Protein AF-0000000066961017 (afdb_homodimer)

InterPro domains:
  IPR000073 Alpha/beta hydrolase fold-1 [PF12697] (11-253)
  IPR029058 Alpha/Beta hydrolase fold [G3DSA:3.40.50.1820] (6-263)
  IPR029058 Alpha/Beta hydrolase fold [SSF53474] (10-258)
  IPR045889 Methylesterase/Alpha-hydroxynitrile lyase [PTHR10992] (8-260)

Organism: Oryza sativa subsp. japonica (NCBI:txid39947)

Solvent-accessible surface area (backbone atoms only — not comparable to full-atom values): 26507 Å² total; per-residue (Å²): 129,79,81,76,74,78,76,64,57,35,38,38,42,34,38,34,70,27,36,24,20,49,58,38,20,53,22,45,42,54,36,40,75,72,58,35,42,67,47,46,55,43,37,47,30,15,44,62,41,43,50,53,56,84,78,34,60,39,60,65,52,26,36,37,50,54,48,52,55,61,70,65,49,59,88,87,48,51,25,37,38,34,6,25,34,60,13,12,49,49,47,45,53,44,26,43,77,39,38,84,39,40,39,28,40,32,29,43,55,29,48,59,56,50,44,85,42,37,54,24,49,55,57,49,52,42,59,74,64,58,61,50,85,61,75,58,43,45,74,42,74,71,44,93,84,59,83,42,48,50,34,33,34,81,24,74,61,35,40,46,69,30,32,37,63,61,39,54,69,44,52,50,41,33,48,69,58,47,58,35,59,31,56,82,33,51,75,55,30,60,73,40,70,46,42,40,53,86,28,33,54,60,41,46,33,33,35,35,44,30,62,52,12,50,53,58,30,42,70,58,50,50,50,39,40,69,75,42,73,58,77,41,79,45,76,43,73,90,15,24,56,47,29,41,67,41,31,23,68,62,48,31,52,52,52,50,51,48,41,66,72,53,93,129,80,80,76,75,78,77,65,56,34,37,38,43,35,38,35,72,28,38,24,17,49,59,36,18,54,22,45,43,52,37,40,74,71,60,34,41,67,46,46,57,42,37,48,28,14,44,63,41,42,50,52,55,83,78,35,57,39,61,63,50,25,36,38,51,56,50,51,53,61,70,65,48,58,88,86,48,51,26,36,38,33,5,26,33,60,13,12,48,49,45,45,53,42,26,43,76,39,36,85,39,41,39,27,40,32,28,41,54,29,50,60,55,52,45,84,41,36,56,24,50,56,56,48,51,42,61,74,63,58,61,50,84,61,74,59,42,46,74,41,73,70,45,94,83,60,82,41,46,49,32,33,35,81,23,74,60,35,42,46,67,29,32,37,63,60,38,53,68,43,54,51,42,33,48,69,58,47,58,34,59,30,55,84,34,51,74,55,31,59,72,41,72,46,43,40,53,87,27,32,55,60,40,46,33,33,37,34,45,29,62,51,12,50,53,58,29,42,70,57,50,51,50,40,40,70,74,42,75,57,78,41,79,47,76,45,74,90,16,23,54,47,30,42,67,41,33,24,67,63,48,33,51,52,51,50,52,49,41,66,73,52,92

Sequence (526 aa):
MADGKVACKHLVLVHGACIGGWTYFKVATRLRSAGYRVTAPDLGASGVDPRPLREVPTFRDYTAPLLGLLGSLPPGEKVVLVGHSLGGINVALAAELFPDKIAAAVFLCAFMPDHTSRPSHVLEKFIEGKWLDWMDTEFKPQDAEGKLPTSMLFGPQIAQERLMQLCSPEDVTLAGSLLRVSSMFVEDLQKQQPFTEGRYGSVRKVYVVVNQDLAIPEGFQRWMIGNSPVDEVKEIDAADHLVMLSRPDELARCLADIAESYAMADGKVACKHLVLVHGACIGGWTYFKVATRLRSAGYRVTAPDLGASGVDPRPLREVPTFRDYTAPLLGLLGSLPPGEKVVLVGHSLGGINVALAAELFPDKIAAAVFLCAFMPDHTSRPSHVLEKFIEGKWLDWMDTEFKPQDAEGKLPTSMLFGPQIAQERLMQLCSPEDVTLAGSLLRVSSMFVEDLQKQQPFTEGRYGSVRKVYVVVNQDLAIPEGFQRWMIGNSPVDEVKEIDAADHLVMLSRPDELARCLADIAESYA

Foldseek 3Di:
DPPPPPDAAEAEAEEAAQAFLCLLVLLCVVLVVVRHHYHTGGFDCHFPRPDHQQVQQAPCSRLVVVLVVLVPDDPPAAHAYEAAALRQLSLLVSQLVCVSRYLEYEYELYQHDDQPDQSLVLVVCCVVVCLADQPPKDWAQPDPVNSGAIKIWRDLVCCCPAAQVQFDPVSSVVRVVRGGIGHSNSVNSNPDHGRHCVTSVVHAYEYEAEDAESGSHNVSSVVSCVVRPHPYYHYDYPAYSSNSRNPVPVVSVVVVVVSVVRD/DPPPPPDAAEAEEEEAAQAFLCLLVLLCVVLVVVRHHYHTGGFDQHFPRPDHQQVQQAPCSRLVVVLVVLVPDDPPAAHAYEAAALRQLSLLVSQLVCVSRYLEYEYELYQHDDQPDQSLVLVVCCVVVCLADQPPKDWAQPDPVNSGAIKIWRDLVCCCPAAQVQFDPVSSVVRVVRGGIGHSNSVNSNPDHGRHCVTSVVHAYEYEAEDAESGSHNVSSVVSCVVRPHPYYHYDYPAYSSNSRNPVPVVSVVVVVVSVVRD

Structure (mmCIF, N/CA/C/O backbone):
data_AF-0000000066961017-model_v1
#
loop_
_entity.id
_entity.type
_entity.pdbx_description
1 polymer 'Os01g0787600 protein'
#
loop_
_atom_site.group_PDB
_atom_site.id
_atom_site.type_symbol
_atom_site.label_atom_id
_atom_site.label_alt_id
_atom_site.label_comp_id
_atom_site.label_asym_id
_atom_site.label_entity_id
_atom_site.label_seq_id
_atom_site.pdbx_PDB_ins_code
_atom_site.Cartn_x
_atom_site.Cartn_y
_atom_site.Cartn_z
_atom_site.occupancy
_atom_site.B_iso_or_equiv
_atom_site.auth_seq_id
_atom_site.auth_comp_id
_atom_site.auth_asym_id
_atom_site.auth_atom_id
_atom_site.pdbx_PDB_model_num
ATOM 1 N N . MET A 1 1 ? -38.062 10.047 25.141 1 20.94 1 MET A N 1
ATOM 2 C CA . MET A 1 1 ? -36.688 10.008 25.562 1 20.94 1 MET A CA 1
ATOM 3 C C . MET A 1 1 ? -35.75 9.742 24.391 1 20.94 1 MET A C 1
ATOM 5 O O . MET A 1 1 ? -35.875 8.727 23.703 1 20.94 1 MET A O 1
ATOM 9 N N . ALA A 1 2 ? -35.438 10.766 23.594 1 35.12 2 ALA A N 1
ATOM 10 C CA . ALA A 1 2 ? -34.594 10.68 22.422 1 35.12 2 ALA A CA 1
ATOM 11 C C . ALA A 1 2 ? -33.344 9.828 22.719 1 35.12 2 ALA A C 1
ATOM 13 O O . ALA A 1 2 ? -32.656 10.039 23.719 1 35.12 2 ALA A O 1
ATOM 14 N N . ASP A 1 3 ? -33.281 8.57 22.562 1 36.69 3 ASP A N 1
ATOM 15 C CA . ASP A 1 3 ? -32.156 7.676 22.75 1 36.69 3 ASP A CA 1
ATOM 16 C C . ASP A 1 3 ? -30.844 8.367 22.391 1 36.69 3 ASP A C 1
ATOM 18 O O . ASP A 1 3 ? -30.641 8.781 21.25 1 36.69 3 ASP A O 1
ATOM 22 N N . GLY A 1 4 ? -30.203 9.375 23.078 1 36.66 4 GLY A N 1
ATOM 23 C CA . GLY A 1 4 ? -29.062 10.25 22.938 1 36.66 4 GLY A CA 1
ATOM 24 C C . GLY A 1 4 ? -27.844 9.555 22.359 1 36.66 4 GLY A C 1
ATOM 25 O O . GLY A 1 4 ? -26.953 9.109 23.094 1 36.66 4 GLY A O 1
ATOM 26 N N . LYS A 1 5 ? -27.844 8.773 21.297 1 45.22 5 LYS A N 1
ATOM 27 C CA . LYS A 1 5 ? -26.734 8.117 20.609 1 45.22 5 LYS A CA 1
ATOM 28 C C . LYS A 1 5 ? -25.5 9.023 20.562 1 45.22 5 LYS A C 1
ATOM 30 O O . LYS A 1 5 ? -25.547 10.109 19.969 1 45.22 5 LYS A O 1
ATOM 35 N N . VAL A 1 6 ? -24.594 9.18 21.641 1 49.66 6 VAL A N 1
ATOM 36 C CA . VAL A 1 6 ? -23.328 9.891 21.688 1 49.66 6 VAL A CA 1
ATOM 37 C C . VAL A 1 6 ? -22.609 9.758 20.359 1 49.66 6 VAL A C 1
ATOM 39 O O . VAL A 1 6 ? -22.375 8.648 19.875 1 49.66 6 VAL A O 1
ATOM 42 N N . ALA A 1 7 ? -22.531 10.773 19.531 1 64.81 7 ALA A N 1
ATOM 43 C CA . ALA A 1 7 ? -22 10.812 18.172 1 64.81 7 ALA A CA 1
ATOM 44 C C . ALA A 1 7 ? -20.531 10.375 18.156 1 64.81 7 ALA A C 1
ATOM 46 O O . ALA A 1 7 ? -19.734 10.82 18.984 1 64.81 7 ALA A O 1
ATOM 47 N N . CYS A 1 8 ? -20.156 9.32 17.547 1 80.69 8 CYS A N 1
ATOM 48 C CA . CYS A 1 8 ? -18.812 8.781 17.359 1 80.69 8 CYS A CA 1
ATOM 49 C C . CYS A 1 8 ? -17.859 9.852 16.828 1 80.69 8 CYS A C 1
ATOM 51 O O . CYS A 1 8 ? -18.125 10.453 15.781 1 80.69 8 CYS A O 1
ATOM 53 N N . LYS A 1 9 ? -16.844 10.297 17.656 1 96.12 9 LYS A N 1
ATOM 54 C CA . LYS A 1 9 ? -15.867 11.297 17.234 1 96.12 9 LYS A CA 1
ATOM 55 C C . LYS A 1 9 ? -15.094 10.812 16.016 1 96.12 9 LYS A C 1
ATOM 57 O O . LYS A 1 9 ? -14.688 9.656 15.945 1 96.12 9 LYS A O 1
ATOM 62 N N . HIS A 1 10 ? -14.977 11.68 15.055 1 98.12 10 HIS A N 1
ATOM 63 C CA . HIS A 1 10 ? -14.414 11.344 13.75 1 98.12 10 HIS A CA 1
ATOM 64 C C . HIS A 1 10 ? -13.031 11.969 13.562 1 98.12 10 HIS A C 1
ATOM 66 O O . HIS A 1 10 ? -12.883 13.188 13.648 1 98.12 10 HIS A O 1
ATOM 72 N N . LEU A 1 11 ? -12.016 11.141 13.422 1 98.88 11 LEU A N 1
ATOM 73 C CA . LEU A 1 11 ? -10.664 11.578 13.094 1 98.88 11 LEU A CA 1
ATOM 74 C C . LEU A 1 11 ? -10.359 11.344 11.617 1 98.88 11 LEU A C 1
ATOM 76 O O . LEU A 1 11 ? -10.625 10.266 11.086 1 98.88 11 LEU A O 1
ATOM 80 N N . VAL A 1 12 ? -9.906 12.359 10.945 1 98.94 12 VAL A N 1
ATOM 81 C CA . VAL A 1 12 ? -9.414 12.273 9.57 1 98.94 12 VAL A CA 1
ATOM 82 C C . VAL A 1 12 ? -7.895 12.422 9.555 1 98.94 12 VAL A C 1
ATOM 84 O O . VAL A 1 12 ? -7.363 13.453 9.984 1 98.94 12 VAL A O 1
ATOM 87 N N . LEU A 1 13 ? -7.199 11.406 9.094 1 98.94 13 LEU A N 1
ATOM 88 C CA . LEU A 1 13 ? -5.746 11.32 9.18 1 98.94 13 LEU A CA 1
ATOM 89 C C . LEU A 1 13 ? -5.109 11.508 7.805 1 98.94 13 LEU A C 1
ATOM 91 O O . LEU A 1 13 ? -5.234 10.641 6.934 1 98.94 13 LEU A O 1
ATOM 95 N N . VAL A 1 14 ? -4.426 12.625 7.641 1 98.94 14 VAL A N 1
ATOM 96 C CA . VAL A 1 14 ? -3.883 13.016 6.344 1 98.94 14 VAL A CA 1
ATOM 97 C C . VAL A 1 14 ? -2.389 12.703 6.297 1 98.94 14 VAL A C 1
ATOM 99 O O . VAL A 1 14 ? -1.633 13.117 7.18 1 98.94 14 VAL A O 1
ATOM 102 N N . HIS A 1 15 ? -1.998 11.977 5.254 1 98.94 15 HIS A N 1
ATOM 103 C CA . HIS A 1 15 ? -0.629 11.492 5.121 1 98.94 15 HIS A CA 1
ATOM 104 C C . HIS A 1 15 ? 0.289 12.578 4.57 1 98.94 15 HIS A C 1
ATOM 106 O O . HIS A 1 15 ? -0.182 13.609 4.094 1 98.94 15 HIS A O 1
ATOM 112 N N . GLY A 1 16 ? 1.615 12.352 4.66 1 98.75 16 GLY A N 1
ATOM 113 C CA . GLY A 1 16 ? 2.641 13.227 4.113 1 98.75 16 GLY A CA 1
ATOM 114 C C . GLY A 1 16 ? 3.051 12.859 2.701 1 98.75 16 GLY A C 1
ATOM 115 O O . GLY A 1 16 ? 2.363 12.086 2.033 1 98.75 16 GLY A O 1
ATOM 116 N N . ALA A 1 17 ? 4.16 13.438 2.266 1 98.5 17 ALA A N 1
ATOM 117 C CA . ALA A 1 17 ? 4.625 13.281 0.891 1 98.5 17 ALA A CA 1
ATOM 118 C C . ALA A 1 17 ? 5.141 11.859 0.646 1 98.5 17 ALA A C 1
ATOM 120 O O . ALA A 1 17 ? 5.73 11.25 1.536 1 98.5 17 ALA A O 1
ATOM 121 N N . CYS A 1 18 ? 4.914 11.297 -0.531 1 98.5 18 CYS A N 1
ATOM 122 C CA . CYS A 1 18 ? 5.465 10.086 -1.125 1 98.5 18 CYS A CA 1
ATOM 123 C C . CYS A 1 18 ? 4.84 8.844 -0.504 1 98.5 18 CYS A C 1
ATOM 125 O O . CYS A 1 18 ? 5.23 7.719 -0.824 1 98.5 18 CYS A O 1
ATOM 127 N N . ILE A 1 19 ? 3.994 8.984 0.448 1 98.44 19 ILE A N 1
ATOM 128 C CA . ILE A 1 19 ? 3.328 7.844 1.07 1 98.44 19 ILE A CA 1
ATOM 129 C C . ILE A 1 19 ? 1.818 7.953 0.862 1 98.44 19 ILE A C 1
ATOM 131 O O . ILE A 1 19 ? 1.361 8.578 -0.097 1 98.44 19 ILE A O 1
ATOM 135 N N . GLY A 1 20 ? 0.944 7.312 1.642 1 98.5 20 GLY A N 1
ATOM 136 C CA . GLY A 1 20 ? -0.506 7.34 1.537 1 98.5 20 GLY A CA 1
ATOM 137 C C . GLY A 1 20 ? -1.204 7.125 2.867 1 98.5 20 GLY A C 1
ATOM 138 O O . GLY A 1 20 ? -0.556 7.078 3.914 1 98.5 20 GLY A O 1
ATOM 139 N N . GLY A 1 21 ? -2.543 7.094 2.75 1 98.81 21 GLY A N 1
ATOM 140 C CA . GLY A 1 21 ? -3.338 6.883 3.949 1 98.81 21 GLY A CA 1
ATOM 141 C C . GLY A 1 21 ? -3.006 5.59 4.668 1 98.81 21 GLY A C 1
ATOM 142 O O . GLY A 1 21 ? -3.18 5.488 5.883 1 98.81 21 GLY A O 1
ATOM 143 N N . TRP A 1 22 ? -2.473 4.602 3.945 1 98.81 22 TRP A N 1
ATOM 144 C CA . TRP A 1 22 ? -2.152 3.285 4.48 1 98.81 22 TRP A CA 1
ATOM 145 C C . TRP A 1 22 ? -1.166 3.393 5.637 1 98.81 22 TRP A C 1
ATOM 147 O O . TRP A 1 22 ? -1.108 2.508 6.496 1 98.81 22 TRP A O 1
ATOM 157 N N . THR A 1 23 ? -0.402 4.453 5.777 1 98.88 23 THR A N 1
ATOM 158 C CA . THR A 1 23 ? 0.625 4.562 6.809 1 98.88 23 THR A CA 1
ATOM 159 C C . THR A 1 23 ? -0.005 4.586 8.195 1 98.88 23 THR A C 1
ATOM 161 O O . THR A 1 23 ? 0.671 4.328 9.195 1 98.88 23 THR A O 1
ATOM 164 N N . TYR A 1 24 ? -1.283 4.895 8.234 1 98.94 24 TYR A N 1
ATOM 165 C CA . TYR A 1 24 ? -1.963 5.031 9.523 1 98.94 24 TYR A CA 1
ATOM 166 C C . TYR A 1 24 ? -2.613 3.719 9.938 1 98.94 24 TYR A C 1
ATOM 168 O O . TYR A 1 24 ? -3.361 3.672 10.914 1 98.94 24 TYR A O 1
ATOM 176 N N . PHE A 1 25 ? -2.34 2.564 9.266 1 98.88 25 PHE A N 1
ATOM 177 C CA . PHE A 1 25 ? -3.125 1.351 9.461 1 98.88 25 PHE A CA 1
ATOM 178 C C . PHE A 1 25 ? -3.043 0.877 10.906 1 98.88 25 PHE A C 1
ATOM 180 O O . PHE A 1 25 ? -4.035 0.413 11.469 1 98.88 25 PHE A O 1
ATOM 187 N N . LYS A 1 26 ? -1.902 1.062 11.57 1 98.88 26 LYS A N 1
ATOM 188 C CA . LYS A 1 26 ? -1.774 0.642 12.969 1 98.88 26 LYS A CA 1
ATOM 189 C C . LYS A 1 26 ? -2.572 1.557 13.891 1 98.88 26 LYS A C 1
ATOM 191 O O . LYS A 1 26 ? -3.314 1.083 14.75 1 98.88 26 LYS A O 1
ATOM 196 N N . VAL A 1 27 ? -2.416 2.842 13.633 1 98.94 27 VAL A N 1
ATOM 197 C CA . VAL A 1 27 ? -3.072 3.85 14.461 1 98.94 27 VAL A CA 1
ATOM 198 C C . VAL A 1 27 ? -4.582 3.787 14.25 1 98.94 27 VAL A C 1
ATOM 200 O O . VAL A 1 27 ? -5.352 3.826 15.211 1 98.94 27 VAL A O 1
ATOM 203 N N . ALA A 1 28 ? -5.012 3.688 13 1 98.94 28 ALA A N 1
ATOM 204 C CA . ALA A 1 28 ? -6.438 3.619 12.68 1 98.94 28 ALA A CA 1
ATOM 205 C C . ALA A 1 28 ? -7.09 2.41 13.352 1 98.94 28 ALA A C 1
ATOM 207 O O . ALA A 1 28 ? -8.211 2.504 13.859 1 98.94 28 ALA A O 1
ATOM 208 N N . THR A 1 29 ? -6.387 1.266 13.312 1 98.81 29 THR A N 1
ATOM 209 C CA . THR A 1 29 ? -6.91 0.052 13.93 1 98.81 29 THR A CA 1
ATOM 210 C C . THR A 1 29 ? -7.16 0.267 15.422 1 98.81 29 THR A C 1
ATOM 212 O O . THR A 1 29 ? -8.219 -0.097 15.93 1 98.81 29 THR A O 1
ATOM 215 N N . ARG A 1 30 ? -6.25 0.888 16.109 1 98.81 30 ARG A N 1
ATOM 216 C CA . ARG A 1 30 ? -6.34 1.137 17.547 1 98.81 30 ARG A CA 1
ATOM 217 C C . ARG A 1 30 ? -7.457 2.125 17.859 1 98.81 30 ARG A C 1
ATOM 219 O O . ARG A 1 30 ? -8.25 1.903 18.781 1 98.81 30 ARG A O 1
ATOM 226 N N . LEU A 1 31 ? -7.496 3.213 17.062 1 98.88 31 LEU A N 1
ATOM 227 C CA . LEU A 1 31 ? -8.516 4.238 17.281 1 98.88 31 LEU A CA 1
ATOM 228 C C . LEU A 1 31 ? -9.906 3.682 17.031 1 98.88 31 LEU A C 1
ATOM 230 O O . LEU A 1 31 ? -10.836 3.938 17.812 1 98.88 31 LEU A O 1
ATOM 234 N N . ARG A 1 32 ? -10.047 2.904 15.969 1 98.38 32 ARG A N 1
ATOM 235 C CA . ARG A 1 32 ? -11.344 2.305 15.672 1 98.38 32 ARG A CA 1
ATOM 236 C C . ARG A 1 32 ? -11.766 1.335 16.781 1 98.38 32 ARG A C 1
ATOM 238 O O . ARG A 1 32 ? -12.93 1.306 17.172 1 98.38 32 ARG A O 1
ATOM 245 N N . SER A 1 33 ? -10.844 0.529 17.25 1 97.88 33 SER A N 1
ATOM 246 C CA . SER A 1 33 ? -11.125 -0.406 18.344 1 97.88 33 SER A CA 1
ATOM 247 C C . SER A 1 33 ? -11.57 0.328 19.609 1 97.88 33 SER A C 1
ATOM 249 O O . SER A 1 33 ? -12.32 -0.218 20.406 1 97.88 33 SER A O 1
ATOM 251 N N . ALA A 1 34 ? -11.117 1.582 19.734 1 97.81 34 ALA A N 1
ATOM 252 C CA . ALA A 1 34 ? -11.453 2.389 20.906 1 97.81 34 ALA A CA 1
ATOM 253 C C . ALA A 1 34 ? -12.773 3.133 20.703 1 97.81 34 ALA A C 1
ATOM 255 O O . ALA A 1 34 ? -13.211 3.891 21.578 1 97.81 34 ALA A O 1
ATOM 256 N N . GLY A 1 35 ? -13.414 3.012 19.547 1 97.38 35 GLY A N 1
ATOM 257 C CA . GLY A 1 35 ? -14.758 3.533 19.359 1 97.38 35 GLY A CA 1
ATOM 258 C C . GLY A 1 35 ? -14.789 4.793 18.516 1 97.38 35 GLY A C 1
ATOM 259 O O . GLY A 1 35 ? -15.836 5.43 18.375 1 97.38 35 GLY A O 1
ATOM 260 N N . TYR A 1 36 ? -13.695 5.164 17.891 1 98.31 36 TYR A N 1
ATOM 261 C CA . TYR A 1 36 ? -13.648 6.359 17.047 1 98.31 36 TYR A CA 1
ATOM 262 C C . TYR A 1 36 ? -13.93 6.012 15.594 1 98.31 36 TYR A C 1
ATOM 264 O O . TYR A 1 36 ? -13.617 4.906 15.141 1 98.31 36 TYR A O 1
ATOM 272 N N . ARG A 1 37 ? -14.586 6.887 14.953 1 97.94 37 ARG A N 1
ATOM 273 C CA . ARG A 1 37 ? -14.586 6.84 13.492 1 97.94 37 ARG A CA 1
ATOM 274 C C . ARG A 1 37 ? -13.281 7.379 12.922 1 97.94 37 ARG A C 1
ATOM 276 O O . ARG A 1 37 ? -12.812 8.445 13.336 1 97.94 37 ARG A O 1
ATOM 283 N N . VAL A 1 38 ? -12.641 6.621 12.055 1 98.69 38 VAL A N 1
ATOM 284 C CA . VAL A 1 38 ? -11.352 7.031 11.516 1 98.69 38 VAL A CA 1
ATOM 285 C C . VAL A 1 38 ? -11.367 6.938 9.992 1 98.69 38 VAL A C 1
ATOM 287 O O . VAL A 1 38 ? -11.758 5.91 9.438 1 98.69 38 VAL A O 1
ATOM 290 N N . THR A 1 39 ? -11.047 7.984 9.32 1 98.62 39 THR A N 1
ATOM 291 C CA . THR A 1 39 ? -10.836 8.016 7.875 1 98.62 39 THR A CA 1
ATOM 292 C C . THR A 1 39 ? -9.414 8.469 7.543 1 98.62 39 THR A C 1
ATOM 294 O O . THR A 1 39 ? -8.945 9.484 8.062 1 98.62 39 THR A O 1
ATOM 297 N N . ALA A 1 40 ? -8.703 7.719 6.773 1 98.81 40 ALA A N 1
ATOM 298 C CA . ALA A 1 40 ? -7.367 8.055 6.293 1 98.81 40 ALA A CA 1
ATOM 299 C C . ALA A 1 40 ? -7.312 8.047 4.77 1 98.81 40 ALA A C 1
ATOM 301 O O . ALA A 1 40 ? -6.832 7.082 4.168 1 98.81 40 ALA A O 1
ATOM 302 N N . PRO A 1 41 ? -7.707 9.133 4.168 1 98.56 41 PRO A N 1
ATOM 303 C CA . PRO A 1 41 ? -7.793 9.141 2.707 1 98.56 41 PRO A CA 1
ATOM 304 C C . PRO A 1 41 ? -6.426 9.234 2.033 1 98.56 41 PRO A C 1
ATOM 306 O O . PRO A 1 41 ? -5.488 9.789 2.613 1 98.56 41 PRO A O 1
ATOM 309 N N . ASP A 1 42 ? -6.34 8.641 0.844 1 98.5 42 ASP A N 1
ATOM 310 C CA . ASP A 1 42 ? -5.242 9.016 -0.048 1 98.5 42 ASP A CA 1
ATOM 311 C C . ASP A 1 42 ? -5.488 10.383 -0.677 1 98.5 42 ASP A C 1
ATOM 313 O O . ASP A 1 42 ? -6.594 10.664 -1.15 1 98.5 42 ASP A O 1
ATOM 317 N N . LEU A 1 43 ? -4.457 11.211 -0.639 1 98.69 43 LEU A N 1
ATOM 318 C CA . LEU A 1 43 ? -4.516 12.422 -1.455 1 98.69 43 LEU A CA 1
ATOM 319 C C . LEU A 1 43 ? -4.289 12.094 -2.928 1 98.69 43 LEU A C 1
ATOM 321 O O . LEU A 1 43 ? -4.113 10.922 -3.289 1 98.69 43 LEU A O 1
ATOM 325 N N . GLY A 1 44 ? -4.465 13.125 -3.766 1 97.69 44 GLY A N 1
ATOM 326 C CA . GLY A 1 44 ? -4.234 12.891 -5.184 1 97.69 44 GLY A CA 1
ATOM 327 C C . GLY A 1 44 ? -2.861 12.312 -5.473 1 97.69 44 GLY A C 1
ATOM 328 O O . GLY A 1 44 ? -1.864 12.734 -4.883 1 97.69 44 GLY A O 1
ATOM 329 N N . ALA A 1 45 ? -2.814 11.305 -6.406 1 96.12 45 ALA A N 1
ATOM 330 C CA . ALA A 1 45 ? -1.582 10.68 -6.883 1 96.12 45 ALA A CA 1
ATOM 331 C C . ALA A 1 45 ? -0.831 10.008 -5.734 1 96.12 45 ALA A C 1
ATOM 333 O O . ALA A 1 45 ? 0.397 9.891 -5.773 1 96.12 45 ALA A O 1
ATOM 334 N N . SER A 1 46 ? -1.526 9.57 -4.68 1 97.5 46 SER A N 1
ATOM 335 C CA . SER A 1 46 ? -0.921 8.953 -3.504 1 97.5 46 SER A CA 1
ATOM 336 C C . SER A 1 46 ? -1.591 7.625 -3.172 1 97.5 46 SER A C 1
ATOM 338 O O . SER A 1 46 ? -2.754 7.406 -3.516 1 97.5 46 SER A O 1
ATOM 340 N N . GLY A 1 47 ? -0.863 6.766 -2.486 1 96.75 47 GLY A N 1
ATOM 341 C CA . GLY A 1 47 ? -1.436 5.477 -2.125 1 96.75 47 GLY A CA 1
ATOM 342 C C . GLY A 1 47 ? -1.946 4.695 -3.318 1 96.75 47 GLY A C 1
ATOM 343 O O . GLY A 1 47 ? -1.213 4.477 -4.285 1 96.75 47 GLY A O 1
ATOM 344 N N . VAL A 1 48 ? -3.215 4.41 -3.338 1 95 48 VAL A N 1
ATOM 345 C CA . VAL A 1 48 ? -3.76 3.594 -4.418 1 95 48 VAL A CA 1
ATOM 346 C C . VAL A 1 48 ? -4.504 4.48 -5.414 1 95 48 VAL A C 1
ATOM 348 O O . VAL A 1 48 ? -5.148 3.98 -6.336 1 95 48 VAL A O 1
ATOM 351 N N . ASP A 1 49 ? -4.445 5.816 -5.168 1 94.69 49 ASP A N 1
ATOM 352 C CA . ASP A 1 49 ? -4.973 6.719 -6.188 1 94.69 49 ASP A CA 1
ATOM 353 C C . ASP A 1 49 ? -4.242 6.535 -7.516 1 94.69 49 ASP A C 1
ATOM 355 O O . ASP A 1 49 ? -3.025 6.723 -7.594 1 94.69 49 ASP A O 1
ATOM 359 N N . PRO A 1 50 ? -4.926 6.188 -8.531 1 89.69 50 PRO A N 1
ATOM 360 C CA . PRO A 1 50 ? -4.246 5.797 -9.766 1 89.69 50 PRO A CA 1
ATOM 361 C C . PRO A 1 50 ? -3.768 6.992 -10.586 1 89.69 50 PRO A C 1
ATOM 363 O O . PRO A 1 50 ? -3.033 6.824 -11.562 1 89.69 50 PRO A O 1
ATOM 366 N N . ARG A 1 51 ? -4.109 8.188 -10.273 1 93 51 ARG A N 1
ATOM 367 C CA . ARG A 1 51 ? -3.66 9.344 -11.031 1 93 51 ARG A CA 1
ATOM 368 C C . ARG A 1 51 ? -2.148 9.516 -10.93 1 93 51 ARG A C 1
ATOM 370 O O . ARG A 1 51 ? -1.578 9.383 -9.844 1 93 51 ARG A O 1
ATOM 377 N N . PRO A 1 52 ? -1.517 9.734 -12.094 1 93.38 52 PRO A N 1
ATOM 378 C CA . PRO A 1 52 ? -0.117 10.156 -12.008 1 93.38 52 PRO A CA 1
ATOM 379 C C . PRO A 1 52 ? 0.036 11.594 -11.508 1 93.38 52 PRO A C 1
ATOM 381 O O . PRO A 1 52 ? -0.906 12.383 -11.594 1 93.38 52 PRO A O 1
ATOM 384 N N . LEU A 1 53 ? 1.167 11.914 -11.023 1 96.06 53 LEU A N 1
ATOM 385 C CA . LEU A 1 53 ? 1.411 13.227 -10.438 1 96.06 53 LEU A CA 1
ATOM 386 C C . LEU A 1 53 ? 1.123 14.336 -11.445 1 96.06 53 LEU A C 1
ATOM 388 O O . LEU A 1 53 ? 0.622 15.398 -11.078 1 96.06 53 LEU A O 1
ATOM 392 N N . ARG A 1 54 ? 1.359 14.102 -12.719 1 94.88 54 ARG A N 1
ATOM 393 C CA . ARG A 1 54 ? 1.188 15.125 -13.742 1 94.88 54 ARG A CA 1
ATOM 394 C C . ARG A 1 54 ? -0.278 15.531 -13.875 1 94.88 54 ARG A C 1
ATOM 396 O O . ARG A 1 54 ? -0.589 16.578 -14.43 1 94.88 54 ARG A O 1
ATOM 403 N N . GLU A 1 55 ? -1.163 14.695 -13.375 1 95.12 55 GLU A N 1
ATOM 404 C CA . GLU A 1 55 ? -2.594 14.977 -13.445 1 95.12 55 GLU A CA 1
ATOM 405 C C . GLU A 1 55 ? -3.076 15.703 -12.195 1 95.12 55 GLU A C 1
ATOM 407 O O . GLU A 1 55 ? -4.27 15.984 -12.055 1 95.12 55 GLU A O 1
ATOM 412 N N . VAL A 1 56 ? -2.217 15.977 -11.312 1 96.38 56 VAL A N 1
ATOM 413 C CA . VAL A 1 56 ? -2.49 16.766 -10.109 1 96.38 56 VAL A CA 1
ATOM 414 C C . VAL A 1 56 ? -1.516 17.938 -10.023 1 96.38 56 VAL A C 1
ATOM 416 O O . VAL A 1 56 ? -0.688 17.984 -9.109 1 96.38 56 VAL A O 1
ATOM 419 N N . PRO A 1 57 ? -1.678 18.891 -10.875 1 96.12 57 PRO A N 1
ATOM 420 C CA . PRO A 1 57 ? -0.624 19.891 -11.102 1 96.12 57 PRO A CA 1
ATOM 421 C C . PRO A 1 57 ? -0.562 20.938 -10 1 96.12 57 PRO A C 1
ATOM 423 O O . PRO A 1 57 ? 0.423 21.672 -9.906 1 96.12 57 PRO A O 1
ATOM 426 N N . THR A 1 58 ? -1.64 21.141 -9.25 1 97.81 58 THR A N 1
ATOM 427 C CA . THR A 1 58 ? -1.632 22.141 -8.188 1 97.81 58 THR A CA 1
ATOM 428 C C . THR A 1 58 ? -1.783 21.469 -6.824 1 97.81 58 THR A C 1
ATOM 430 O O . THR A 1 58 ? -2.248 20.344 -6.727 1 97.81 58 THR A O 1
ATOM 433 N N . PHE A 1 59 ? -1.385 22.234 -5.812 1 98.44 59 PHE A N 1
ATOM 434 C CA . PHE A 1 59 ? -1.543 21.75 -4.445 1 98.44 59 PHE A CA 1
ATOM 435 C C . PHE A 1 59 ? -3.012 21.5 -4.129 1 98.44 59 PHE A C 1
ATOM 437 O O . PHE A 1 59 ? -3.344 20.562 -3.408 1 98.44 59 PHE A O 1
ATOM 444 N N . ARG A 1 60 ? -3.881 22.328 -4.645 1 98.5 60 ARG A N 1
ATOM 445 C CA . ARG A 1 60 ? -5.316 22.141 -4.453 1 98.5 60 ARG A CA 1
ATOM 446 C C . ARG A 1 60 ? -5.793 20.844 -5.117 1 98.5 60 ARG A C 1
ATOM 448 O O . ARG A 1 60 ? -6.59 20.109 -4.539 1 98.5 60 ARG A O 1
ATOM 455 N N . ASP A 1 61 ? -5.328 20.562 -6.348 1 98.44 61 ASP A N 1
ATOM 456 C CA . ASP A 1 61 ? -5.652 19.312 -7.02 1 98.44 61 ASP A CA 1
ATOM 457 C C . ASP A 1 61 ? -5.18 18.109 -6.199 1 98.44 61 ASP A C 1
ATOM 459 O O . ASP A 1 61 ? -5.895 17.109 -6.078 1 98.44 61 ASP A O 1
ATOM 463 N N . TYR A 1 62 ? -3.953 18.203 -5.695 1 98.56 62 TYR A N 1
ATOM 464 C CA . TYR A 1 62 ? -3.363 17.188 -4.848 1 98.56 62 TYR A CA 1
ATOM 465 C C . TYR A 1 62 ? -4.207 16.953 -3.598 1 98.56 62 TYR A C 1
ATOM 467 O O . TYR A 1 62 ? -4.367 15.82 -3.146 1 98.56 62 TYR A O 1
ATOM 475 N N . THR A 1 63 ? -4.84 17.984 -3.066 1 98.81 63 THR A N 1
ATOM 476 C CA . THR A 1 63 ? -5.59 17.969 -1.814 1 98.81 63 THR A CA 1
ATOM 477 C C . THR A 1 63 ? -7.051 17.609 -2.064 1 98.81 63 THR A C 1
ATOM 479 O O . THR A 1 63 ? -7.816 17.406 -1.119 1 98.81 63 THR A O 1
ATOM 482 N N . ALA A 1 64 ? -7.508 17.469 -3.262 1 98.75 64 ALA A N 1
ATOM 483 C CA . ALA A 1 64 ? -8.906 17.406 -3.686 1 98.75 64 ALA A CA 1
ATOM 484 C C . ALA A 1 64 ? -9.633 16.266 -2.979 1 98.75 64 ALA A C 1
ATOM 486 O O . ALA A 1 64 ? -10.789 16.422 -2.561 1 98.75 64 ALA A O 1
ATOM 487 N N . PRO A 1 65 ? -9.039 15.062 -2.797 1 98.69 65 PRO A N 1
ATOM 488 C CA . PRO A 1 65 ? -9.773 14.008 -2.096 1 98.69 65 PRO A CA 1
ATOM 489 C C . PRO A 1 65 ? -10.156 14.406 -0.671 1 98.69 65 PRO A C 1
ATOM 491 O O . PRO A 1 65 ? -11.258 14.094 -0.215 1 98.69 65 PRO A O 1
ATOM 494 N N . LEU A 1 66 ? -9.297 15.039 0.006 1 98.88 66 LEU A N 1
ATOM 495 C CA . LEU A 1 66 ? -9.586 15.508 1.356 1 98.88 66 LEU A CA 1
ATOM 496 C C . LEU A 1 66 ? -10.68 16.562 1.341 1 98.88 66 LEU A C 1
ATOM 498 O O . LEU A 1 66 ? -11.594 16.531 2.17 1 98.88 66 LEU A O 1
ATOM 502 N N . LEU A 1 67 ? -10.539 17.531 0.4 1 98.88 67 LEU A N 1
ATOM 503 C CA . LEU A 1 67 ? -11.523 18.594 0.303 1 98.88 67 LEU A CA 1
ATOM 504 C C . LEU A 1 67 ? -12.906 18.031 -0.022 1 98.88 67 LEU A C 1
ATOM 506 O O . LEU A 1 67 ? -13.914 18.5 0.527 1 98.88 67 LEU A O 1
ATOM 510 N N . GLY A 1 68 ? -12.914 17.078 -0.938 1 98.69 68 GLY A N 1
ATOM 511 C CA . GLY A 1 68 ? -14.172 16.406 -1.226 1 98.69 68 GLY A CA 1
ATOM 512 C C . GLY A 1 68 ? -14.773 15.727 -0.012 1 98.69 68 GLY A C 1
ATOM 513 O O . GLY A 1 68 ? -15.984 15.812 0.216 1 98.69 68 GLY A O 1
ATOM 514 N N . LEU A 1 69 ? -13.953 15.062 0.785 1 98.56 69 LEU A N 1
ATOM 515 C CA . LEU A 1 69 ? -14.398 14.391 1.999 1 98.56 69 LEU A CA 1
ATOM 516 C C . LEU A 1 69 ? -15.016 15.383 2.979 1 98.56 69 LEU A C 1
ATOM 518 O O . LEU A 1 69 ? -16.125 15.164 3.473 1 98.56 69 LEU A O 1
ATOM 522 N N . LEU A 1 70 ? -14.367 16.453 3.254 1 98.44 70 LEU A N 1
ATOM 523 C CA . LEU A 1 70 ? -14.859 17.438 4.211 1 98.44 70 LEU A CA 1
ATOM 524 C C . LEU A 1 70 ? -16.125 18.109 3.686 1 98.44 70 LEU A C 1
ATOM 526 O O . LEU A 1 70 ? -17.047 18.375 4.449 1 98.44 70 LEU A O 1
ATOM 530 N N . GLY A 1 71 ? -16.078 18.438 2.354 1 98 71 GLY A N 1
ATOM 531 C CA . GLY A 1 71 ? -17.25 19.047 1.74 1 98 71 GLY A CA 1
ATOM 532 C C . GLY A 1 71 ? -18.484 18.172 1.815 1 98 71 GLY A C 1
ATOM 533 O O . GLY A 1 71 ? -19.609 18.688 1.808 1 98 71 GLY A O 1
ATOM 534 N N . SER A 1 72 ? -18.281 16.875 1.915 1 97.44 72 SER A N 1
ATOM 535 C CA . SER A 1 72 ? -19.406 15.945 1.889 1 97.44 72 SER A CA 1
ATOM 536 C C . SER A 1 72 ? -19.922 15.672 3.295 1 97.44 72 SER A C 1
ATOM 538 O O . SER A 1 72 ? -20.953 15.023 3.463 1 97.44 72 SER A O 1
ATOM 540 N N . LEU A 1 73 ? -19.234 16.141 4.32 1 96.44 73 LEU A N 1
ATOM 541 C CA . LEU A 1 73 ? -19.688 15.93 5.688 1 96.44 73 LEU A CA 1
ATOM 542 C C . LEU A 1 73 ? -21.031 16.609 5.926 1 96.44 73 LEU A C 1
ATOM 544 O O . LEU A 1 73 ? -21.266 17.719 5.449 1 96.44 73 LEU A O 1
ATOM 548 N N . PRO A 1 74 ? -21.922 15.961 6.66 1 94.31 74 PRO A N 1
ATOM 549 C CA . PRO A 1 74 ? -23.188 16.594 7.008 1 94.31 74 PRO A CA 1
ATOM 550 C C . PRO A 1 74 ? -23 17.891 7.793 1 94.31 74 PRO A C 1
ATOM 552 O O . PRO A 1 74 ? -21.984 18.062 8.477 1 94.31 74 PRO A O 1
ATOM 555 N N . PRO A 1 75 ? -24.031 18.719 7.641 1 91.25 75 PRO A N 1
ATOM 556 C CA . PRO A 1 75 ? -23.953 19.953 8.438 1 91.25 75 PRO A CA 1
ATOM 557 C C . PRO A 1 75 ? -23.844 19.672 9.938 1 91.25 75 PRO A C 1
ATOM 559 O O . PRO A 1 75 ? -24.484 18.75 10.453 1 91.25 75 PRO A O 1
ATOM 562 N N . GLY A 1 76 ? -22.984 20.375 10.516 1 92.25 76 GLY A N 1
ATOM 563 C CA . GLY A 1 76 ? -22.844 20.25 11.961 1 92.25 76 GLY A CA 1
ATOM 564 C C . GLY A 1 76 ? -21.781 19.234 12.367 1 92.25 76 GLY A C 1
ATOM 565 O O . GLY A 1 76 ? -21.328 19.25 13.508 1 92.25 76 GLY A O 1
ATOM 566 N N . GLU A 1 77 ? -21.469 18.391 11.469 1 95 77 GLU A N 1
ATOM 567 C CA . GLU A 1 77 ? -20.422 17.422 11.789 1 95 77 GLU A CA 1
ATOM 568 C C . GLU A 1 77 ? -19.031 18.047 11.711 1 95 77 GLU A C 1
ATOM 570 O O . GLU A 1 77 ? -18.734 18.797 10.773 1 95 77 GLU A O 1
ATOM 575 N N . LYS A 1 78 ? -18.281 17.766 12.75 1 97.31 78 LYS A N 1
ATOM 576 C CA . LYS A 1 78 ? -16.906 18.234 12.789 1 97.31 78 LYS A CA 1
ATOM 577 C C . LYS A 1 78 ? -15.93 17.078 12.961 1 97.31 78 LYS A C 1
ATOM 579 O O . LYS A 1 78 ? -16.281 16.031 13.516 1 97.31 78 LYS A O 1
ATOM 584 N N . VAL A 1 79 ? -14.758 17.297 12.484 1 98.56 79 VAL A N 1
ATOM 585 C CA . VAL A 1 79 ? -13.742 16.25 12.594 1 98.56 79 VAL A CA 1
ATOM 586 C C . VAL A 1 79 ? -12.492 16.812 13.273 1 98.56 79 VAL A C 1
ATOM 588 O O . VAL A 1 79 ? -12.266 18.031 13.266 1 98.56 79 VAL A O 1
ATOM 591 N N . VAL A 1 80 ? -11.734 15.953 13.961 1 98.88 80 VAL A N 1
ATOM 592 C CA . VAL A 1 80 ? -10.336 16.219 14.273 1 98.88 80 VAL A CA 1
ATOM 593 C C . VAL A 1 80 ? -9.469 15.891 13.062 1 98.88 80 VAL A C 1
ATOM 595 O O . VAL A 1 80 ? -9.391 14.734 12.641 1 98.88 80 VAL A O 1
ATOM 598 N N . LEU A 1 81 ? -8.914 16.891 12.516 1 98.94 81 LEU A N 1
ATOM 599 C CA . LEU A 1 81 ? -8.164 16.766 11.266 1 98.94 81 LEU A CA 1
ATOM 600 C C . LEU A 1 81 ? -6.664 16.75 11.531 1 98.94 81 LEU A C 1
ATOM 602 O O . LEU A 1 81 ? -6.105 17.734 12.016 1 98.94 81 LEU A O 1
ATOM 606 N N . VAL A 1 82 ? -6.031 15.633 11.211 1 99 82 VAL A N 1
ATOM 607 C CA . VAL A 1 82 ? -4.625 15.422 11.531 1 99 82 VAL A CA 1
ATOM 608 C C . VAL A 1 82 ? -3.795 15.422 10.25 1 99 82 VAL A C 1
ATOM 610 O O . VAL A 1 82 ? -4.121 14.719 9.297 1 99 82 VAL A O 1
ATOM 613 N N . GLY A 1 83 ? -2.799 16.203 10.172 1 98.94 83 GLY A N 1
ATOM 614 C CA . GLY A 1 83 ? -1.879 16.234 9.047 1 98.94 83 GLY A CA 1
ATOM 615 C C . GLY A 1 83 ? -0.453 15.891 9.438 1 98.94 83 GLY A C 1
ATOM 616 O O . GLY A 1 83 ? 0.106 16.484 10.359 1 98.94 83 GLY A O 1
ATOM 617 N N . HIS A 1 84 ? 0.123 14.938 8.75 1 98.94 84 HIS A N 1
ATOM 618 C CA . HIS A 1 84 ? 1.504 14.523 8.961 1 98.94 84 HIS A CA 1
ATOM 619 C C . HIS A 1 84 ? 2.432 15.125 7.914 1 98.94 84 HIS A C 1
ATOM 621 O O . HIS A 1 84 ? 2.131 15.086 6.719 1 98.94 84 HIS A O 1
ATOM 627 N N . SER A 1 85 ? 3.615 15.664 8.383 1 98.81 85 SER A N 1
ATOM 628 C CA . SER A 1 85 ? 4.652 16.109 7.461 1 98.81 85 SER A CA 1
ATOM 629 C C . SER A 1 85 ? 4.105 17.141 6.469 1 98.81 85 SER A C 1
ATOM 631 O O . SER A 1 85 ? 3.523 18.141 6.867 1 98.81 85 SER A O 1
ATOM 633 N N . LEU A 1 86 ? 4.164 16.953 5.203 1 98.88 86 LEU A N 1
ATOM 634 C CA . LEU A 1 86 ? 3.6 17.844 4.188 1 98.88 86 LEU A CA 1
ATOM 635 C C . LEU A 1 86 ? 2.088 17.969 4.352 1 98.88 86 LEU A C 1
ATOM 637 O O . LEU A 1 86 ? 1.502 18.984 4 1 98.88 86 LEU A O 1
ATOM 641 N N . GLY A 1 87 ? 1.466 16.953 4.965 1 98.88 87 GLY A N 1
ATOM 642 C CA . GLY A 1 87 ? 0.028 16.922 5.18 1 98.88 87 GLY A CA 1
ATOM 643 C C . GLY A 1 87 ? -0.468 18.078 6.031 1 98.88 87 GLY A C 1
ATOM 644 O O . GLY A 1 87 ? -1.663 18.375 6.047 1 98.88 87 GLY A O 1
ATOM 645 N N . GLY A 1 88 ? 0.455 18.719 6.742 1 98.94 88 GLY A N 1
ATOM 646 C CA . GLY A 1 88 ? 0.08 19.891 7.508 1 98.94 88 GLY A CA 1
ATOM 647 C C . GLY A 1 88 ? -0.405 21.047 6.641 1 98.94 88 GLY A C 1
ATOM 648 O O . GLY A 1 88 ? -1.314 21.781 7.027 1 98.94 88 GLY A O 1
ATOM 649 N N . ILE A 1 89 ? 0.209 21.203 5.484 1 98.88 89 ILE A N 1
ATOM 650 C CA . ILE A 1 89 ? -0.224 22.266 4.574 1 98.88 89 ILE A CA 1
ATOM 651 C C . ILE A 1 89 ? -1.597 21.922 4 1 98.88 89 ILE A C 1
ATOM 653 O O . ILE A 1 89 ? -2.438 22.797 3.812 1 98.88 89 ILE A O 1
ATOM 657 N N . ASN A 1 90 ? -1.835 20.609 3.77 1 98.94 90 ASN A N 1
ATOM 658 C CA . ASN A 1 90 ? -3.156 20.172 3.334 1 98.94 90 ASN A CA 1
ATOM 659 C C . ASN A 1 90 ? -4.223 20.469 4.387 1 98.94 90 ASN A C 1
ATOM 661 O O . ASN A 1 90 ? -5.324 20.891 4.055 1 98.94 90 ASN A O 1
ATOM 665 N N . VAL A 1 91 ? -3.889 20.188 5.578 1 98.88 91 VAL A N 1
ATOM 666 C CA . VAL A 1 91 ? -4.789 20.438 6.703 1 98.88 91 VAL A CA 1
ATOM 667 C C . VAL A 1 91 ? -5.082 21.938 6.805 1 98.88 91 VAL A C 1
ATOM 669 O O . VAL A 1 91 ? -6.23 22.344 7.031 1 98.88 91 VAL A O 1
ATOM 672 N N . ALA A 1 92 ? -4.059 22.781 6.633 1 98.88 92 ALA A N 1
ATOM 673 C CA . ALA A 1 92 ? -4.25 24.219 6.672 1 98.88 92 ALA A CA 1
ATOM 674 C C . ALA A 1 92 ? -5.18 24.688 5.551 1 98.88 92 ALA A C 1
ATOM 676 O O . ALA A 1 92 ? -6.082 25.484 5.777 1 98.88 92 ALA A O 1
ATOM 677 N N . LEU A 1 93 ? -4.945 24.172 4.363 1 98.88 93 LEU A N 1
ATOM 678 C CA . LEU A 1 93 ? -5.816 24.5 3.236 1 98.88 93 LEU A CA 1
ATOM 679 C C . LEU A 1 93 ? -7.254 24.078 3.518 1 98.88 93 LEU A C 1
ATOM 681 O O . LEU A 1 93 ? -8.188 24.828 3.268 1 98.88 93 LEU A O 1
ATOM 685 N N . ALA A 1 94 ? -7.395 22.875 4.039 1 98.88 94 ALA A N 1
ATOM 686 C CA . ALA A 1 94 ? -8.727 22.375 4.379 1 98.88 94 ALA A CA 1
ATOM 687 C C . ALA A 1 94 ? -9.398 23.25 5.426 1 98.88 94 ALA A C 1
ATOM 689 O O . ALA A 1 94 ? -10.586 23.562 5.328 1 98.88 94 ALA A O 1
ATOM 690 N N . ALA A 1 95 ? -8.656 23.688 6.387 1 98.69 95 ALA A N 1
ATOM 691 C CA . ALA A 1 95 ? -9.18 24.547 7.445 1 98.69 95 ALA A CA 1
ATOM 692 C C . ALA A 1 95 ? -9.578 25.906 6.895 1 98.69 95 ALA A C 1
ATOM 694 O O . ALA A 1 95 ? -10.523 26.531 7.383 1 98.69 95 ALA A O 1
ATOM 695 N N . GLU A 1 96 ? -8.852 26.422 5.918 1 98.75 96 GLU A N 1
ATOM 696 C CA . GLU A 1 96 ? -9.203 27.672 5.262 1 98.75 96 GLU A CA 1
ATOM 697 C C . GLU A 1 96 ? -10.539 27.562 4.543 1 98.75 96 GLU A C 1
ATOM 699 O O . GLU A 1 96 ? -11.367 28.484 4.609 1 98.75 96 GLU A O 1
ATOM 704 N N . LEU A 1 97 ? -10.758 26.469 3.936 1 98.56 97 LEU A N 1
ATOM 705 C CA . LEU A 1 97 ? -11.93 26.297 3.082 1 98.56 97 LEU A CA 1
ATOM 706 C C . LEU A 1 97 ? -13.133 25.828 3.895 1 98.56 97 LEU A C 1
ATOM 708 O O . LEU A 1 97 ? -14.273 26.156 3.559 1 98.56 97 LEU A O 1
ATOM 712 N N . PHE A 1 98 ? -12.883 25.047 4.98 1 98.31 98 PHE A N 1
ATOM 713 C CA . PHE A 1 98 ? -13.961 24.438 5.762 1 98.31 98 PHE A CA 1
ATOM 714 C C . PHE A 1 98 ? -13.711 24.641 7.254 1 98.31 98 PHE A C 1
ATOM 716 O O . PHE A 1 98 ? -13.75 23.672 8.023 1 98.31 98 PHE A O 1
ATOM 723 N N . PRO A 1 99 ? -13.578 25.891 7.703 1 98.06 99 PRO A N 1
ATOM 724 C CA . PRO A 1 99 ? -13.281 26.094 9.125 1 98.06 99 PRO A CA 1
ATOM 725 C C . PRO A 1 99 ? -14.375 25.547 10.039 1 98.06 99 PRO A C 1
ATOM 727 O O . PRO A 1 99 ? -14.086 25.078 11.141 1 98.06 99 PRO A O 1
ATOM 730 N N . ASP A 1 100 ? -15.641 25.469 9.57 1 97.25 100 ASP A N 1
ATOM 731 C CA . ASP A 1 100 ? -16.781 25.062 10.398 1 97.25 100 ASP A CA 1
ATOM 732 C C . ASP A 1 100 ? -16.875 23.547 10.5 1 97.25 100 ASP A C 1
ATOM 734 O O . ASP A 1 100 ? -17.641 23.031 11.305 1 97.25 100 ASP A O 1
ATOM 738 N N . LYS A 1 101 ? -16.047 22.828 9.734 1 98 101 LYS A N 1
ATOM 739 C CA . LYS A 1 101 ? -16.062 21.359 9.75 1 98 101 LYS A CA 1
ATOM 740 C C . LYS A 1 101 ? -14.922 20.812 10.602 1 98 101 LYS A C 1
ATOM 742 O O . LYS A 1 101 ? -14.781 19.594 10.734 1 98 101 LYS A O 1
ATOM 747 N N . ILE A 1 102 ? -14.156 21.656 11.188 1 98.38 102 ILE A N 1
ATOM 748 C CA . ILE A 1 102 ? -12.961 21.203 11.883 1 98.38 102 ILE A CA 1
ATOM 749 C C . ILE A 1 102 ? -13.07 21.516 13.375 1 98.38 102 ILE A C 1
ATOM 751 O O . ILE A 1 102 ? -13.18 22.688 13.758 1 98.38 102 ILE A O 1
ATOM 755 N N . ALA A 1 103 ? -13.07 20.5 14.148 1 98.25 103 ALA A N 1
ATOM 756 C CA . ALA A 1 103 ? -13.062 20.672 15.594 1 98.25 103 ALA A CA 1
ATOM 757 C C . ALA A 1 103 ? -11.688 21.078 16.094 1 98.25 103 ALA A C 1
ATOM 759 O O . ALA A 1 103 ? -11.562 21.938 16.969 1 98.25 103 ALA A O 1
ATOM 760 N N . ALA A 1 104 ? -10.703 20.5 15.523 1 98.69 104 ALA A N 1
ATOM 761 C CA . ALA A 1 104 ? -9.305 20.828 15.781 1 98.69 104 ALA A CA 1
ATOM 762 C C . ALA A 1 104 ? -8.414 20.391 14.617 1 98.69 104 ALA A C 1
ATOM 764 O O . ALA A 1 104 ? -8.617 19.328 14.031 1 98.69 104 ALA A O 1
ATOM 765 N N . ALA A 1 105 ? -7.523 21.234 14.273 1 98.88 105 ALA A N 1
ATOM 766 C CA . ALA A 1 105 ? -6.461 20.906 13.328 1 98.88 105 ALA A CA 1
ATOM 767 C C . ALA A 1 105 ? -5.199 20.438 14.062 1 98.88 105 ALA A C 1
ATOM 769 O O . ALA A 1 105 ? -4.652 21.188 14.883 1 98.88 105 ALA A O 1
ATOM 770 N N . VAL A 1 106 ? -4.773 19.25 13.789 1 98.94 106 VAL A N 1
ATOM 771 C CA . VAL A 1 106 ? -3.613 18.672 14.453 1 98.94 106 VAL A CA 1
ATOM 772 C C . VAL A 1 106 ? -2.449 18.578 13.469 1 98.94 106 VAL A C 1
ATOM 774 O O . VAL A 1 106 ? -2.572 17.938 12.422 1 98.94 106 VAL A O 1
ATOM 777 N N . PHE A 1 107 ? -1.377 19.203 13.805 1 98.94 107 PHE 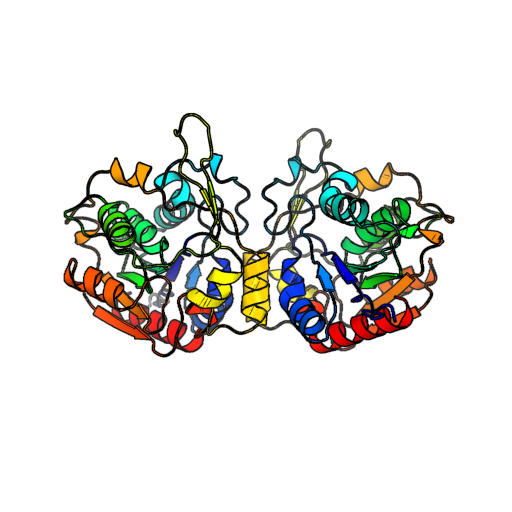A N 1
ATOM 778 C CA . PHE A 1 107 ? -0.145 19.125 13.031 1 98.94 107 PHE A CA 1
ATOM 779 C C . PHE A 1 107 ? 0.825 18.125 13.648 1 98.94 107 PHE A C 1
ATOM 781 O O . PHE A 1 107 ? 1.488 18.438 14.641 1 98.94 107 PHE A O 1
ATOM 788 N N . LEU A 1 108 ? 0.906 16.953 13.086 1 98.94 108 LEU A N 1
ATOM 789 C CA . LEU A 1 108 ? 1.715 15.844 13.562 1 98.94 108 LEU A CA 1
ATOM 790 C C . LEU A 1 108 ? 3.105 15.867 12.938 1 98.94 108 LEU A C 1
ATOM 792 O O . LEU A 1 108 ? 3.293 15.391 11.812 1 98.94 108 LEU A O 1
ATOM 796 N N . CYS A 1 109 ? 4.145 16.391 13.703 1 98.81 109 CYS A N 1
ATOM 797 C CA . CYS A 1 109 ? 5.469 16.688 13.164 1 98.81 109 CYS A CA 1
ATOM 798 C C . CYS A 1 109 ? 5.379 17.188 11.734 1 98.81 109 CYS A C 1
ATOM 800 O O . CYS A 1 109 ? 6.027 16.656 10.836 1 98.81 109 CYS A O 1
ATOM 802 N N . ALA A 1 110 ? 4.59 18.203 11.508 1 98.94 110 ALA A N 1
ATOM 803 C CA . ALA A 1 110 ? 4.164 18.641 10.18 1 98.94 110 ALA A CA 1
ATOM 804 C C . ALA A 1 110 ? 4.539 20.094 9.922 1 98.94 110 ALA A C 1
ATOM 806 O O . ALA A 1 110 ? 4.781 20.859 10.867 1 98.94 110 ALA A O 1
ATOM 807 N N . PHE A 1 111 ? 4.586 20.453 8.633 1 98.94 111 PHE A N 1
ATOM 808 C CA . PHE A 1 111 ? 4.645 21.875 8.281 1 98.94 111 PHE A CA 1
ATOM 809 C C . PHE A 1 111 ? 3.359 22.578 8.688 1 98.94 111 PHE A C 1
ATOM 811 O O . PHE A 1 111 ? 2.26 22.109 8.391 1 98.94 111 PHE A O 1
ATOM 818 N N . MET A 1 112 ? 3.516 23.656 9.375 1 98.88 112 MET A N 1
ATOM 819 C CA . MET A 1 112 ? 2.391 24.453 9.859 1 98.88 112 MET A CA 1
ATOM 820 C C . MET A 1 112 ? 2.508 25.891 9.391 1 98.88 112 MET A C 1
ATOM 822 O O . MET A 1 112 ? 3.234 26.688 9.992 1 98.88 112 MET A O 1
ATOM 826 N N . PRO A 1 113 ? 1.775 26.203 8.312 1 98.31 113 PRO A N 1
ATOM 827 C CA . PRO A 1 113 ? 1.812 27.609 7.883 1 98.31 113 PRO A CA 1
ATOM 828 C C . PRO A 1 113 ? 1.123 28.547 8.867 1 98.31 113 PRO A C 1
ATOM 830 O O . PRO A 1 113 ? 0.245 28.109 9.625 1 98.31 113 PRO A O 1
ATOM 833 N N . ASP A 1 114 ? 1.563 29.781 8.891 1 96.88 114 ASP A N 1
ATOM 834 C CA . ASP A 1 114 ? 0.817 30.812 9.594 1 96.88 114 ASP A CA 1
ATOM 835 C C . ASP A 1 114 ? -0.243 31.453 8.688 1 96.88 114 ASP A C 1
ATOM 837 O O . ASP A 1 114 ? -0.526 30.922 7.605 1 96.88 114 ASP A O 1
ATOM 841 N N . HIS A 1 115 ? -0.908 32.469 9.18 1 95.69 115 HIS A N 1
ATOM 842 C CA . HIS A 1 115 ? -1.928 33.125 8.359 1 95.69 115 HIS A CA 1
ATOM 843 C C . HIS A 1 115 ? -1.512 34.531 7.957 1 95.69 115 HIS A C 1
ATOM 845 O O . HIS A 1 115 ? -2.357 35.344 7.598 1 95.69 115 HIS A O 1
ATOM 851 N N . THR A 1 116 ? -0.222 34.844 8.117 1 95.75 116 THR A N 1
ATOM 852 C CA . THR A 1 116 ? 0.278 36.156 7.762 1 95.75 116 THR A CA 1
ATOM 853 C C . THR A 1 116 ? 1.158 36.094 6.516 1 95.75 116 THR A C 1
ATOM 855 O O . THR A 1 116 ? 1.426 37.125 5.879 1 95.75 116 THR A O 1
ATOM 858 N N . SER A 1 117 ? 1.644 34.969 6.188 1 97 117 SER A N 1
ATOM 859 C CA . SER A 1 117 ? 2.498 34.75 5.031 1 97 117 SER A CA 1
ATOM 860 C C . SER A 1 117 ? 1.86 33.75 4.066 1 97 117 SER A C 1
ATOM 862 O O . SER A 1 117 ? 0.927 33.031 4.434 1 97 117 SER A O 1
ATOM 864 N N . ARG A 1 118 ? 2.438 33.719 2.846 1 97.56 118 ARG A N 1
ATOM 865 C CA . ARG A 1 118 ? 2.008 32.719 1.887 1 97.56 118 ARG A CA 1
ATOM 866 C C . ARG A 1 118 ? 2.271 31.297 2.418 1 97.56 118 ARG A C 1
ATOM 868 O O . ARG A 1 118 ? 3.215 31.094 3.182 1 97.56 118 ARG A O 1
ATOM 875 N N . PRO A 1 119 ? 1.405 30.359 2.004 1 97.88 119 PRO A N 1
ATOM 876 C CA . PRO A 1 119 ? 1.554 29 2.523 1 97.88 119 PRO A CA 1
ATOM 877 C C . PRO A 1 119 ? 2.934 28.406 2.242 1 97.88 119 PRO A C 1
ATOM 879 O O . PRO A 1 119 ? 3.396 27.531 2.982 1 97.88 119 PRO A O 1
ATOM 882 N N . SER A 1 120 ? 3.65 28.891 1.205 1 98.19 120 SER A N 1
ATOM 883 C CA . SER A 1 120 ? 4.961 28.359 0.825 1 98.19 120 SER A CA 1
ATOM 884 C C . SER A 1 120 ? 6.035 28.797 1.813 1 98.19 120 SER A C 1
ATOM 886 O O . SER A 1 120 ? 7.141 28.25 1.817 1 98.19 120 SER A O 1
ATOM 888 N N . HIS A 1 121 ? 5.758 29.797 2.617 1 98.38 121 HIS A N 1
ATOM 889 C CA . HIS A 1 121 ? 6.762 30.453 3.451 1 98.38 121 HIS A CA 1
ATOM 890 C C . HIS A 1 121 ? 7.461 29.453 4.363 1 98.38 121 HIS A C 1
ATOM 892 O O . HIS A 1 121 ? 8.688 29.438 4.449 1 98.38 121 HIS A O 1
ATOM 898 N N . VAL A 1 122 ? 6.723 28.625 5.031 1 98.56 122 VAL A N 1
ATOM 899 C CA . VAL A 1 122 ? 7.289 27.672 5.973 1 98.56 122 VAL A CA 1
ATOM 900 C C . VAL A 1 122 ? 8.172 26.672 5.23 1 98.56 122 VAL A C 1
ATOM 902 O O . VAL A 1 122 ? 9.219 26.266 5.73 1 98.56 122 VAL A O 1
ATOM 905 N N . LEU A 1 123 ? 7.781 26.219 4.039 1 98.56 123 LEU A N 1
ATOM 906 C CA . LEU A 1 123 ? 8.578 25.297 3.223 1 98.56 123 LEU A CA 1
ATOM 907 C C . LEU A 1 123 ? 9.867 25.969 2.758 1 98.56 123 LEU A C 1
ATOM 909 O O . LEU A 1 123 ? 10.93 25.359 2.748 1 98.56 123 LEU A O 1
ATOM 913 N N . GLU A 1 124 ? 9.719 27.219 2.367 1 98.38 124 GLU A N 1
ATOM 914 C CA . GLU A 1 124 ? 10.883 27.984 1.93 1 98.38 124 GLU A CA 1
ATOM 915 C C . GLU A 1 124 ? 11.906 28.125 3.053 1 98.38 124 GLU A C 1
ATOM 917 O O . GLU A 1 124 ? 13.102 27.938 2.832 1 98.38 124 GLU A O 1
ATOM 922 N N . LYS A 1 125 ? 11.461 28.438 4.238 1 98.44 125 LYS A N 1
ATOM 923 C CA . LYS A 1 125 ? 12.352 28.562 5.383 1 98.44 125 LYS A CA 1
ATOM 924 C C . LYS A 1 125 ? 13.016 27.219 5.703 1 98.44 125 LYS A C 1
ATOM 926 O O . LYS A 1 125 ? 14.188 27.188 6.09 1 98.44 125 LYS A O 1
ATOM 931 N N . PHE A 1 126 ? 12.344 26.172 5.562 1 98.62 126 PHE A N 1
ATOM 932 C CA . PHE A 1 126 ? 12.867 24.828 5.777 1 98.62 126 PHE A CA 1
ATOM 933 C C . PHE A 1 126 ? 14.008 24.531 4.809 1 98.62 126 PHE A C 1
ATOM 935 O O . PHE A 1 126 ? 15.062 24.031 5.215 1 98.62 126 PHE A O 1
ATOM 942 N N . ILE A 1 127 ? 13.734 24.812 3.525 1 97.81 127 ILE A N 1
ATOM 943 C CA . ILE A 1 127 ? 14.695 24.547 2.455 1 97.81 127 ILE A CA 1
ATOM 944 C C . ILE A 1 127 ? 15.898 25.469 2.602 1 97.81 127 ILE A C 1
ATOM 946 O O . ILE A 1 127 ? 17.047 25.031 2.533 1 97.81 127 ILE A O 1
ATOM 950 N N . GLU A 1 128 ? 15.648 26.734 2.834 1 97.69 128 GLU A N 1
ATOM 951 C CA . GLU A 1 128 ? 16.703 27.734 2.984 1 97.69 128 GLU A CA 1
ATOM 952 C C . GLU A 1 128 ? 17.609 27.406 4.164 1 97.69 128 GLU A C 1
ATOM 954 O O . GLU A 1 128 ? 18.828 27.609 4.094 1 97.69 128 GLU A O 1
ATOM 959 N N . GLY A 1 129 ? 17 26.938 5.191 1 97.94 129 GLY A N 1
ATOM 960 C CA . GLY A 1 129 ? 17.734 26.625 6.406 1 97.94 129 GLY A CA 1
ATOM 961 C C . GLY A 1 129 ? 18.469 25.297 6.332 1 97.94 129 GLY A C 1
ATOM 962 O O . GLY A 1 129 ? 19.203 24.938 7.254 1 97.94 129 GLY A O 1
ATOM 963 N N . LYS A 1 130 ? 18.312 24.578 5.258 1 97.62 130 LYS A N 1
ATOM 964 C CA . LYS A 1 130 ? 18.938 23.281 5.074 1 97.62 130 LYS A CA 1
ATOM 965 C C . LYS A 1 130 ? 18.688 22.359 6.27 1 97.62 130 LYS A C 1
ATOM 967 O O . LYS A 1 130 ? 19.609 21.781 6.824 1 97.62 130 LYS A O 1
ATOM 972 N N . TRP A 1 131 ? 17.469 22.281 6.664 1 97.5 131 TRP A N 1
ATOM 973 C CA . TRP A 1 131 ? 17.062 21.531 7.855 1 97.5 131 TRP A CA 1
ATOM 974 C C . TRP A 1 131 ? 17.125 20.031 7.602 1 97.5 131 TRP A C 1
ATOM 976 O O . TRP A 1 131 ? 17.125 19.234 8.547 1 97.5 131 TRP A O 1
ATOM 986 N N . LEU A 1 132 ? 17.125 19.609 6.34 1 96.88 132 LEU A N 1
ATOM 987 C CA . LEU A 1 132 ? 17.172 18.188 5.984 1 96.88 132 LEU A CA 1
ATOM 988 C C . LEU A 1 132 ? 18.25 17.938 4.926 1 96.88 132 LEU A C 1
ATOM 990 O O . LEU A 1 132 ? 18.328 18.656 3.934 1 96.88 132 LEU A O 1
ATOM 994 N N . ASP A 1 133 ? 19.125 16.953 5.223 1 95.25 133 ASP A N 1
ATOM 995 C CA . ASP A 1 133 ? 19.938 16.359 4.16 1 95.25 133 ASP A CA 1
ATOM 996 C C . ASP A 1 133 ? 19.094 15.414 3.301 1 95.25 133 ASP A C 1
ATOM 998 O O . ASP A 1 133 ? 18.734 14.32 3.744 1 95.25 133 ASP A O 1
ATOM 1002 N N . TRP A 1 134 ? 18.906 15.773 2.078 1 97.25 134 TRP A N 1
ATOM 1003 C CA . TRP A 1 134 ? 17.969 15.07 1.202 1 97.25 134 TRP A CA 1
ATOM 1004 C C . TRP A 1 134 ? 18.578 13.766 0.703 1 97.25 134 TRP A C 1
ATOM 1006 O O . TRP A 1 134 ? 17.891 12.914 0.148 1 97.25 134 TRP A O 1
ATOM 1016 N N . MET A 1 135 ? 19.859 13.547 0.86 1 97.56 135 MET A N 1
ATOM 1017 C CA . MET A 1 135 ? 20.578 12.305 0.567 1 97.56 135 MET A CA 1
ATOM 1018 C C . MET A 1 135 ? 20.203 11.781 -0.814 1 97.56 135 MET A C 1
ATOM 1020 O O . MET A 1 135 ? 20.453 12.445 -1.823 1 97.56 135 MET A O 1
ATOM 1024 N N . ASP A 1 136 ? 19.625 10.57 -0.922 1 98.5 136 ASP A N 1
ATOM 1025 C CA . ASP A 1 136 ? 19.375 9.93 -2.207 1 98.5 136 ASP A CA 1
ATOM 1026 C C . ASP A 1 136 ? 17.969 10.25 -2.723 1 98.5 136 ASP A C 1
ATOM 1028 O O . ASP A 1 136 ? 17.438 9.531 -3.572 1 98.5 136 ASP A O 1
ATOM 1032 N N . THR A 1 137 ? 17.344 11.242 -2.207 1 98.56 137 THR A N 1
ATOM 1033 C CA . THR A 1 137 ? 16.078 11.703 -2.746 1 98.56 137 THR A CA 1
ATOM 1034 C C . THR A 1 137 ? 16.234 12.195 -4.18 1 98.56 137 THR A C 1
ATOM 1036 O O . THR A 1 137 ? 17.203 12.891 -4.496 1 98.56 137 THR A O 1
ATOM 1039 N N . GLU A 1 138 ? 15.281 11.867 -5 1 98.31 138 GLU A N 1
ATOM 1040 C CA . GLU A 1 138 ? 15.32 12.312 -6.391 1 98.31 138 GLU A CA 1
ATOM 1041 C C . GLU A 1 138 ? 14.32 13.445 -6.633 1 98.31 138 GLU A C 1
ATOM 1043 O O . GLU A 1 138 ? 13.133 13.305 -6.336 1 98.31 138 GLU A O 1
ATOM 1048 N N . PHE A 1 139 ? 14.836 14.5 -7.117 1 97.12 139 PHE A N 1
ATOM 1049 C CA . PHE A 1 139 ? 14.023 15.617 -7.59 1 97.12 139 PHE A CA 1
ATOM 1050 C C . PHE A 1 139 ? 14.117 15.75 -9.102 1 97.12 139 PHE A C 1
ATOM 1052 O O . PHE A 1 139 ? 15.211 15.758 -9.664 1 97.12 139 PHE A O 1
ATOM 1059 N N . LYS A 1 140 ? 12.938 15.82 -9.734 1 96.25 140 LYS A N 1
ATOM 1060 C CA . LYS A 1 140 ? 12.953 15.906 -11.195 1 96.25 140 LYS A CA 1
ATOM 1061 C C . LYS A 1 140 ? 11.836 16.812 -11.703 1 96.25 140 LYS A C 1
ATOM 1063 O O . LYS A 1 140 ? 10.719 16.766 -11.203 1 96.25 140 LYS A O 1
ATOM 1068 N N . PRO A 1 141 ? 12.242 17.672 -12.703 1 94.38 141 PRO A N 1
ATOM 1069 C CA . PRO A 1 141 ? 11.141 18.328 -13.398 1 94.38 141 PRO A CA 1
ATOM 1070 C C . PRO A 1 141 ? 10.219 17.359 -14.117 1 94.38 141 PRO A C 1
ATOM 1072 O O . PRO A 1 141 ? 10.672 16.328 -14.633 1 94.38 141 PRO A O 1
ATOM 1075 N N . GLN A 1 142 ? 8.953 17.703 -14.133 1 93 142 GLN A N 1
ATOM 1076 C CA . GLN A 1 142 ? 8.008 16.812 -14.781 1 93 142 GLN A CA 1
ATOM 1077 C C . GLN A 1 142 ? 7.824 17.172 -16.25 1 93 142 GLN A C 1
ATOM 1079 O O . GLN A 1 142 ? 7.27 16.391 -17.031 1 93 142 GLN A O 1
ATOM 1084 N N . ASP A 1 143 ? 8.102 18.375 -16.609 1 91.06 143 ASP A N 1
ATOM 1085 C CA . ASP A 1 143 ? 8 18.859 -17.969 1 91.06 143 ASP A CA 1
ATOM 1086 C C . ASP A 1 143 ? 9.109 19.859 -18.281 1 91.06 143 ASP A C 1
ATOM 1088 O O . ASP A 1 143 ? 9.719 20.422 -17.375 1 91.06 143 ASP A O 1
ATOM 1092 N N . ALA A 1 144 ? 9.328 20 -19.562 1 89.31 144 ALA A N 1
ATOM 1093 C CA . ALA A 1 144 ? 10.43 20.859 -20.016 1 89.31 144 ALA A CA 1
ATOM 1094 C C . ALA A 1 144 ? 10.117 22.328 -19.75 1 89.31 144 ALA A C 1
ATOM 1096 O O . ALA A 1 144 ? 11.031 23.125 -19.5 1 89.31 144 ALA A O 1
ATOM 1097 N N . GLU A 1 145 ? 8.914 22.719 -19.781 1 89.25 145 GLU A N 1
ATOM 1098 C CA . GLU A 1 145 ? 8.5 24.125 -19.703 1 89.25 145 GLU A CA 1
ATOM 1099 C C . GLU A 1 145 ? 8.414 24.578 -18.25 1 89.25 145 GLU A C 1
ATOM 1101 O O . GLU A 1 145 ? 8.32 25.766 -17.969 1 89.25 145 GLU A O 1
ATOM 1106 N N . GLY A 1 146 ? 8.422 23.672 -17.344 1 85.25 146 GLY A N 1
ATOM 1107 C CA . GLY A 1 146 ? 8.352 24.016 -15.93 1 85.25 146 GLY A CA 1
ATOM 1108 C C . GLY A 1 146 ? 6.961 24.406 -15.469 1 85.25 146 GLY A C 1
ATOM 1109 O O . GLY A 1 146 ? 6.805 25.156 -14.516 1 85.25 146 GLY A O 1
ATOM 1110 N N . LYS A 1 147 ? 5.988 23.969 -16.125 1 89 147 LYS A N 1
ATOM 1111 C CA . LYS A 1 147 ? 4.605 24.297 -15.781 1 89 147 LYS A CA 1
ATOM 1112 C C . LYS A 1 147 ? 4.062 23.344 -14.727 1 89 147 LYS A C 1
ATOM 1114 O O . LYS A 1 147 ? 3.111 23.672 -14.016 1 89 147 LYS A O 1
ATOM 1119 N N . LEU A 1 148 ? 4.652 22.219 -14.578 1 93.88 148 LEU A N 1
ATOM 1120 C CA . LEU A 1 148 ? 4.266 21.219 -13.586 1 93.88 148 LEU A CA 1
ATOM 1121 C C . LEU A 1 148 ? 5.195 21.266 -12.375 1 93.88 148 LEU A C 1
ATOM 1123 O O . LEU A 1 148 ? 6.328 21.734 -12.477 1 93.88 148 LEU A O 1
ATOM 1127 N N . PRO A 1 149 ? 4.621 20.859 -11.219 1 93.88 149 PRO A N 1
ATOM 1128 C CA . PRO A 1 149 ? 5.48 20.875 -10.031 1 93.88 149 PRO A CA 1
ATOM 1129 C C . PRO A 1 149 ? 6.668 19.922 -10.156 1 93.88 149 PRO A C 1
ATOM 1131 O O . PRO A 1 149 ? 6.574 18.891 -10.82 1 93.88 149 PRO A O 1
ATOM 1134 N N . THR A 1 150 ? 7.762 20.328 -9.477 1 96 150 THR A N 1
ATOM 1135 C CA . THR A 1 150 ? 8.914 19.438 -9.383 1 96 150 THR A CA 1
ATOM 1136 C C . THR A 1 150 ? 8.547 18.156 -8.641 1 96 150 THR A C 1
ATOM 1138 O O . THR A 1 150 ? 7.984 18.203 -7.543 1 96 150 THR A O 1
ATOM 1141 N N . SER A 1 151 ? 8.836 17.016 -9.281 1 97.38 151 SER A N 1
ATOM 1142 C CA . SER A 1 151 ? 8.555 15.734 -8.633 1 97.38 151 SER A CA 1
ATOM 1143 C C . SER A 1 151 ? 9.609 15.414 -7.578 1 97.38 151 SER A C 1
ATOM 1145 O O . SER A 1 151 ? 10.734 15.922 -7.637 1 97.38 151 SER A O 1
ATOM 1147 N N . MET A 1 152 ? 9.25 14.648 -6.625 1 98.25 152 MET A N 1
ATOM 1148 C CA . MET A 1 152 ? 10.102 14.227 -5.516 1 98.25 152 MET A CA 1
ATOM 1149 C C . MET A 1 152 ? 9.836 12.773 -5.152 1 98.25 152 MET A C 1
ATOM 1151 O O . MET A 1 152 ? 8.688 12.336 -5.109 1 98.25 152 MET A O 1
ATOM 1155 N N . LEU A 1 153 ? 10.891 11.984 -4.883 1 98.5 153 LEU A N 1
ATOM 1156 C CA . LEU A 1 153 ? 10.773 10.609 -4.406 1 98.5 153 LEU A CA 1
ATOM 1157 C C . LEU A 1 153 ? 11.898 10.273 -3.438 1 98.5 153 LEU A C 1
ATOM 1159 O O . LEU A 1 153 ? 13.078 10.328 -3.803 1 98.5 153 LEU A O 1
ATOM 1163 N N . PHE A 1 154 ? 11.523 9.922 -2.207 1 98.5 154 PHE A N 1
ATOM 1164 C CA . PHE A 1 154 ? 12.516 9.508 -1.228 1 98.5 154 PHE A CA 1
ATOM 1165 C C . PHE A 1 154 ? 13.211 8.227 -1.67 1 98.5 154 PHE A C 1
ATOM 1167 O O . PHE A 1 154 ? 12.555 7.27 -2.088 1 98.5 154 PHE A O 1
ATOM 1174 N N . GLY A 1 155 ? 14.57 8.219 -1.576 1 98 155 GLY A N 1
ATOM 1175 C CA . GLY A 1 155 ? 15.312 6.996 -1.826 1 98 155 GLY A CA 1
ATOM 1176 C C . GLY A 1 155 ? 15.398 6.09 -0.612 1 98 155 GLY A C 1
ATOM 1177 O O . GLY A 1 155 ? 14.953 6.461 0.477 1 98 155 GLY A O 1
ATOM 1178 N N . PRO A 1 156 ? 15.93 4.867 -0.813 1 97.06 156 PRO A N 1
ATOM 1179 C CA . PRO A 1 156 ? 15.992 3.9 0.284 1 97.06 156 PRO A CA 1
ATOM 1180 C C . PRO A 1 156 ? 16.906 4.352 1.419 1 97.06 156 PRO A C 1
ATOM 1182 O O . PRO A 1 156 ? 16.656 4.031 2.584 1 97.06 156 PRO A O 1
ATOM 1185 N N . GLN A 1 157 ? 17.922 5.094 1.154 1 97.75 157 GLN A N 1
ATOM 1186 C CA . GLN A 1 157 ? 18.859 5.496 2.191 1 97.75 157 GLN A CA 1
ATOM 1187 C C . GLN A 1 157 ? 18.234 6.523 3.135 1 97.75 157 GLN A C 1
ATOM 1189 O O . GLN A 1 157 ? 18.281 6.352 4.355 1 97.75 157 GLN A O 1
ATOM 1194 N N . ILE A 1 158 ? 17.703 7.574 2.6 1 98.38 158 ILE A N 1
ATOM 1195 C CA . ILE A 1 158 ? 17.094 8.594 3.449 1 98.38 158 ILE A CA 1
ATOM 1196 C C . ILE A 1 158 ? 15.898 8.008 4.195 1 98.38 158 ILE A C 1
ATOM 1198 O O . ILE A 1 158 ? 15.648 8.352 5.352 1 98.38 158 ILE A O 1
ATOM 1202 N N . ALA A 1 159 ? 15.125 7.184 3.494 1 97.56 159 ALA A N 1
ATOM 1203 C CA . ALA A 1 159 ? 13.984 6.547 4.145 1 97.56 159 ALA A CA 1
ATOM 1204 C C . ALA A 1 159 ? 14.414 5.805 5.406 1 97.56 159 ALA A C 1
ATOM 1206 O O . ALA A 1 159 ? 13.805 5.965 6.469 1 97.56 159 ALA A O 1
ATOM 1207 N N . GLN A 1 160 ? 15.43 5.074 5.312 1 96.44 160 GLN A N 1
ATOM 1208 C CA . GLN A 1 160 ? 15.898 4.242 6.414 1 96.44 160 GLN A CA 1
ATOM 1209 C C . GLN A 1 160 ? 16.625 5.074 7.465 1 96.44 160 GLN A C 1
ATOM 1211 O O . GLN A 1 160 ? 16.484 4.828 8.664 1 96.44 160 GLN A O 1
ATOM 1216 N N . GLU A 1 161 ? 17.297 6.102 7.059 1 97.5 161 GLU A N 1
ATOM 1217 C CA . GLU A 1 161 ? 18.219 6.773 7.965 1 97.5 161 GLU A CA 1
ATOM 1218 C C . GLU A 1 161 ? 17.578 7.996 8.609 1 97.5 161 GLU A C 1
ATOM 1220 O O . GLU A 1 161 ? 17.969 8.406 9.703 1 97.5 161 GLU A O 1
ATOM 1225 N N . ARG A 1 162 ? 16.625 8.539 7.926 1 98.12 162 ARG A N 1
ATOM 1226 C CA . ARG A 1 162 ? 16.125 9.82 8.414 1 98.12 162 ARG A CA 1
ATOM 1227 C C . ARG A 1 162 ? 14.625 9.773 8.664 1 98.12 162 ARG A C 1
ATOM 1229 O O . ARG A 1 162 ? 14.109 10.492 9.523 1 98.12 162 ARG A O 1
ATOM 1236 N N . LEU A 1 163 ? 13.922 8.945 7.957 1 98.56 163 LEU A N 1
ATOM 1237 C CA . LEU A 1 163 ? 12.469 8.961 8.055 1 98.56 163 LEU A CA 1
ATOM 1238 C C . LEU A 1 163 ? 11.977 7.824 8.953 1 98.56 163 LEU A C 1
ATOM 1240 O O . LEU A 1 163 ? 11 7.984 9.688 1 98.56 163 LEU A O 1
ATOM 1244 N N . MET A 1 164 ? 12.648 6.66 8.883 1 98.69 164 MET A N 1
ATOM 1245 C CA . MET A 1 164 ? 12.133 5.449 9.516 1 98.69 164 MET A CA 1
ATOM 1246 C C . MET A 1 164 ? 13.219 4.777 10.352 1 98.69 164 MET A C 1
ATOM 1248 O O . MET A 1 164 ? 13.273 3.549 10.438 1 98.69 164 MET A O 1
ATOM 1252 N N . GLN A 1 165 ? 14.109 5.52 10.953 1 98.5 165 GLN A N 1
ATOM 1253 C CA . GLN A 1 165 ? 15.273 4.969 11.633 1 98.5 165 GLN A CA 1
ATOM 1254 C C . GLN A 1 165 ? 14.867 4.242 12.914 1 98.5 165 GLN A C 1
ATOM 1256 O O . GLN A 1 165 ? 15.68 3.52 13.508 1 98.5 165 GLN A O 1
ATOM 1261 N N . LEU A 1 166 ? 13.633 4.41 13.336 1 98.56 166 LEU A N 1
ATOM 1262 C CA . LEU A 1 166 ? 13.18 3.723 14.539 1 98.56 166 LEU A CA 1
ATOM 1263 C C . LEU A 1 166 ? 12.039 2.768 14.227 1 98.56 166 LEU A C 1
ATOM 1265 O O . LEU A 1 166 ? 11.398 2.232 15.133 1 98.56 166 LEU A O 1
ATOM 1269 N N . CYS A 1 167 ? 11.734 2.568 12.969 1 98.5 167 CYS A N 1
ATOM 1270 C CA . CYS A 1 167 ? 10.695 1.639 12.539 1 98.5 167 CYS A CA 1
ATOM 1271 C C . CYS A 1 167 ? 11.242 0.221 12.43 1 98.5 167 CYS A C 1
ATOM 1273 O O . CYS A 1 167 ? 12.453 0.025 12.297 1 98.5 167 CYS A O 1
ATOM 1275 N N . SER A 1 168 ? 10.352 -0.798 12.531 1 98.12 168 SER A N 1
ATOM 1276 C CA . SER A 1 168 ? 10.75 -2.191 12.359 1 98.12 168 SER A CA 1
ATOM 1277 C C . SER A 1 168 ? 11.203 -2.459 10.93 1 98.12 168 SER A C 1
ATOM 1279 O O . SER A 1 168 ? 10.789 -1.765 10 1 98.12 168 SER A O 1
ATOM 1281 N N . PRO A 1 169 ? 12.016 -3.488 10.719 1 98 169 PRO A N 1
ATOM 1282 C CA . PRO A 1 169 ? 12.406 -3.865 9.359 1 98 169 PRO A CA 1
ATOM 1283 C C . PRO A 1 169 ? 11.211 -4.16 8.461 1 98 169 PRO A C 1
ATOM 1285 O O . PRO A 1 169 ? 11.234 -3.848 7.27 1 98 169 PRO A O 1
ATOM 1288 N N . GLU A 1 170 ? 10.141 -4.73 9.008 1 98.38 170 GLU A N 1
ATOM 1289 C CA . GLU A 1 170 ? 8.938 -5.008 8.234 1 98.38 170 GLU A CA 1
ATOM 1290 C C . GLU A 1 170 ? 8.273 -3.719 7.758 1 98.38 170 GLU A C 1
ATOM 1292 O O . GLU A 1 170 ? 7.832 -3.629 6.613 1 98.38 170 GLU A O 1
ATOM 1297 N N . ASP A 1 171 ? 8.273 -2.764 8.68 1 98.62 171 ASP A N 1
ATOM 1298 C CA . ASP A 1 171 ? 7.691 -1.479 8.305 1 98.62 171 ASP A CA 1
ATOM 1299 C C . ASP A 1 171 ? 8.492 -0.817 7.184 1 98.62 171 ASP A C 1
ATOM 1301 O O . ASP A 1 171 ? 7.922 -0.223 6.27 1 98.62 171 ASP A O 1
ATOM 1305 N N . VAL A 1 172 ? 9.781 -0.922 7.289 1 98.56 172 VAL A N 1
ATOM 1306 C CA . VAL A 1 172 ? 10.656 -0.342 6.273 1 98.56 172 VAL A CA 1
ATOM 1307 C C . VAL A 1 172 ? 10.43 -1.046 4.934 1 98.56 172 VAL A C 1
ATOM 1309 O O . VAL A 1 172 ? 10.336 -0.394 3.893 1 98.56 172 VAL A O 1
ATOM 1312 N N . THR A 1 173 ? 10.32 -2.367 4.953 1 98.62 173 THR A N 1
ATOM 1313 C CA . THR A 1 173 ? 10.047 -3.143 3.748 1 98.62 173 THR A CA 1
ATOM 1314 C C . THR A 1 173 ? 8.695 -2.762 3.152 1 98.62 173 THR A C 1
ATOM 1316 O O . THR A 1 173 ? 8.578 -2.557 1.943 1 98.62 173 THR A O 1
ATOM 1319 N N . LEU A 1 174 ? 7.723 -2.637 4.016 1 98.75 174 LEU A N 1
ATOM 1320 C CA . LEU A 1 174 ? 6.387 -2.248 3.574 1 98.75 174 LEU A CA 1
ATOM 1321 C C . LEU A 1 174 ? 6.414 -0.877 2.906 1 98.75 174 LEU A C 1
ATOM 1323 O O . LEU A 1 174 ? 5.949 -0.725 1.773 1 98.75 174 LEU A O 1
ATOM 1327 N N . ALA A 1 175 ? 6.941 0.076 3.596 1 98.38 175 ALA A N 1
ATOM 1328 C CA . ALA A 1 175 ? 6.988 1.438 3.068 1 98.38 175 ALA A CA 1
ATOM 1329 C C . ALA A 1 175 ? 7.762 1.489 1.754 1 98.38 175 ALA A C 1
ATOM 1331 O O . ALA A 1 175 ? 7.34 2.154 0.805 1 98.38 175 ALA A O 1
ATOM 1332 N N . GLY A 1 176 ? 8.875 0.792 1.725 1 97.56 176 GLY A N 1
ATOM 1333 C CA . GLY A 1 176 ? 9.672 0.762 0.508 1 97.56 176 GLY A CA 1
ATOM 1334 C C . GLY A 1 176 ? 8.914 0.234 -0.691 1 97.56 176 GLY A C 1
ATOM 1335 O O . GLY A 1 176 ? 9.172 0.637 -1.827 1 97.56 176 GLY A O 1
ATOM 1336 N N . SER A 1 177 ? 7.961 -0.63 -0.448 1 97.88 177 SER A N 1
ATOM 1337 C CA . SER A 1 177 ? 7.191 -1.233 -1.529 1 97.88 177 SER A CA 1
ATOM 1338 C C . SER A 1 177 ? 6.051 -0.321 -1.969 1 97.88 177 SER A C 1
ATOM 1340 O O . SER A 1 177 ? 5.441 -0.54 -3.018 1 97.88 177 SER A O 1
ATOM 1342 N N . LEU A 1 178 ? 5.82 0.784 -1.178 1 98.38 178 LEU A N 1
ATOM 1343 C CA . LEU A 1 178 ? 4.586 1.53 -1.408 1 98.38 178 LEU A CA 1
ATOM 1344 C C . LEU A 1 178 ? 4.883 3.008 -1.64 1 98.38 178 LEU A C 1
ATOM 1346 O O . LEU A 1 178 ? 3.961 3.811 -1.811 1 98.38 178 LEU A O 1
ATOM 1350 N N . LEU A 1 179 ? 6.152 3.402 -1.691 1 97.62 179 LEU A N 1
ATOM 1351 C CA . LEU A 1 179 ? 6.508 4.789 -1.977 1 97.62 179 LEU A CA 1
ATOM 1352 C C . LEU A 1 179 ? 6.047 5.191 -3.373 1 97.62 179 LEU A C 1
ATOM 1354 O O . LEU A 1 179 ? 6.156 4.406 -4.316 1 97.62 179 LEU A O 1
ATOM 1358 N N . ARG A 1 180 ? 5.5 6.371 -3.463 1 96.62 180 ARG A N 1
ATOM 1359 C CA . ARG A 1 180 ? 5.086 6.965 -4.73 1 96.62 180 ARG A CA 1
ATOM 1360 C C . ARG A 1 180 ? 5.727 8.336 -4.93 1 96.62 180 ARG A C 1
ATOM 1362 O O . ARG A 1 180 ? 5.984 9.047 -3.959 1 96.62 180 ARG A O 1
ATOM 1369 N N . VAL A 1 181 ? 5.922 8.68 -6.188 1 96.81 181 VAL A N 1
ATOM 1370 C CA . VAL A 1 181 ? 6.391 10.016 -6.527 1 96.81 181 VAL A CA 1
ATOM 1371 C C . VAL A 1 181 ? 5.375 11.062 -6.059 1 96.81 181 VAL A C 1
ATOM 1373 O O . VAL A 1 181 ? 4.164 10.852 -6.176 1 96.81 181 VAL A O 1
ATOM 1376 N N . SER A 1 182 ? 5.871 12.141 -5.488 1 97.56 182 SER A N 1
ATOM 1377 C CA . SER A 1 182 ? 5.066 13.258 -5.004 1 97.56 182 SER A CA 1
ATOM 1378 C C . SER A 1 182 ? 5.715 14.594 -5.352 1 97.56 182 SER A C 1
ATOM 1380 O O . SER A 1 182 ? 6.504 14.68 -6.293 1 97.56 182 SER A O 1
ATOM 1382 N N . SER A 1 183 ? 5.223 15.688 -4.707 1 98.38 183 SER A N 1
ATOM 1383 C CA . SER A 1 183 ? 5.781 17.031 -4.824 1 98.38 183 SER A CA 1
ATOM 1384 C C . SER A 1 183 ? 5.539 17.844 -3.553 1 98.38 183 SER A C 1
ATOM 1386 O O . SER A 1 183 ? 4.586 17.578 -2.818 1 98.38 183 SER A O 1
ATOM 1388 N N . MET A 1 184 ? 6.41 18.781 -3.318 1 97.88 184 MET A N 1
ATOM 1389 C CA . MET A 1 184 ? 6.18 19.734 -2.242 1 97.88 184 MET A CA 1
ATOM 1390 C C . MET A 1 184 ? 5.32 20.906 -2.727 1 97.88 184 MET A C 1
ATOM 1392 O O . MET A 1 184 ? 4.797 21.672 -1.918 1 97.88 184 MET A O 1
ATOM 1396 N N . PHE A 1 185 ? 5.223 21.094 -3.996 1 98 185 PHE A N 1
ATOM 1397 C CA . PHE A 1 185 ? 4.359 22.078 -4.645 1 98 185 PHE A CA 1
ATOM 1398 C C . PHE A 1 185 ? 4.758 23.5 -4.254 1 98 185 PHE A C 1
ATOM 1400 O O . PHE A 1 185 ? 3.9 24.359 -4.098 1 98 185 PHE A O 1
ATOM 1407 N N . VAL A 1 186 ? 5.996 23.703 -4.004 1 97.25 186 VAL A N 1
ATOM 1408 C CA . VAL A 1 186 ? 6.477 24.984 -3.5 1 97.25 186 VAL A CA 1
ATOM 1409 C C . VAL A 1 186 ? 6.117 26.094 -4.488 1 97.25 186 VAL A C 1
ATOM 1411 O O . VAL A 1 186 ? 5.574 27.125 -4.098 1 97.25 186 VAL A O 1
ATOM 1414 N N . GLU A 1 187 ? 6.312 25.891 -5.801 1 94.88 187 GLU A N 1
ATOM 1415 C CA . GLU A 1 187 ? 6.07 26.906 -6.824 1 94.88 187 GLU A CA 1
ATOM 1416 C C . GLU A 1 187 ? 4.594 27.281 -6.883 1 94.88 187 GLU A C 1
ATOM 1418 O O . GLU A 1 187 ? 4.254 28.453 -7.062 1 94.88 187 GLU A O 1
ATOM 1423 N N . ASP A 1 188 ? 3.771 26.312 -6.762 1 97.12 188 ASP A N 1
ATOM 1424 C CA . ASP A 1 188 ? 2.334 26.578 -6.766 1 97.12 188 ASP A CA 1
ATOM 1425 C C . ASP A 1 188 ? 1.91 27.344 -5.52 1 97.12 188 ASP A C 1
ATOM 1427 O O . ASP A 1 188 ? 1.136 28.297 -5.613 1 97.12 188 ASP A O 1
ATOM 1431 N N . LEU A 1 189 ? 2.43 26.938 -4.387 1 98.06 189 LEU A N 1
ATOM 1432 C CA . LEU A 1 189 ? 2.07 27.547 -3.107 1 98.06 189 LEU A CA 1
ATOM 1433 C C . LEU A 1 189 ? 2.584 28.969 -3.02 1 98.06 189 LEU A C 1
ATOM 1435 O O . LEU A 1 189 ? 1.978 29.812 -2.35 1 98.06 189 LEU A O 1
ATOM 1439 N N . GLN A 1 190 ? 3.598 29.266 -3.738 1 96.94 190 GLN A N 1
ATOM 1440 C CA . GLN A 1 190 ? 4.164 30.609 -3.791 1 96.94 190 GLN A CA 1
ATOM 1441 C C . GLN A 1 190 ? 3.193 31.578 -4.449 1 96.94 190 GLN A C 1
ATOM 1443 O O . GLN A 1 190 ? 3.23 32.781 -4.168 1 96.94 190 GLN A O 1
ATOM 1448 N N . LYS A 1 191 ? 2.385 31.078 -5.27 1 96.62 191 LYS A N 1
ATOM 1449 C CA . LYS A 1 191 ? 1.468 31.922 -6.027 1 96.62 191 LYS A CA 1
ATOM 1450 C C . LYS A 1 191 ? 0.161 32.125 -5.266 1 96.62 191 LYS A C 1
ATOM 1452 O O . LYS A 1 191 ? -0.682 32.938 -5.68 1 96.62 191 LYS A O 1
ATOM 1457 N N . GLN A 1 192 ? -0 31.5 -4.148 1 97.56 192 GLN A N 1
ATOM 1458 C CA . GLN A 1 192 ? -1.239 31.578 -3.385 1 97.56 192 GLN A CA 1
ATOM 1459 C C . GLN A 1 192 ? -1.188 32.719 -2.385 1 97.56 192 GLN A C 1
ATOM 1461 O O . GLN A 1 192 ? -0.107 33.156 -1.961 1 97.56 192 GLN A O 1
ATOM 1466 N N . GLN A 1 193 ? -2.371 33.25 -2.047 1 97.69 193 GLN A N 1
ATOM 1467 C CA . GLN A 1 193 ? -2.488 34.219 -0.981 1 97.69 193 GLN A CA 1
ATOM 1468 C C . GLN A 1 193 ? -2.385 33.562 0.393 1 97.69 193 GLN A C 1
ATOM 1470 O O . GLN A 1 193 ? -2.664 32.375 0.542 1 97.69 193 GLN A O 1
ATOM 1475 N N . PRO A 1 194 ? -1.973 34.375 1.375 1 98.12 194 PRO A N 1
ATOM 1476 C CA . PRO A 1 194 ? -1.971 33.812 2.732 1 98.12 194 PRO A CA 1
ATOM 1477 C C . PRO A 1 194 ? -3.342 33.281 3.162 1 98.12 194 PRO A C 1
ATOM 1479 O O . PRO A 1 194 ? -4.367 33.844 2.736 1 98.12 194 PRO A O 1
ATOM 1482 N N . PHE A 1 195 ? -3.279 32.219 3.967 1 98.38 195 PHE A N 1
ATOM 1483 C CA . PHE A 1 195 ? -4.512 31.844 4.645 1 98.38 195 PHE A CA 1
ATOM 1484 C C . PHE A 1 195 ? -4.996 32.938 5.562 1 98.38 195 PHE A C 1
ATOM 1486 O O . PHE A 1 195 ? -4.211 33.812 5.961 1 98.38 195 PHE A O 1
ATOM 1493 N N . THR A 1 196 ? -6.23 32.906 5.93 1 98 196 THR A N 1
ATOM 1494 C CA . THR A 1 196 ? -6.801 34.062 6.605 1 98 196 THR A CA 1
ATOM 1495 C C . THR A 1 196 ? -6.949 33.812 8.102 1 98 196 THR A C 1
ATOM 1497 O O . THR A 1 196 ? -7.105 32.656 8.523 1 98 196 THR A O 1
ATOM 1500 N N . GLU A 1 197 ? -6.949 34.844 8.828 1 97 197 GLU A N 1
ATOM 1501 C CA . GLU A 1 197 ? -7.121 34.781 10.273 1 97 197 GLU A CA 1
ATOM 1502 C C . GLU A 1 197 ? -8.516 34.281 10.633 1 97 197 GLU A C 1
ATOM 1504 O O . GLU A 1 197 ? -8.672 33.5 11.578 1 97 197 GLU A O 1
ATOM 1509 N N . GLY A 1 198 ? -9.531 34.688 9.984 1 97.75 198 GLY A N 1
ATOM 1510 C CA . GLY A 1 198 ? -10.914 34.375 10.305 1 97.75 198 GLY A CA 1
ATOM 1511 C C . GLY A 1 198 ? -11.328 32.969 9.906 1 97.75 198 GLY A C 1
ATOM 1512 O O . GLY A 1 198 ? -12.391 32.5 10.312 1 97.75 198 GLY A O 1
ATOM 1513 N N . ARG A 1 199 ? -10.5 32.344 9.156 1 98.19 199 ARG A N 1
ATOM 1514 C CA . ARG A 1 199 ? -10.812 31 8.727 1 98.19 199 ARG A CA 1
ATOM 1515 C C . ARG A 1 199 ? -9.773 30 9.242 1 98.19 199 ARG A C 1
ATOM 1517 O O . ARG A 1 199 ? -9.82 29.594 10.406 1 98.19 199 ARG A O 1
ATOM 1524 N N . TYR A 1 200 ? -8.742 29.734 8.484 1 98.44 200 TYR A N 1
ATOM 1525 C CA . TYR A 1 200 ? -7.68 28.875 8.992 1 98.44 200 TYR A CA 1
ATOM 1526 C C . TYR A 1 200 ? -7.207 29.344 10.367 1 98.44 200 TYR A C 1
ATOM 1528 O O . TYR A 1 200 ? -7.02 28.531 11.273 1 98.44 200 TYR A O 1
ATOM 1536 N N . GLY A 1 201 ? -6.996 30.609 10.516 1 97.31 201 GLY A N 1
ATOM 1537 C CA . GLY A 1 201 ? -6.477 31.188 11.75 1 97.31 201 GLY A CA 1
ATOM 1538 C C . GLY A 1 201 ? -7.414 31 12.93 1 97.31 201 GLY A C 1
ATOM 1539 O O . GLY A 1 201 ? -6.98 31.047 14.086 1 97.31 201 GLY A O 1
ATOM 1540 N N . SER A 1 202 ? -8.695 30.781 12.688 1 96.81 202 SER A N 1
ATOM 1541 C CA . SER A 1 202 ? -9.695 30.734 13.758 1 96.81 202 SER A CA 1
ATOM 1542 C C . SER A 1 202 ? -9.883 29.312 14.266 1 96.81 202 SER A C 1
ATOM 1544 O O . SER A 1 202 ? -10.484 29.094 15.32 1 96.81 202 SER A O 1
ATOM 1546 N N . VAL A 1 203 ? -9.375 28.344 13.555 1 97.75 203 VAL A N 1
ATOM 1547 C CA . VAL A 1 203 ? -9.539 26.938 13.922 1 97.75 203 VAL A CA 1
ATOM 1548 C C . VAL A 1 203 ? -8.586 26.594 15.062 1 97.75 203 VAL A C 1
ATOM 1550 O O . VAL A 1 203 ? -7.43 27.031 15.07 1 97.75 203 VAL A O 1
ATOM 1553 N N . ARG A 1 204 ? -9.086 25.844 16.047 1 98.12 204 ARG A N 1
ATOM 1554 C CA . ARG A 1 204 ? -8.211 25.344 17.094 1 98.12 204 ARG A CA 1
ATOM 1555 C C . ARG A 1 204 ? -7.09 24.484 16.516 1 98.12 204 ARG A C 1
ATOM 1557 O O . ARG A 1 204 ? -7.324 23.656 15.633 1 98.12 204 ARG A O 1
ATOM 1564 N N . LYS A 1 205 ? -5.902 24.719 17.016 1 98.69 205 LYS A N 1
ATOM 1565 C CA . LYS A 1 205 ? -4.75 24 16.484 1 98.69 205 LYS A CA 1
ATOM 1566 C C . LYS A 1 205 ? -3.979 23.297 17.594 1 98.69 205 LYS A C 1
ATOM 1568 O O . LYS A 1 205 ? -3.807 23.844 18.688 1 98.69 205 LYS A O 1
ATOM 1573 N N . VAL A 1 206 ? -3.592 22.094 17.359 1 98.94 206 VAL A N 1
ATOM 1574 C CA . VAL A 1 206 ? -2.695 21.328 18.219 1 98.94 206 VAL A CA 1
ATOM 1575 C C . VAL A 1 206 ? -1.466 20.891 17.422 1 98.94 206 VAL A C 1
ATOM 1577 O O . VAL A 1 206 ? -1.581 20.469 16.266 1 98.94 206 VAL A O 1
ATOM 1580 N N . TYR A 1 207 ? -0.316 21.094 17.969 1 98.94 207 TYR A N 1
ATOM 1581 C CA . TYR A 1 207 ? 0.9 20.547 17.359 1 98.94 207 TYR A CA 1
ATOM 1582 C C . TYR A 1 207 ? 1.428 19.359 18.172 1 98.94 207 TYR A C 1
ATOM 1584 O O . TYR A 1 207 ? 1.507 19.422 19.406 1 98.94 207 TYR A O 1
ATOM 1592 N N . VAL A 1 208 ? 1.685 18.266 17.531 1 98.94 208 VAL A N 1
ATOM 1593 C CA . VAL A 1 208 ? 2.314 17.109 18.156 1 98.94 208 VAL A CA 1
ATOM 1594 C C . VAL A 1 208 ? 3.787 17.047 17.75 1 98.94 208 VAL A C 1
ATOM 1596 O O . VAL A 1 208 ? 4.117 16.656 16.625 1 98.94 208 VAL A O 1
ATOM 1599 N N . VAL A 1 209 ? 4.609 17.375 18.688 1 98.88 209 VAL A N 1
ATOM 1600 C CA . VAL A 1 209 ? 6.055 17.359 18.484 1 98.88 209 VAL A CA 1
ATOM 1601 C C . VAL A 1 209 ? 6.578 15.93 18.594 1 98.88 209 VAL A C 1
ATOM 1603 O O . VAL A 1 209 ? 6.227 15.211 19.531 1 98.88 209 VAL A O 1
ATOM 1606 N N . VAL A 1 210 ? 7.316 15.508 17.625 1 98.69 210 VAL A N 1
ATOM 1607 C CA . VAL A 1 210 ? 8.023 14.227 17.625 1 98.69 210 VAL A CA 1
ATOM 1608 C C . VAL A 1 210 ? 9.523 14.461 17.766 1 98.69 210 VAL A C 1
ATOM 1610 O O . VAL A 1 210 ? 10.164 15 16.859 1 98.69 210 VAL A O 1
ATOM 1613 N N . ASN A 1 211 ? 10.148 13.977 18.766 1 96.69 211 ASN A N 1
ATOM 1614 C CA . ASN A 1 211 ? 11.461 14.453 19.203 1 96.69 211 ASN A CA 1
ATOM 1615 C C . ASN A 1 211 ? 12.586 13.836 18.375 1 96.69 211 ASN A C 1
ATOM 1617 O O . ASN A 1 211 ? 13.648 14.438 18.203 1 96.69 211 ASN A O 1
ATOM 1621 N N . GLN A 1 212 ? 12.438 12.641 17.953 1 97.69 212 GLN A N 1
ATOM 1622 C CA . GLN A 1 212 ? 13.508 12 17.188 1 97.69 212 GLN A CA 1
ATOM 1623 C C . GLN A 1 212 ? 13.203 12.023 15.695 1 97.69 212 GLN A C 1
ATOM 1625 O O . GLN A 1 212 ? 13.586 11.117 14.961 1 97.69 212 GLN A O 1
ATOM 1630 N N . ASP A 1 213 ? 12.438 12.961 15.297 1 98.5 213 ASP A N 1
ATOM 1631 C CA . ASP A 1 213 ? 12.203 13.219 13.875 1 98.5 213 ASP A CA 1
ATOM 1632 C C . ASP A 1 213 ? 13.445 13.82 13.219 1 98.5 213 ASP A C 1
ATOM 1634 O O . ASP A 1 213 ? 13.852 14.938 13.547 1 98.5 213 ASP A O 1
ATOM 1638 N N . LEU A 1 214 ? 14.016 13.141 12.242 1 98.38 214 LEU A N 1
ATOM 1639 C CA . LEU A 1 214 ? 15.211 13.641 11.562 1 98.38 214 LEU A CA 1
ATOM 1640 C C . LEU A 1 214 ? 14.859 14.219 10.195 1 98.38 214 LEU A C 1
ATOM 1642 O O . LEU A 1 214 ? 15.734 14.727 9.484 1 98.38 214 LEU A O 1
ATOM 1646 N N . ALA A 1 215 ? 13.594 14.148 9.797 1 98.5 215 ALA A N 1
ATOM 1647 C CA . ALA A 1 215 ? 13.125 14.758 8.555 1 98.5 215 ALA A CA 1
ATOM 1648 C C . ALA A 1 215 ? 12.719 16.219 8.781 1 98.5 215 ALA A C 1
ATOM 1650 O O . ALA A 1 215 ? 13.156 17.109 8.055 1 98.5 215 ALA A O 1
ATOM 1651 N N . ILE A 1 216 ? 11.828 16.422 9.703 1 98.69 216 ILE A N 1
ATOM 1652 C CA . ILE A 1 216 ? 11.531 17.734 10.258 1 98.69 216 ILE A CA 1
ATOM 1653 C C . ILE A 1 216 ? 12.023 17.812 11.703 1 98.69 216 ILE A C 1
ATOM 1655 O O . ILE A 1 216 ? 11.266 17.531 12.633 1 98.69 216 ILE A O 1
ATOM 1659 N N . PRO A 1 217 ? 13.211 18.25 11.836 1 98.31 217 PRO A N 1
ATOM 1660 C CA . PRO A 1 217 ? 13.82 18.188 13.164 1 98.31 217 PRO A CA 1
ATOM 1661 C C . PRO A 1 217 ? 13.039 19 14.203 1 98.31 217 PRO A C 1
ATOM 1663 O O . PRO A 1 217 ? 12.367 19.969 13.859 1 98.31 217 PRO A O 1
ATOM 1666 N N . GLU A 1 218 ? 13.188 18.562 15.43 1 98.12 218 GLU A N 1
ATOM 1667 C CA . GLU A 1 218 ? 12.438 19.172 16.516 1 98.12 218 GLU A CA 1
ATOM 1668 C C . GLU A 1 218 ? 12.641 20.688 16.547 1 98.12 218 GLU A C 1
ATOM 1670 O O . GLU A 1 218 ? 11.703 21.438 16.828 1 98.12 218 GLU A O 1
ATOM 1675 N N . GLY A 1 219 ? 13.875 21.141 16.344 1 98.25 219 GLY A N 1
ATOM 1676 C CA . GLY A 1 219 ? 14.133 22.578 16.328 1 98.25 219 GLY A CA 1
ATOM 1677 C C . GLY A 1 219 ? 13.234 23.328 15.359 1 98.25 219 GLY A C 1
ATOM 1678 O O . GLY A 1 219 ? 12.734 24.406 15.688 1 98.25 219 GLY A O 1
ATOM 1679 N N . PHE A 1 220 ? 13.062 22.797 14.203 1 98.69 220 PHE A N 1
ATOM 1680 C CA . PHE A 1 220 ? 12.219 23.469 13.219 1 98.69 220 PHE A CA 1
ATOM 1681 C C . PHE A 1 220 ? 10.75 23.375 13.625 1 98.69 220 PHE A C 1
ATOM 1683 O O . PHE A 1 220 ? 9.984 24.328 13.406 1 98.69 220 PHE A O 1
ATOM 1690 N N . GLN A 1 221 ? 10.289 22.219 14.156 1 98.81 221 GLN A N 1
ATOM 1691 C CA . GLN A 1 221 ? 8.93 22.094 14.688 1 98.81 221 GLN A CA 1
ATOM 1692 C C . GLN A 1 221 ? 8.633 23.203 15.695 1 98.81 221 GLN A C 1
ATOM 1694 O O . GLN A 1 221 ? 7.602 23.875 15.609 1 98.81 221 GLN A O 1
ATOM 1699 N N . ARG A 1 222 ? 9.555 23.406 16.594 1 98.56 222 ARG A N 1
ATOM 1700 C CA . ARG A 1 222 ? 9.391 24.422 17.641 1 98.56 222 ARG A CA 1
ATOM 1701 C C . ARG A 1 222 ? 9.445 25.828 17.047 1 98.56 222 ARG A C 1
ATOM 1703 O O . ARG A 1 222 ? 8.773 26.734 17.547 1 98.56 222 ARG A O 1
ATOM 1710 N N . TRP A 1 223 ? 10.273 26.016 16.031 1 98.44 223 TRP A N 1
ATOM 1711 C CA . TRP A 1 223 ? 10.297 27.297 15.336 1 98.44 223 TRP A CA 1
ATOM 1712 C C . TRP A 1 223 ? 8.93 27.625 14.766 1 98.44 223 TRP A C 1
ATOM 1714 O O . TRP A 1 223 ? 8.445 28.75 14.891 1 98.44 223 TRP A O 1
ATOM 1724 N N . MET A 1 224 ? 8.242 26.656 14.141 1 98.56 224 MET A N 1
ATOM 1725 C CA . MET A 1 224 ? 6.91 26.875 13.578 1 98.56 224 MET A CA 1
ATOM 1726 C C . MET A 1 224 ? 5.902 27.203 14.68 1 98.56 224 MET A C 1
ATOM 1728 O O . MET A 1 224 ? 5.074 28.109 14.516 1 98.56 224 MET A O 1
ATOM 1732 N N . ILE A 1 225 ? 5.988 26.469 15.797 1 98.5 225 ILE A N 1
ATOM 1733 C CA . ILE A 1 225 ? 5.098 26.703 16.922 1 98.5 225 ILE A CA 1
ATOM 1734 C C . ILE A 1 225 ? 5.293 28.125 17.469 1 98.5 225 ILE A C 1
ATOM 1736 O O . ILE A 1 225 ? 4.328 28.797 17.812 1 98.5 225 ILE A O 1
ATOM 1740 N N . GLY A 1 226 ? 6.52 28.562 17.531 1 97.81 226 GLY A N 1
ATOM 1741 C CA . GLY A 1 226 ? 6.816 29.906 17.984 1 97.81 226 GLY A CA 1
ATOM 1742 C C . GLY A 1 226 ? 6.273 30.984 17.062 1 97.81 226 GLY A C 1
ATOM 1743 O O . GLY A 1 226 ? 5.809 32.031 17.516 1 97.81 226 GLY A O 1
ATOM 1744 N N . ASN A 1 227 ? 6.34 30.75 15.797 1 95.38 227 ASN A N 1
ATOM 1745 C CA . ASN A 1 227 ? 5.895 31.703 14.781 1 95.38 227 ASN A CA 1
ATOM 1746 C C . ASN A 1 227 ? 4.371 31.766 14.703 1 95.38 227 ASN A C 1
ATOM 1748 O O . ASN A 1 227 ? 3.807 32.812 14.352 1 95.38 227 ASN A O 1
ATOM 1752 N N . SER A 1 228 ? 3.74 30.656 14.891 1 95.62 228 SER A N 1
ATOM 1753 C CA . SER A 1 228 ? 2.285 30.516 14.891 1 95.62 228 SER A CA 1
ATOM 1754 C C . SER A 1 228 ? 1.801 29.703 16.078 1 95.62 228 SER A C 1
ATOM 1756 O O . SER A 1 228 ? 1.521 28.516 15.961 1 95.62 228 SER A O 1
ATOM 1758 N N . PRO A 1 229 ? 1.622 30.422 17.188 1 95.75 229 PRO A N 1
ATOM 1759 C CA . PRO A 1 229 ? 1.266 29.703 18.422 1 95.75 229 PRO A CA 1
ATOM 1760 C C . PRO A 1 229 ? -0.019 28.891 18.281 1 95.75 229 PRO A C 1
ATOM 1762 O O . PRO A 1 229 ? -0.959 29.328 17.609 1 95.75 229 PRO A O 1
ATOM 1765 N N . VAL A 1 230 ? -0.062 27.719 18.922 1 98.38 230 VAL A N 1
ATOM 1766 C CA . VAL A 1 230 ? -1.181 26.797 18.859 1 98.38 230 VAL A CA 1
ATOM 1767 C C . VAL A 1 230 ? -1.87 26.719 20.219 1 98.38 230 VAL A C 1
ATOM 1769 O O . VAL A 1 230 ? -1.362 27.25 21.203 1 98.38 230 VAL A O 1
ATOM 1772 N N . ASP A 1 231 ? -3 26.125 20.234 1 98.38 231 ASP A N 1
ATOM 1773 C CA . ASP A 1 231 ? -3.783 26 21.453 1 98.38 231 ASP A CA 1
ATOM 1774 C C . ASP A 1 231 ? -3.146 25 22.406 1 98.38 231 ASP A C 1
ATOM 1776 O O . ASP A 1 231 ? -3.281 25.125 23.625 1 98.38 231 ASP A O 1
ATOM 1780 N N . GLU A 1 232 ? -2.467 24.016 21.875 1 98.69 232 GLU A N 1
ATOM 1781 C CA . GLU A 1 232 ? -1.832 22.969 22.688 1 98.69 232 GLU A CA 1
ATOM 1782 C C . GLU A 1 232 ? -0.664 22.328 21.938 1 98.69 232 GLU A C 1
ATOM 1784 O O . GLU A 1 232 ? -0.721 22.156 20.719 1 98.69 232 GLU A O 1
ATOM 1789 N N . VAL A 1 233 ? 0.366 22.078 22.688 1 98.75 233 VAL A N 1
ATOM 1790 C CA . VAL A 1 233 ? 1.492 21.297 22.172 1 98.75 233 VAL A CA 1
ATOM 1791 C C . VAL A 1 233 ? 1.56 19.953 22.906 1 98.75 233 VAL A C 1
ATOM 1793 O O . VAL A 1 233 ? 1.535 19.891 24.141 1 98.75 233 VAL A O 1
ATOM 1796 N N . LYS A 1 234 ? 1.531 18.922 22.188 1 98.69 234 LYS A N 1
ATOM 1797 C CA . LYS A 1 234 ? 1.788 17.562 22.672 1 98.69 234 LYS A CA 1
ATOM 1798 C C . LYS A 1 234 ? 3.135 17.047 22.188 1 98.69 234 LYS A C 1
ATOM 1800 O O . LYS A 1 234 ? 3.691 17.562 21.219 1 98.69 234 LYS A O 1
ATOM 1805 N N . GLU A 1 235 ? 3.635 16.062 22.906 1 98.5 235 GLU A N 1
ATOM 1806 C CA . GLU A 1 235 ? 4.93 15.508 22.516 1 98.5 235 GLU A CA 1
ATOM 1807 C C . GLU A 1 235 ? 4.918 13.984 22.562 1 98.5 235 GLU A C 1
ATOM 1809 O O . GLU A 1 235 ? 4.312 13.383 23.469 1 98.5 235 GLU A O 1
ATOM 1814 N N . ILE A 1 236 ? 5.465 13.383 21.641 1 98.44 236 ILE A N 1
ATOM 1815 C CA . ILE A 1 236 ? 5.742 11.945 21.625 1 98.44 236 ILE A CA 1
ATOM 1816 C C . ILE A 1 236 ? 7.25 11.719 21.578 1 98.44 236 ILE A C 1
ATOM 1818 O O . ILE A 1 236 ? 7.93 12.156 20.656 1 98.44 236 ILE A O 1
ATOM 1822 N N . ASP A 1 237 ? 7.766 10.992 22.547 1 95.19 237 ASP A N 1
ATOM 1823 C CA . ASP A 1 237 ? 9.203 10.742 22.672 1 95.19 237 ASP A CA 1
ATOM 1824 C C . ASP A 1 237 ? 9.586 9.461 21.938 1 95.19 237 ASP A C 1
ATOM 1826 O O . ASP A 1 237 ? 8.742 8.594 21.688 1 95.19 237 ASP A O 1
ATOM 1830 N N . ALA A 1 238 ? 10.82 9.406 21.625 1 94.12 238 ALA A N 1
ATOM 1831 C CA . ALA A 1 238 ? 11.43 8.203 21.062 1 94.12 238 ALA A CA 1
ATOM 1832 C C . ALA A 1 238 ? 10.695 7.754 19.797 1 94.12 238 ALA A C 1
ATOM 1834 O O . ALA A 1 238 ? 10.43 6.562 19.609 1 94.12 238 ALA A O 1
ATOM 1835 N N . ALA A 1 239 ? 10.227 8.688 19.016 1 97 239 ALA A N 1
ATOM 1836 C CA . ALA A 1 239 ? 9.57 8.406 17.75 1 97 239 ALA A CA 1
ATOM 1837 C C . ALA A 1 239 ? 10.273 9.125 16.594 1 97 239 ALA A C 1
ATOM 1839 O O . ALA A 1 239 ? 10.836 10.203 16.781 1 97 239 ALA A O 1
ATOM 1840 N N . ASP A 1 240 ? 10.305 8.438 15.492 1 98.5 240 ASP A N 1
ATOM 1841 C CA . ASP A 1 240 ? 10.883 9.062 14.312 1 98.5 240 ASP A CA 1
ATOM 1842 C C . ASP A 1 240 ? 9.797 9.703 13.445 1 98.5 240 ASP A C 1
ATOM 1844 O O . ASP A 1 240 ? 8.688 9.945 13.914 1 98.5 240 ASP A O 1
ATOM 1848 N N . HIS A 1 241 ? 10.172 10.117 12.203 1 98.81 241 HIS A N 1
ATOM 1849 C CA . HIS A 1 241 ? 9.289 10.914 11.359 1 98.81 241 HIS A CA 1
ATOM 1850 C C . HIS A 1 241 ? 8.016 10.148 11.023 1 98.81 241 HIS A C 1
ATOM 1852 O O . HIS A 1 241 ? 6.949 10.75 10.859 1 98.81 241 HIS A O 1
ATOM 1858 N N . LEU A 1 242 ? 8.117 8.836 10.828 1 98.75 242 LEU A N 1
ATOM 1859 C CA . LEU A 1 242 ? 6.922 8.023 10.633 1 98.75 242 LEU A CA 1
ATOM 1860 C C . LEU A 1 242 ? 6.41 7.469 11.953 1 98.75 242 LEU A C 1
ATOM 1862 O O . LEU A 1 242 ? 6.32 6.254 12.133 1 98.75 242 LEU A O 1
ATOM 1866 N N . VAL A 1 243 ? 6.008 8.367 12.766 1 98.88 243 VAL A N 1
ATOM 1867 C CA . VAL A 1 243 ? 5.633 8.086 14.148 1 98.88 243 VAL A CA 1
ATOM 1868 C C . VAL A 1 243 ? 4.438 7.137 14.18 1 98.88 243 VAL A C 1
ATOM 1870 O O . VAL A 1 243 ? 4.324 6.301 15.078 1 98.88 243 VAL A O 1
ATOM 1873 N N . MET A 1 244 ? 3.572 7.098 13.156 1 98.88 244 MET A N 1
ATOM 1874 C CA . MET A 1 244 ? 2.41 6.215 13.117 1 98.88 244 MET A CA 1
ATOM 1875 C C . MET A 1 244 ? 2.838 4.762 12.953 1 98.88 244 MET A C 1
ATOM 1877 O O . MET A 1 244 ? 2.064 3.846 13.242 1 98.88 244 MET A O 1
ATOM 1881 N N . LEU A 1 245 ? 4.074 4.543 12.469 1 98.69 245 LEU A N 1
ATOM 1882 C CA . LEU A 1 245 ? 4.609 3.189 12.344 1 98.69 245 LEU A CA 1
ATOM 1883 C C . LEU A 1 245 ? 5.531 2.859 13.516 1 98.69 245 LEU A C 1
ATOM 1885 O O . LEU A 1 245 ? 5.477 1.753 14.055 1 98.69 245 LEU A O 1
ATOM 1889 N N . SER A 1 246 ? 6.324 3.832 14.008 1 98.5 246 SER A N 1
ATOM 1890 C CA . SER A 1 246 ? 7.328 3.559 15.023 1 98.5 246 SER A CA 1
ATOM 1891 C C . SER A 1 246 ? 6.711 3.549 16.422 1 98.5 246 SER A C 1
ATOM 1893 O O . SER A 1 246 ? 7.176 2.826 17.312 1 98.5 246 SER A O 1
ATOM 1895 N N . ARG A 1 247 ? 5.68 4.406 16.656 1 98.62 247 ARG A N 1
ATOM 1896 C CA . ARG A 1 247 ? 5.031 4.488 17.953 1 98.62 247 ARG A CA 1
ATOM 1897 C C . ARG A 1 247 ? 3.516 4.582 17.812 1 98.62 247 ARG A C 1
ATOM 1899 O O . ARG A 1 247 ? 2.896 5.527 18.297 1 98.62 247 ARG A O 1
ATOM 1906 N N . PRO A 1 248 ? 2.943 3.527 17.281 1 98.69 248 PRO A N 1
ATOM 1907 C CA . PRO A 1 248 ? 1.512 3.605 16.984 1 98.69 248 PRO A CA 1
ATOM 1908 C C . PRO A 1 248 ? 0.648 3.688 18.234 1 98.69 248 PRO A C 1
ATOM 1910 O O . PRO A 1 248 ? -0.388 4.355 18.234 1 98.69 248 PRO A O 1
ATOM 1913 N N . ASP A 1 249 ? 1.052 3.023 19.312 1 98.5 249 ASP A N 1
ATOM 1914 C CA . ASP A 1 249 ? 0.265 3.062 20.547 1 98.5 249 ASP A CA 1
ATOM 1915 C C . ASP A 1 249 ? 0.253 4.469 21.141 1 98.5 249 ASP A C 1
ATOM 1917 O O . ASP A 1 249 ? -0.805 4.977 21.516 1 98.5 249 ASP A O 1
ATOM 1921 N N . GLU A 1 250 ? 1.391 5.066 21.234 1 98.75 250 GLU A N 1
ATOM 1922 C CA . GLU A 1 250 ? 1.51 6.406 21.797 1 98.75 250 GLU A CA 1
ATOM 1923 C C . GLU A 1 250 ? 0.76 7.43 20.953 1 98.75 250 GLU A C 1
ATOM 1925 O O . GLU A 1 250 ? 0.09 8.312 21.484 1 98.75 250 GLU A O 1
ATOM 1930 N N . LEU A 1 251 ? 0.903 7.281 19.672 1 98.88 251 LEU A N 1
ATOM 1931 C CA . LEU A 1 251 ? 0.212 8.219 18.797 1 98.88 251 LEU A CA 1
ATOM 1932 C C . LEU A 1 251 ? -1.301 8.055 18.906 1 98.88 251 LEU A C 1
ATOM 1934 O O . LEU A 1 251 ? -2.035 9.047 18.953 1 98.88 251 LEU A O 1
ATOM 1938 N N . ALA A 1 252 ? -1.792 6.809 18.922 1 98.88 252 ALA A N 1
ATOM 1939 C CA . ALA A 1 252 ? -3.229 6.574 19.047 1 98.88 252 ALA A CA 1
ATOM 1940 C C . ALA A 1 252 ? -3.771 7.191 20.344 1 98.88 252 ALA A C 1
ATOM 1942 O O . ALA A 1 252 ? -4.824 7.828 20.328 1 98.88 252 ALA A O 1
ATOM 1943 N N . ARG A 1 253 ? -3.059 7.035 21.391 1 98.69 253 ARG A N 1
ATOM 1944 C CA . ARG A 1 253 ? -3.473 7.621 22.656 1 98.69 253 ARG A CA 1
ATOM 1945 C C . ARG A 1 253 ? -3.473 9.141 22.594 1 98.69 253 ARG A C 1
ATOM 1947 O O . ARG A 1 253 ? -4.402 9.789 23.078 1 98.69 253 ARG A O 1
ATOM 1954 N N . CYS A 1 254 ? -2.443 9.672 22.016 1 98.81 254 CYS A N 1
ATOM 1955 C CA . CYS A 1 254 ? -2.316 11.117 21.875 1 98.81 254 CYS A CA 1
ATOM 1956 C C . CYS A 1 254 ? -3.494 11.688 21.094 1 98.81 254 CYS A C 1
ATOM 1958 O O . CYS A 1 254 ? -4.117 12.656 21.516 1 98.81 254 CYS A O 1
ATOM 1960 N N . LEU A 1 255 ? -3.816 11.078 19.953 1 98.88 255 LEU A N 1
ATOM 1961 C CA . LEU A 1 255 ? -4.898 11.555 19.109 1 98.88 255 LEU A CA 1
ATOM 1962 C C . LEU A 1 255 ? -6.25 11.367 19.781 1 98.88 255 LEU A C 1
ATOM 1964 O O . LEU A 1 255 ? -7.145 12.203 19.641 1 98.88 255 LEU A O 1
ATOM 1968 N N . ALA A 1 256 ? -6.402 10.258 20.5 1 98.69 256 ALA A N 1
ATOM 1969 C CA . ALA A 1 256 ? -7.625 10.039 21.266 1 98.69 256 ALA A CA 1
ATOM 1970 C C . ALA A 1 256 ? -7.82 11.148 22.312 1 98.69 256 ALA A C 1
ATOM 1972 O O . ALA A 1 256 ? -8.922 11.672 22.469 1 98.69 256 ALA A O 1
ATOM 1973 N N . ASP A 1 257 ? -6.762 11.484 23 1 98.56 257 ASP A N 1
ATOM 1974 C CA . ASP A 1 257 ? -6.812 12.555 23.984 1 98.56 257 ASP A CA 1
ATOM 1975 C C . ASP A 1 257 ? -7.238 13.875 23.359 1 98.56 257 ASP A C 1
ATOM 1977 O O . ASP A 1 257 ? -8.055 14.609 23.922 1 98.56 257 ASP A O 1
ATOM 1981 N N . ILE A 1 258 ? -6.695 14.156 22.219 1 98.69 258 ILE A N 1
ATOM 1982 C CA . ILE A 1 258 ? -7.027 15.383 21.5 1 98.69 258 ILE A CA 1
ATOM 1983 C C . ILE A 1 258 ? -8.5 15.367 21.094 1 98.69 258 ILE A C 1
ATOM 1985 O O . ILE A 1 258 ? -9.203 16.359 21.25 1 98.69 258 ILE A O 1
ATOM 1989 N N . ALA A 1 259 ? -8.922 14.234 20.578 1 98.19 259 ALA A N 1
ATOM 1990 C CA . ALA A 1 259 ? -10.32 14.109 20.172 1 98.19 259 ALA A CA 1
ATOM 1991 C C . ALA A 1 259 ? -11.25 14.32 21.359 1 98.19 259 ALA A C 1
ATOM 1993 O O . ALA A 1 259 ? -12.297 14.961 21.234 1 98.19 259 ALA A O 1
ATOM 1994 N N . GLU A 1 260 ? -10.922 13.828 22.516 1 97.44 260 GLU A N 1
ATOM 1995 C CA . GLU A 1 260 ? -11.75 13.969 23.719 1 97.44 260 GLU A CA 1
ATOM 1996 C C . GLU A 1 260 ? -11.781 15.414 24.188 1 97.44 260 GLU A C 1
ATOM 1998 O O . GLU A 1 260 ? -12.805 15.883 24.703 1 97.44 260 GLU A O 1
ATOM 2003 N N . SER A 1 261 ? -10.719 16.094 23.969 1 97 261 SER A N 1
ATOM 2004 C CA . SER A 1 261 ? -10.586 17.469 24.453 1 97 261 SER A CA 1
ATOM 2005 C C . SER A 1 261 ? -11.312 18.453 23.547 1 97 261 SER A C 1
ATOM 2007 O O . SER A 1 261 ? -11.844 19.453 24.016 1 97 261 SER A O 1
ATOM 2009 N N . TYR A 1 262 ? -11.32 18.141 22.266 1 94.94 262 TYR A N 1
ATOM 2010 C CA . TYR A 1 262 ? -11.68 19.203 21.359 1 94.94 262 TYR A CA 1
ATOM 2011 C C . TYR A 1 262 ? -12.914 18.828 20.531 1 94.94 262 TYR A C 1
ATOM 2013 O O . TYR A 1 262 ? -13.531 19.688 19.906 1 94.94 262 TYR A O 1
ATOM 2021 N N . ALA A 1 263 ? -13.242 17.609 20.438 1 88.12 263 ALA A N 1
ATOM 2022 C CA . ALA A 1 263 ? -14.367 17.188 19.625 1 88.12 263 ALA A CA 1
ATOM 2023 C C . ALA A 1 263 ? -15.531 16.719 20.484 1 88.12 263 ALA A C 1
ATOM 2025 O O . ALA A 1 263 ? -15.328 16.25 21.609 1 88.12 263 ALA A O 1
ATOM 2026 N N . MET B 1 1 ? 42.719 -18.047 -7.516 1 20.8 1 MET B N 1
ATOM 2027 C CA . MET B 1 1 ? 41.625 -18.641 -6.758 1 20.8 1 MET B CA 1
ATOM 2028 C C . MET B 1 1 ? 40.344 -17.797 -6.871 1 20.8 1 MET B C 1
ATOM 2030 O O . MET B 1 1 ? 40.375 -16.609 -6.547 1 20.8 1 MET B O 1
ATOM 2034 N N . ALA B 1 2 ? 39.594 -17.969 -7.949 1 34.41 2 ALA B N 1
ATOM 2035 C CA . ALA B 1 2 ? 38.375 -17.234 -8.242 1 34.41 2 ALA B CA 1
ATOM 2036 C C . ALA B 1 2 ? 37.469 -17.141 -7.004 1 34.41 2 ALA B C 1
ATOM 2038 O O . ALA B 1 2 ? 37.188 -18.141 -6.359 1 34.41 2 ALA B O 1
ATOM 2039 N N . ASP B 1 3 ? 37.562 -16.234 -6.125 1 36.75 3 ASP B N 1
ATOM 2040 C CA . ASP B 1 3 ? 36.75 -16.031 -4.918 1 36.75 3 ASP B CA 1
ATOM 2041 C C . ASP B 1 3 ? 35.312 -16.469 -5.137 1 36.75 3 ASP B C 1
ATOM 2043 O O . ASP B 1 3 ? 34.625 -15.93 -6.016 1 36.75 3 ASP B O 1
ATOM 2047 N N . GLY B 1 4 ? 34.844 -17.75 -5.25 1 36.12 4 GLY B N 1
ATOM 2048 C CA . GLY B 1 4 ? 33.594 -18.438 -5.535 1 36.12 4 GLY B CA 1
ATOM 2049 C C . GLY B 1 4 ? 32.375 -17.766 -4.898 1 36.12 4 GLY B C 1
ATOM 2050 O O . GLY B 1 4 ? 31.953 -18.172 -3.812 1 36.12 4 GLY B O 1
ATOM 2051 N N . LYS B 1 5 ? 32.125 -16.484 -4.949 1 45.06 5 LYS B N 1
ATOM 2052 C CA . LYS B 1 5 ? 30.969 -15.758 -4.441 1 45.06 5 LYS B CA 1
ATOM 2053 C C . LYS B 1 5 ? 29.672 -16.547 -4.652 1 45.06 5 LYS B C 1
ATOM 2055 O O . LYS B 1 5 ? 29.297 -16.844 -5.789 1 45.06 5 LYS B O 1
ATOM 2060 N N . VAL B 1 6 ? 29.25 -17.625 -3.795 1 49.97 6 VAL B N 1
ATOM 2061 C CA . VAL B 1 6 ? 27.984 -18.359 -3.795 1 49.97 6 VAL B CA 1
ATOM 2062 C C . VAL B 1 6 ? 26.844 -17.422 -4.199 1 49.97 6 VAL B C 1
ATOM 2064 O O . VAL B 1 6 ? 26.625 -16.375 -3.576 1 49.97 6 VAL B O 1
ATOM 2067 N N . ALA B 1 7 ? 26.281 -17.531 -5.387 1 64.88 7 ALA B N 1
ATOM 2068 C CA . ALA B 1 7 ? 25.266 -16.672 -5.992 1 64.88 7 ALA B CA 1
ATOM 2069 C C . ALA B 1 7 ? 24 -16.609 -5.125 1 64.88 7 ALA B C 1
ATOM 2071 O O . ALA B 1 7 ? 23.516 -17.656 -4.66 1 64.88 7 ALA B O 1
ATOM 2072 N N . CYS B 1 8 ? 23.609 -15.539 -4.574 1 81.19 8 CYS B N 1
ATOM 2073 C CA . CYS B 1 8 ? 22.422 -15.273 -3.785 1 81.19 8 CYS B CA 1
ATOM 2074 C C . CYS B 1 8 ? 21.172 -15.758 -4.512 1 81.19 8 CYS B C 1
ATOM 2076 O O . CYS B 1 8 ? 20.906 -15.352 -5.648 1 81.19 8 CYS B O 1
ATOM 2078 N N . LYS B 1 9 ? 20.469 -16.844 -3.973 1 96.12 9 LYS B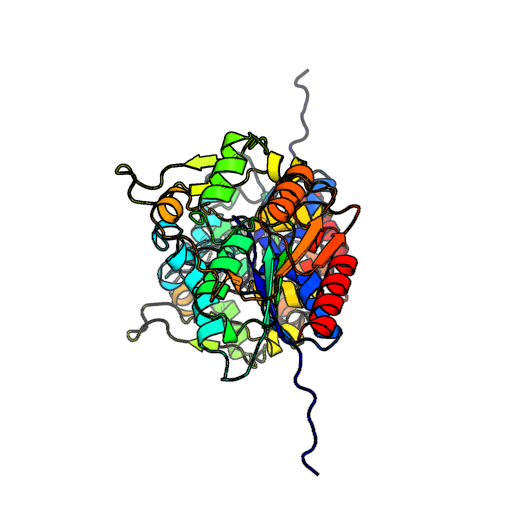 N 1
ATOM 2079 C CA . LYS B 1 9 ? 19.25 -17.359 -4.57 1 96.12 9 LYS B CA 1
ATOM 2080 C C . LYS B 1 9 ? 18.172 -16.297 -4.625 1 96.12 9 LYS B C 1
ATOM 2082 O O . LYS B 1 9 ? 17.969 -15.555 -3.66 1 96.12 9 LYS B O 1
ATOM 2087 N N . HIS B 1 10 ? 17.547 -16.188 -5.758 1 98.12 10 HIS B N 1
ATOM 2088 C CA . HIS B 1 10 ? 16.594 -15.109 -6.043 1 98.12 10 HIS B CA 1
ATOM 2089 C C . HIS B 1 10 ? 15.164 -15.625 -6.074 1 98.12 10 HIS B C 1
ATOM 2091 O O . HIS B 1 10 ? 14.844 -16.531 -6.855 1 98.12 10 HIS B O 1
ATOM 2097 N N . LEU B 1 11 ? 14.336 -15.148 -5.172 1 98.88 11 LEU B N 1
ATOM 2098 C CA . LEU B 1 11 ? 12.906 -15.43 -5.164 1 98.88 11 LEU B CA 1
ATOM 2099 C C . LEU B 1 11 ? 12.109 -14.258 -5.719 1 98.88 11 LEU B C 1
ATOM 2101 O O . LEU B 1 11 ? 12.344 -13.109 -5.336 1 98.88 11 LEU B O 1
ATOM 2105 N N . VAL B 1 12 ? 11.266 -14.523 -6.672 1 98.94 12 VAL B N 1
ATOM 2106 C CA . VAL B 1 12 ? 10.312 -13.547 -7.195 1 98.94 12 VAL B CA 1
ATOM 2107 C C . VAL B 1 12 ? 8.898 -13.898 -6.742 1 98.94 12 VAL B C 1
ATOM 2109 O O . VAL B 1 12 ? 8.398 -14.984 -7.051 1 98.94 12 VAL B O 1
ATOM 2112 N N . LEU B 1 13 ? 8.273 -13.016 -5.996 1 98.94 13 LEU B N 1
ATOM 2113 C CA . LEU B 1 13 ? 7 -13.273 -5.336 1 98.94 13 LEU B CA 1
ATOM 2114 C C . LEU B 1 13 ? 5.867 -12.508 -6.012 1 98.94 13 LEU B C 1
ATOM 2116 O O . LEU B 1 13 ? 5.801 -11.281 -5.918 1 98.94 13 LEU B O 1
ATOM 2120 N N . VAL B 1 14 ? 4.988 -13.234 -6.66 1 98.94 14 VAL B N 1
ATOM 2121 C CA . VAL B 1 14 ? 3.932 -12.641 -7.477 1 98.94 14 VAL B CA 1
ATOM 2122 C C . VAL B 1 14 ? 2.611 -12.664 -6.711 1 98.94 14 VAL B C 1
ATOM 2124 O O . VAL B 1 14 ? 2.191 -13.711 -6.215 1 98.94 14 VAL B O 1
ATOM 2127 N N . HIS B 1 15 ? 1.999 -11.484 -6.625 1 98.94 15 HIS B N 1
ATOM 2128 C CA . HIS B 1 15 ? 0.789 -11.305 -5.828 1 98.94 15 HIS B CA 1
ATOM 2129 C C . HIS B 1 15 ? -0.445 -11.781 -6.59 1 98.94 15 HIS B C 1
ATOM 2131 O O . HIS B 1 15 ? -0.377 -12.039 -7.793 1 98.94 15 HIS B O 1
ATOM 2137 N N . GLY B 1 16 ? -1.582 -11.93 -5.879 1 98.75 16 GLY B N 1
ATOM 2138 C CA . GLY B 1 16 ? -2.873 -12.289 -6.438 1 98.75 16 GLY B CA 1
ATOM 2139 C C . GLY B 1 16 ? -3.715 -11.086 -6.82 1 98.75 16 GLY B C 1
ATOM 2140 O O . GLY B 1 16 ? -3.205 -9.969 -6.906 1 98.75 16 GLY B O 1
ATOM 2141 N N . ALA B 1 17 ? -4.996 -11.344 -7.062 1 98.5 17 ALA B N 1
ATOM 2142 C CA . ALA B 1 17 ? -5.91 -10.312 -7.559 1 98.5 17 ALA B CA 1
ATOM 2143 C C . ALA B 1 17 ? -6.223 -9.289 -6.473 1 98.5 17 ALA B C 1
ATOM 2145 O O . ALA B 1 17 ? -6.32 -9.633 -5.293 1 98.5 17 ALA B O 1
ATOM 2146 N N . CYS B 1 18 ? -6.359 -8.016 -6.812 1 98.5 18 CYS B N 1
ATOM 2147 C CA . CYS B 1 18 ? -6.867 -6.875 -6.059 1 98.5 18 CYS B CA 1
ATOM 2148 C C . CYS B 1 18 ? -5.844 -6.398 -5.035 1 98.5 18 CYS B C 1
ATOM 2150 O O . CYS B 1 18 ? -6.125 -5.492 -4.246 1 98.5 18 CYS B O 1
ATOM 2152 N N . ILE B 1 19 ? -4.738 -7.039 -4.918 1 98.38 19 ILE B N 1
ATOM 2153 C CA . ILE B 1 19 ? -3.695 -6.621 -3.982 1 98.38 19 ILE B CA 1
ATOM 2154 C C . ILE B 1 19 ? -2.422 -6.277 -4.75 1 98.38 19 ILE B C 1
ATOM 2156 O O . ILE B 1 19 ? -2.479 -5.895 -5.922 1 98.38 19 ILE B O 1
ATOM 2160 N N . GLY B 1 20 ? -1.229 -6.289 -4.172 1 98.5 20 GLY B N 1
ATOM 2161 C CA . GLY B 1 20 ? 0.046 -5.973 -4.797 1 98.5 20 GLY B CA 1
ATOM 2162 C C . GLY B 1 20 ? 1.221 -6.676 -4.145 1 98.5 20 GLY B C 1
ATOM 2163 O O . GLY B 1 20 ? 1.034 -7.523 -3.268 1 98.5 20 GLY B O 1
ATOM 2164 N N . GLY B 1 21 ? 2.402 -6.34 -4.691 1 98.81 21 GLY B N 1
ATOM 2165 C CA . GLY B 1 21 ? 3.615 -6.938 -4.156 1 98.81 21 GLY B CA 1
ATOM 2166 C C . GLY B 1 21 ? 3.814 -6.668 -2.678 1 98.81 21 GLY B C 1
ATOM 2167 O O . GLY B 1 21 ? 4.449 -7.457 -1.977 1 98.81 21 GLY B O 1
ATOM 2168 N N . TRP B 1 22 ? 3.236 -5.578 -2.168 1 98.81 22 TRP B N 1
ATOM 2169 C CA . TRP B 1 22 ? 3.381 -5.152 -0.779 1 98.81 22 TRP B CA 1
ATOM 2170 C C . TRP B 1 22 ? 2.902 -6.242 0.175 1 98.81 22 TRP B C 1
ATOM 2172 O O . TRP B 1 22 ? 3.332 -6.297 1.33 1 98.81 22 TRP B O 1
ATOM 2182 N N . THR B 1 23 ? 2.082 -7.184 -0.23 1 98.88 23 THR B N 1
ATOM 2183 C CA . THR B 1 23 ? 1.519 -8.188 0.664 1 98.88 23 THR B CA 1
ATOM 2184 C C . THR B 1 23 ? 2.611 -9.109 1.201 1 98.88 23 THR B C 1
ATOM 2186 O O . THR B 1 23 ? 2.42 -9.781 2.217 1 98.88 23 THR B O 1
ATOM 2189 N N . TYR B 1 24 ? 3.729 -9.117 0.505 1 98.94 24 TYR B N 1
ATOM 2190 C CA . TYR B 1 24 ? 4.805 -10.031 0.878 1 98.94 24 TYR B CA 1
ATOM 2191 C C . TYR B 1 24 ? 5.785 -9.352 1.827 1 98.94 24 TYR B C 1
ATOM 2193 O O . TYR B 1 24 ? 6.848 -9.906 2.129 1 98.94 24 TYR B O 1
ATOM 2201 N N . PHE B 1 25 ? 5.488 -8.148 2.393 1 98.88 25 PHE B N 1
ATOM 2202 C CA . PHE B 1 25 ? 6.492 -7.352 3.09 1 98.88 25 PHE B CA 1
ATOM 2203 C C . PHE B 1 25 ? 7.047 -8.109 4.289 1 98.88 25 PHE B C 1
ATOM 2205 O O . PHE B 1 25 ? 8.242 -8.047 4.57 1 98.88 25 PHE B O 1
ATOM 2212 N N . LYS B 1 26 ? 6.227 -8.922 4.969 1 98.88 26 LYS B N 1
ATOM 2213 C CA . LYS B 1 26 ? 6.711 -9.688 6.113 1 98.88 26 LYS B CA 1
ATOM 2214 C C . LYS B 1 26 ? 7.621 -10.828 5.672 1 98.88 26 LYS B C 1
ATOM 2216 O O . LYS B 1 26 ? 8.703 -11.008 6.223 1 98.88 26 LYS B O 1
ATOM 2221 N N . VAL B 1 27 ? 7.156 -11.508 4.645 1 98.94 27 VAL B N 1
ATOM 2222 C CA . VAL B 1 27 ? 7.887 -12.664 4.133 1 98.94 27 VAL B CA 1
ATOM 2223 C C . VAL B 1 27 ? 9.195 -12.203 3.486 1 98.94 27 VAL B C 1
ATOM 2225 O O . VAL B 1 27 ? 10.25 -12.797 3.713 1 98.94 27 VAL B O 1
ATOM 2228 N N . ALA B 1 28 ? 9.125 -11.156 2.689 1 98.94 28 ALA B N 1
ATOM 2229 C CA . ALA B 1 28 ? 10.312 -10.625 2.021 1 98.94 28 ALA B CA 1
ATOM 2230 C C . ALA B 1 28 ? 11.367 -10.195 3.035 1 98.94 28 ALA B C 1
ATOM 2232 O O . ALA B 1 28 ? 12.562 -10.438 2.836 1 98.94 28 ALA B O 1
ATOM 2233 N N . THR B 1 29 ? 10.922 -9.539 4.113 1 98.81 29 THR B N 1
ATOM 2234 C CA . THR B 1 29 ? 11.852 -9.094 5.156 1 98.81 29 THR B CA 1
ATOM 2235 C C . THR B 1 29 ? 12.602 -10.281 5.75 1 98.81 29 THR B C 1
ATOM 2237 O O . THR B 1 29 ? 13.82 -10.234 5.906 1 98.81 29 THR B O 1
ATOM 2240 N N . ARG B 1 30 ? 11.922 -11.352 6.027 1 98.81 30 ARG B N 1
ATOM 2241 C CA . ARG B 1 30 ? 12.5 -12.555 6.629 1 98.81 30 ARG B CA 1
ATOM 2242 C C . ARG B 1 30 ? 13.461 -13.234 5.66 1 98.81 30 ARG B C 1
ATOM 2244 O O . ARG B 1 30 ? 14.57 -13.617 6.047 1 98.81 30 ARG B O 1
ATOM 2251 N N . LEU B 1 31 ? 13.008 -13.367 4.402 1 98.88 31 LEU B N 1
ATOM 2252 C CA . LEU B 1 31 ? 13.836 -14.031 3.398 1 98.88 31 LEU B CA 1
ATOM 2253 C C . LEU B 1 31 ? 15.102 -13.234 3.131 1 98.88 31 LEU B C 1
ATOM 2255 O O . LEU B 1 31 ? 16.188 -13.805 3.037 1 98.88 31 LEU B O 1
ATOM 2259 N N . ARG B 1 32 ? 14.969 -11.914 3.037 1 98.38 32 ARG B N 1
ATOM 2260 C CA . ARG B 1 32 ? 16.141 -11.07 2.814 1 98.38 32 ARG B CA 1
ATOM 2261 C C . ARG B 1 32 ? 17.109 -11.164 3.99 1 98.38 32 ARG B C 1
ATOM 2263 O O . ARG B 1 32 ? 18.328 -11.227 3.797 1 98.38 32 ARG B O 1
ATOM 2270 N N . SER B 1 33 ? 16.594 -11.148 5.199 1 97.88 33 SER B N 1
ATOM 2271 C CA . SER B 1 33 ? 17.422 -11.281 6.395 1 97.88 33 SER B CA 1
ATOM 2272 C C . SER B 1 33 ? 18.172 -12.602 6.406 1 97.88 33 SER B C 1
ATOM 2274 O O . SER B 1 33 ? 19.266 -12.703 6.98 1 97.88 33 SER B O 1
ATOM 2276 N N . ALA B 1 34 ? 17.609 -13.609 5.746 1 97.81 34 ALA B N 1
ATOM 2277 C CA . ALA B 1 34 ? 18.203 -14.938 5.691 1 97.81 34 ALA B CA 1
ATOM 2278 C C . ALA B 1 34 ? 19.188 -15.047 4.535 1 97.81 34 ALA B C 1
ATOM 2280 O O . ALA B 1 34 ? 19.781 -16.109 4.305 1 97.81 34 ALA B O 1
ATOM 2281 N N . GLY B 1 35 ? 19.359 -14.016 3.729 1 97.38 35 GLY B N 1
ATOM 2282 C CA . GLY B 1 35 ? 20.406 -13.984 2.729 1 97.38 35 GLY B CA 1
ATOM 2283 C C . GLY B 1 35 ? 19.906 -14.188 1.315 1 97.38 35 GLY B C 1
ATOM 2284 O O . GLY B 1 35 ? 20.688 -14.328 0.379 1 97.38 35 GLY B O 1
ATOM 2285 N N . TYR B 1 36 ? 18.609 -14.172 1.106 1 98.31 36 TYR B N 1
ATOM 2286 C CA . TYR B 1 36 ? 18.047 -14.359 -0.225 1 98.31 36 TYR B CA 1
ATOM 2287 C C . TYR B 1 36 ? 17.812 -13.016 -0.907 1 98.31 36 TYR B C 1
ATOM 2289 O O . TYR B 1 36 ? 17.547 -12.008 -0.241 1 98.31 36 TYR B O 1
ATOM 2297 N N . ARG B 1 37 ? 18 -13.008 -2.16 1 97.94 37 ARG B N 1
ATOM 2298 C CA . ARG B 1 37 ? 17.453 -11.906 -2.959 1 97.94 37 ARG B CA 1
ATOM 2299 C C . ARG B 1 37 ? 15.961 -12.078 -3.184 1 97.94 37 ARG B C 1
ATOM 2301 O O . ARG B 1 37 ? 15.5 -13.164 -3.557 1 97.94 37 ARG B O 1
ATOM 2308 N N . VAL B 1 38 ? 15.188 -11.055 -2.873 1 98.69 38 VAL B N 1
ATOM 2309 C CA . VAL B 1 38 ? 13.734 -11.164 -2.988 1 98.69 38 VAL B CA 1
ATOM 2310 C C . VAL B 1 38 ? 13.188 -9.984 -3.791 1 98.69 38 VAL B C 1
ATOM 2312 O O . VAL B 1 38 ? 13.516 -8.828 -3.506 1 98.69 38 VAL B O 1
ATOM 2315 N N . THR B 1 39 ? 12.461 -10.242 -4.828 1 98.62 39 THR B N 1
ATOM 2316 C CA . THR B 1 39 ? 11.719 -9.242 -5.594 1 98.62 39 THR B CA 1
ATOM 2317 C C . THR B 1 39 ? 10.219 -9.547 -5.574 1 98.62 39 THR B C 1
ATOM 2319 O O . THR B 1 39 ? 9.812 -10.68 -5.844 1 98.62 39 THR B O 1
ATOM 2322 N N . ALA B 1 40 ? 9.414 -8.617 -5.188 1 98.81 40 ALA B N 1
ATOM 2323 C CA . ALA B 1 40 ? 7.957 -8.727 -5.203 1 98.81 40 ALA B CA 1
ATOM 2324 C C . ALA B 1 40 ? 7.332 -7.613 -6.043 1 98.81 40 ALA B C 1
ATOM 2326 O O . ALA B 1 40 ? 6.836 -6.621 -5.5 1 98.81 40 ALA B O 1
ATOM 2327 N N . PRO B 1 41 ? 7.273 -7.82 -7.328 1 98.56 41 PRO B N 1
ATOM 2328 C CA . PRO B 1 41 ? 6.801 -6.742 -8.203 1 98.56 41 PRO B CA 1
ATOM 2329 C C . PRO B 1 41 ? 5.285 -6.555 -8.141 1 98.56 41 PRO B C 1
ATOM 2331 O O . PRO B 1 41 ? 4.555 -7.504 -7.852 1 98.56 41 PRO B O 1
ATOM 2334 N N . ASP B 1 42 ? 4.867 -5.309 -8.344 1 98.5 42 ASP B N 1
ATOM 2335 C CA . ASP B 1 42 ? 3.469 -5.094 -8.703 1 98.5 42 ASP B CA 1
ATOM 2336 C C . ASP B 1 42 ? 3.209 -5.492 -10.156 1 98.5 42 ASP B C 1
ATOM 2338 O O . ASP B 1 42 ? 3.979 -5.137 -11.047 1 98.5 42 ASP B O 1
ATOM 2342 N N . LEU B 1 43 ? 2.139 -6.25 -10.344 1 98.75 43 LEU B N 1
ATOM 2343 C CA . LEU B 1 43 ? 1.666 -6.441 -11.711 1 98.75 43 LEU B CA 1
ATOM 2344 C C . LEU B 1 43 ? 0.967 -5.188 -12.227 1 98.75 43 LEU B C 1
ATOM 2346 O O . LEU B 1 43 ? 0.875 -4.184 -11.516 1 98.75 43 LEU B O 1
ATOM 2350 N N . GLY B 1 44 ? 0.627 -5.234 -13.531 1 97.69 44 GLY B N 1
ATOM 2351 C CA . GLY B 1 44 ? -0.074 -4.082 -14.078 1 97.69 44 GLY B CA 1
ATOM 2352 C C . GLY B 1 44 ? -1.33 -3.725 -13.305 1 97.69 44 GLY B C 1
ATOM 2353 O O . GLY B 1 44 ? -2.094 -4.605 -12.914 1 97.69 44 GLY B O 1
ATOM 2354 N N . ALA B 1 45 ? -1.536 -2.379 -13.078 1 96.19 45 ALA B N 1
ATOM 2355 C CA . ALA B 1 45 ? -2.727 -1.836 -12.43 1 96.19 45 ALA B CA 1
ATOM 2356 C C . ALA B 1 45 ? -2.865 -2.363 -11.008 1 96.19 45 ALA B C 1
ATOM 2358 O O . ALA B 1 45 ? -3.977 -2.48 -10.484 1 96.19 45 ALA B O 1
ATOM 2359 N N . SER B 1 46 ? -1.76 -2.734 -10.352 1 97.5 46 SER B N 1
ATOM 2360 C CA . SER B 1 46 ? -1.76 -3.287 -9 1 97.5 46 SER B CA 1
ATOM 2361 C C . SER B 1 46 ? -0.795 -2.533 -8.094 1 97.5 46 SER B C 1
ATOM 2363 O O . SER B 1 46 ? 0.168 -1.928 -8.57 1 97.5 46 SER B O 1
ATOM 2365 N N . GLY B 1 47 ? -1.041 -2.596 -6.797 1 96.75 47 GLY B N 1
ATOM 2366 C CA . GLY B 1 47 ? -0.158 -1.909 -5.871 1 96.75 47 GLY B CA 1
ATOM 2367 C C . GLY B 1 47 ? -0.002 -0.432 -6.176 1 96.75 47 GLY B C 1
ATOM 2368 O O . GLY B 1 47 ? -0.994 0.291 -6.297 1 96.75 47 GLY B O 1
ATOM 2369 N N . VAL B 1 48 ? 1.191 -0.006 -6.453 1 95 48 VAL B N 1
ATOM 2370 C CA . VAL B 1 48 ? 1.427 1.416 -6.676 1 95 48 VAL B CA 1
ATOM 2371 C C . VAL B 1 48 ? 1.564 1.69 -8.172 1 95 48 VAL B C 1
ATOM 2373 O O . VAL B 1 48 ? 1.878 2.812 -8.578 1 95 48 VAL B O 1
ATOM 2376 N N . ASP B 1 49 ? 1.379 0.625 -8.984 1 94.75 49 ASP B N 1
ATOM 2377 C CA . ASP B 1 49 ? 1.312 0.868 -10.422 1 94.75 49 ASP B CA 1
ATOM 2378 C C . ASP B 1 49 ? 0.173 1.827 -10.766 1 94.75 49 ASP B C 1
ATOM 2380 O O . ASP B 1 49 ? -0.992 1.54 -10.484 1 94.75 49 ASP B O 1
ATOM 2384 N N . PRO B 1 50 ? 0.469 2.924 -11.344 1 89.69 50 PRO B N 1
ATOM 2385 C CA . PRO B 1 50 ? -0.55 3.965 -11.508 1 89.69 50 PRO B CA 1
ATOM 2386 C C . PRO B 1 50 ? -1.505 3.684 -12.664 1 89.69 50 PRO B C 1
ATOM 2388 O O . PRO B 1 50 ? -2.512 4.379 -12.82 1 89.69 50 PRO B O 1
ATOM 2391 N N . ARG B 1 51 ? -1.283 2.719 -13.477 1 93.12 51 ARG B N 1
ATOM 2392 C CA . ARG B 1 51 ? -2.182 2.426 -14.586 1 93.12 51 ARG B CA 1
ATOM 2393 C C . ARG B 1 51 ? -3.549 1.975 -14.086 1 93.12 51 ARG B C 1
ATOM 2395 O O . ARG B 1 51 ? -3.639 1.179 -13.148 1 93.12 51 ARG B O 1
ATOM 2402 N N . PRO B 1 52 ? -4.605 2.58 -14.664 1 93.44 52 PRO B N 1
ATOM 2403 C CA . PRO B 1 52 ? -5.918 1.994 -14.398 1 93.44 52 PRO B CA 1
ATOM 2404 C C . PRO B 1 52 ? -6.121 0.653 -15.102 1 93.44 52 PRO B C 1
ATOM 2406 O O . PRO B 1 52 ? -5.441 0.359 -16.094 1 93.44 52 PRO B O 1
ATOM 2409 N N . LEU B 1 53 ? -7.027 -0.103 -14.641 1 96.06 53 LEU B N 1
ATOM 2410 C CA . LEU B 1 53 ? -7.254 -1.443 -15.164 1 96.06 53 LEU B CA 1
ATOM 2411 C C . LEU B 1 53 ? -7.566 -1.393 -16.656 1 96.06 53 LEU B C 1
ATOM 2413 O O . LEU B 1 53 ? -7.16 -2.279 -17.406 1 96.06 53 LEU B O 1
ATOM 2417 N N . ARG B 1 54 ? -8.219 -0.349 -17.125 1 94.94 54 ARG B N 1
ATOM 2418 C CA . ARG B 1 54 ? -8.633 -0.247 -18.531 1 94.94 54 ARG B CA 1
ATOM 2419 C C . ARG B 1 54 ? -7.418 -0.163 -19.453 1 94.94 54 ARG B C 1
ATOM 2421 O O . ARG B 1 54 ? -7.527 -0.403 -20.656 1 94.94 54 ARG B O 1
ATOM 2428 N N . GLU B 1 55 ? -6.277 0.166 -18.891 1 95.19 55 GLU B N 1
ATOM 2429 C CA . GLU B 1 55 ? -5.055 0.284 -19.672 1 95.19 55 GLU B CA 1
ATOM 2430 C C . GLU B 1 55 ? -4.27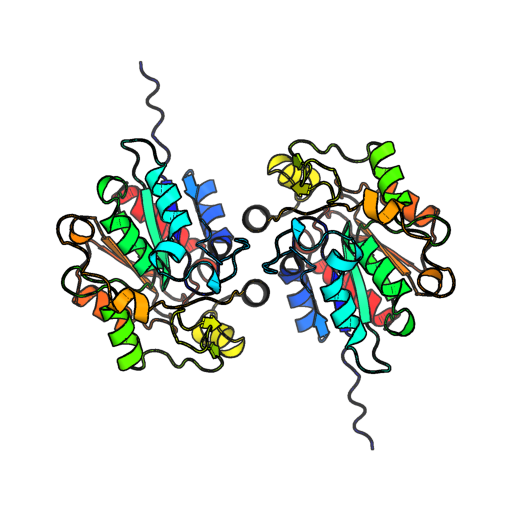7 -1.028 -19.688 1 95.19 55 GLU B C 1
ATOM 2432 O O . GLU B 1 55 ? -3.197 -1.111 -20.266 1 95.19 55 GLU B O 1
ATOM 2437 N N . VAL B 1 56 ? -4.762 -2.004 -19.047 1 96.38 56 VAL B N 1
ATOM 2438 C CA . VAL B 1 56 ? -4.195 -3.35 -19.062 1 96.38 56 VAL B CA 1
ATOM 2439 C C . VAL B 1 56 ? -5.262 -4.355 -19.484 1 96.38 56 VAL B C 1
ATOM 2441 O O . VAL B 1 56 ? -5.676 -5.207 -18.688 1 96.38 56 VAL B O 1
ATOM 2444 N N . PRO B 1 57 ? -5.613 -4.34 -20.734 1 96.12 57 PRO B N 1
ATOM 2445 C CA . PRO B 1 57 ? -6.832 -5.012 -21.188 1 96.12 57 PRO B CA 1
ATOM 2446 C C . PRO B 1 57 ? -6.664 -6.523 -21.312 1 96.12 57 PRO B C 1
ATOM 2448 O O . PRO B 1 57 ? -7.652 -7.254 -21.422 1 96.12 57 PRO B O 1
ATOM 2451 N N . THR B 1 58 ? -5.438 -7.016 -21.438 1 97.81 58 THR B N 1
ATOM 2452 C CA . THR B 1 58 ? -5.223 -8.453 -21.562 1 97.81 58 THR B CA 1
ATOM 2453 C C . THR B 1 58 ? -4.453 -8.984 -20.344 1 97.81 58 THR B C 1
ATOM 2455 O O . THR B 1 58 ? -3.801 -8.227 -19.641 1 97.81 58 THR B O 1
ATOM 2458 N N . PHE B 1 59 ? -4.566 -10.305 -20.188 1 98.5 59 PHE B N 1
ATOM 2459 C CA . PHE B 1 59 ? -3.822 -10.953 -19.109 1 98.5 59 PHE B CA 1
ATOM 2460 C C . PHE B 1 59 ? -2.322 -10.758 -19.297 1 98.5 59 PHE B C 1
ATOM 2462 O O . PHE B 1 59 ? -1.583 -10.602 -18.328 1 98.5 59 PHE B O 1
ATOM 2469 N N . ARG B 1 60 ? -1.872 -10.773 -20.516 1 98.56 60 ARG B N 1
ATOM 2470 C CA . ARG B 1 60 ? -0.463 -10.539 -20.812 1 98.56 60 ARG B CA 1
ATOM 2471 C C . ARG B 1 60 ? -0.052 -9.125 -20.438 1 98.56 60 ARG B C 1
ATOM 2473 O O . ARG B 1 60 ? 1.019 -8.914 -19.859 1 98.56 60 ARG B O 1
ATOM 2480 N N . ASP B 1 61 ? -0.889 -8.109 -20.75 1 98.44 61 ASP B N 1
ATOM 2481 C 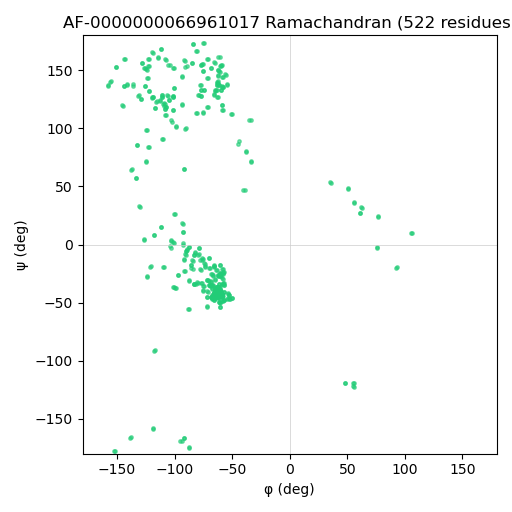CA . ASP B 1 61 ? -0.627 -6.734 -20.344 1 98.44 61 ASP B CA 1
ATOM 2482 C C . ASP B 1 61 ? -0.537 -6.621 -18.828 1 98.44 61 ASP B C 1
ATOM 2484 O O . ASP B 1 61 ? 0.336 -5.926 -18.297 1 98.44 61 ASP B O 1
ATOM 2488 N N . TYR B 1 62 ? -1.477 -7.273 -18.141 1 98.56 62 TYR B N 1
ATOM 2489 C CA . TYR B 1 62 ? -1.51 -7.312 -16.688 1 98.56 62 TYR B CA 1
ATOM 2490 C C . TYR B 1 62 ? -0.23 -7.926 -16.125 1 98.56 62 TYR B C 1
ATOM 2492 O O . TYR B 1 62 ? 0.285 -7.477 -15.102 1 98.56 62 TYR B O 1
ATOM 2500 N N . THR B 1 63 ? 0.359 -8.883 -16.812 1 98.88 63 THR B N 1
ATOM 2501 C CA . THR B 1 63 ? 1.516 -9.656 -16.375 1 98.88 63 THR B CA 1
ATOM 2502 C C . THR B 1 63 ? 2.812 -8.984 -16.812 1 98.88 63 THR B C 1
ATOM 2504 O O . THR B 1 63 ? 3.9 -9.398 -16.406 1 98.88 63 THR B O 1
ATOM 2507 N N . ALA B 1 64 ? 2.805 -7.941 -17.562 1 98.75 64 ALA B N 1
ATOM 2508 C CA . ALA B 1 64 ? 3.924 -7.34 -18.297 1 98.75 64 ALA B CA 1
ATOM 2509 C C . ALA B 1 64 ? 5.059 -6.977 -17.344 1 98.75 64 ALA B C 1
ATOM 2511 O O . ALA B 1 64 ? 6.234 -7.188 -17.656 1 98.75 64 ALA B O 1
ATOM 2512 N N . PRO B 1 65 ? 4.797 -6.422 -16.125 1 98.69 65 PRO B N 1
ATOM 2513 C CA . PRO B 1 65 ? 5.918 -6.109 -15.242 1 98.69 65 PRO B CA 1
ATOM 2514 C C . PRO B 1 65 ? 6.738 -7.344 -14.867 1 98.69 65 PRO B C 1
ATOM 2516 O O . PRO B 1 65 ? 7.969 -7.273 -14.797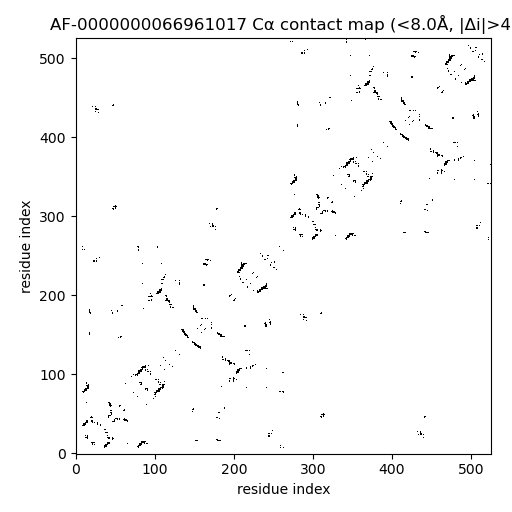 1 98.69 65 PRO B O 1
ATOM 2519 N N . LEU B 1 66 ? 6.098 -8.406 -14.617 1 98.88 66 LEU B N 1
ATOM 2520 C CA . LEU B 1 66 ? 6.785 -9.648 -14.297 1 98.88 66 LEU B CA 1
ATOM 2521 C C . LEU B 1 66 ? 7.586 -10.148 -15.5 1 98.88 66 LEU B C 1
ATOM 2523 O O . LEU B 1 66 ? 8.734 -10.57 -15.352 1 98.88 66 LEU B O 1
ATOM 2527 N N . LEU B 1 67 ? 6.934 -10.125 -16.688 1 98.88 67 LEU B N 1
ATOM 2528 C CA . LEU B 1 67 ? 7.602 -10.586 -17.891 1 98.88 67 LEU B CA 1
ATOM 2529 C C . LEU B 1 67 ? 8.836 -9.734 -18.188 1 98.88 67 LEU B C 1
ATOM 2531 O O . LEU B 1 67 ? 9.875 -10.266 -18.594 1 98.88 67 LEU B O 1
ATOM 2535 N N . GLY B 1 68 ? 8.656 -8.43 -18.016 1 98.75 68 GLY B N 1
ATOM 2536 C CA . GLY B 1 68 ? 9.812 -7.555 -18.172 1 98.75 68 GLY B CA 1
ATOM 2537 C C . GLY B 1 68 ? 10.938 -7.887 -17.219 1 98.75 68 GLY B C 1
ATOM 2538 O O . GLY B 1 68 ? 12.109 -7.895 -17.609 1 98.75 68 GLY B O 1
ATOM 2539 N N . LEU B 1 69 ? 10.617 -8.172 -15.969 1 98.56 69 LEU B N 1
ATOM 2540 C CA . LEU B 1 69 ? 11.602 -8.531 -14.953 1 98.56 69 LEU B CA 1
ATOM 2541 C C . LEU B 1 69 ? 12.359 -9.797 -15.359 1 98.56 69 LEU B C 1
ATOM 2543 O O . LEU B 1 69 ? 13.586 -9.82 -15.336 1 98.56 69 LEU B O 1
ATOM 2547 N N . LEU B 1 70 ? 11.68 -10.82 -15.727 1 98.44 70 LEU B N 1
ATOM 2548 C CA . LEU B 1 70 ? 12.32 -12.078 -16.094 1 98.44 70 LEU B CA 1
ATOM 2549 C C . LEU B 1 70 ? 13.148 -11.93 -17.359 1 98.44 70 LEU B C 1
ATOM 2551 O O . LEU B 1 70 ? 14.234 -12.492 -17.469 1 98.44 70 LEU B O 1
ATOM 2555 N N . GLY B 1 71 ? 12.547 -11.172 -18.328 1 98 71 GLY B N 1
ATOM 2556 C CA . GLY B 1 71 ? 13.273 -10.93 -19.578 1 98 71 GLY B CA 1
ATOM 2557 C C . GLY B 1 71 ? 14.578 -10.195 -19.359 1 98 71 GLY B C 1
ATOM 2558 O O . GLY B 1 71 ? 15.508 -10.32 -20.172 1 98 71 GLY B O 1
ATOM 2559 N N . SER B 1 72 ? 14.656 -9.445 -18.281 1 97.44 72 SER B N 1
ATOM 2560 C CA . SER B 1 72 ? 15.828 -8.617 -18.047 1 97.44 72 SER B CA 1
ATOM 2561 C C . SER B 1 72 ? 16.891 -9.367 -17.25 1 97.44 72 SER B C 1
ATOM 2563 O O . SER B 1 72 ? 18 -8.883 -17.062 1 97.44 72 SER B O 1
ATOM 2565 N N . LEU B 1 73 ? 16.562 -10.547 -16.734 1 96.44 73 LEU B N 1
ATOM 2566 C CA . LEU B 1 73 ? 17.531 -11.328 -15.969 1 96.44 73 LEU B CA 1
ATOM 2567 C C . LEU B 1 73 ? 18.719 -11.719 -16.844 1 96.44 73 LEU B C 1
ATOM 2569 O O . LEU B 1 73 ? 18.547 -12.07 -18.016 1 96.44 73 LEU B O 1
ATOM 2573 N N . PRO B 1 74 ? 19.906 -11.672 -16.281 1 94.25 74 PRO B N 1
ATOM 2574 C CA . PRO B 1 74 ? 21.078 -12.125 -17.031 1 94.25 74 PRO B CA 1
ATOM 2575 C C . PRO B 1 74 ? 20.984 -13.586 -17.453 1 94.25 74 PRO B C 1
ATOM 2577 O O . PRO B 1 74 ? 20.281 -14.375 -16.812 1 94.25 74 PRO B O 1
ATOM 2580 N N . PRO B 1 75 ? 21.703 -13.844 -18.531 1 91.25 75 PRO B N 1
ATOM 2581 C CA . PRO B 1 75 ? 21.719 -15.25 -18.953 1 91.25 75 PRO B CA 1
ATOM 2582 C C . PRO B 1 75 ? 22.234 -16.172 -17.844 1 91.25 75 PRO B C 1
ATOM 2584 O O . PRO B 1 75 ? 23.172 -15.836 -17.141 1 91.25 75 PRO B O 1
ATOM 2587 N N . GLY B 1 76 ? 21.547 -17.219 -17.703 1 92.12 76 GLY B N 1
ATOM 2588 C CA . GLY B 1 76 ? 21.984 -18.219 -16.734 1 92.12 76 GLY B CA 1
ATOM 2589 C C . GLY B 1 76 ? 21.359 -18.031 -15.367 1 92.12 76 GLY B C 1
ATOM 2590 O O . GLY B 1 76 ? 21.375 -18.953 -14.547 1 92.12 76 GLY B O 1
ATOM 2591 N N . GLU B 1 77 ? 20.891 -16.859 -15.141 1 94.94 77 GLU B N 1
ATOM 2592 C CA . GLU B 1 77 ? 20.234 -16.641 -13.852 1 94.94 77 GLU B CA 1
ATOM 2593 C C . GLU B 1 77 ? 18.828 -17.234 -13.836 1 94.94 77 GLU B C 1
ATOM 2595 O O . GLU B 1 77 ? 18.078 -17.094 -14.797 1 94.94 77 GLU B O 1
ATOM 2600 N N . LYS B 1 78 ? 18.594 -17.938 -12.766 1 97.31 78 LYS B N 1
ATOM 2601 C CA . LYS B 1 78 ? 17.266 -18.531 -12.562 1 97.31 78 LYS B CA 1
ATOM 2602 C C . LYS B 1 78 ? 16.656 -18.047 -11.25 1 97.31 78 LYS B C 1
ATOM 2604 O O . LYS B 1 78 ? 17.375 -17.703 -10.312 1 97.31 78 LYS B O 1
ATOM 2609 N N . VAL B 1 79 ? 15.375 -18.062 -11.234 1 98.56 79 VAL B N 1
ATOM 2610 C CA . VAL B 1 79 ? 14.68 -17.625 -10.023 1 98.56 79 VAL B CA 1
ATOM 2611 C C . VAL B 1 79 ? 13.703 -18.703 -9.57 1 98.56 79 VAL B C 1
ATOM 2613 O O . VAL B 1 79 ? 13.273 -19.547 -10.375 1 98.56 79 VAL B O 1
ATOM 2616 N N . VAL B 1 80 ? 13.43 -18.766 -8.273 1 98.88 80 VAL B N 1
ATOM 2617 C CA . VAL B 1 80 ? 12.227 -19.422 -7.762 1 98.88 80 VAL B CA 1
ATOM 2618 C C . VAL B 1 80 ? 11.039 -18.469 -7.879 1 98.88 80 VAL B C 1
ATOM 2620 O O . VAL B 1 80 ? 11.016 -17.406 -7.246 1 98.88 80 VAL B O 1
ATOM 2623 N N . LEU B 1 81 ? 10.148 -18.828 -8.711 1 98.94 81 LEU B N 1
ATOM 2624 C CA . LEU B 1 81 ? 9.023 -17.969 -9.047 1 98.94 81 LEU B CA 1
ATOM 2625 C C . LEU B 1 81 ? 7.762 -18.422 -8.312 1 98.94 81 LEU B C 1
ATOM 2627 O O . LEU B 1 81 ? 7.262 -19.516 -8.539 1 98.94 81 LEU B O 1
ATOM 2631 N N . VAL B 1 82 ? 7.262 -17.547 -7.434 1 99 82 VAL B N 1
ATOM 2632 C CA . VAL B 1 82 ? 6.141 -17.891 -6.566 1 99 82 VAL B CA 1
ATOM 2633 C C . VAL B 1 82 ? 4.902 -17.094 -6.984 1 99 82 VAL B C 1
ATOM 2635 O O . VAL B 1 82 ? 4.961 -15.875 -7.133 1 99 82 VAL B O 1
ATOM 2638 N N . GLY B 1 83 ? 3.826 -17.734 -7.219 1 98.94 83 GLY B N 1
ATOM 2639 C CA . GLY B 1 83 ? 2.561 -17.094 -7.527 1 98.94 83 GLY B CA 1
ATOM 2640 C C . GLY B 1 83 ? 1.473 -17.406 -6.516 1 98.94 83 GLY B C 1
ATOM 2641 O O . GLY B 1 83 ? 1.21 -18.562 -6.211 1 98.94 83 GLY B O 1
ATOM 2642 N N . HIS B 1 84 ? 0.857 -16.359 -5.996 1 98.94 84 HIS B N 1
ATOM 2643 C CA . HIS B 1 84 ? -0.244 -16.484 -5.047 1 98.94 84 HIS B CA 1
ATOM 2644 C C . HIS B 1 84 ? -1.59 -16.281 -5.734 1 98.94 84 HIS B C 1
ATOM 2646 O O . HIS B 1 84 ? -1.763 -15.328 -6.504 1 98.94 84 HIS B O 1
ATOM 2652 N N . SER B 1 85 ? -2.588 -17.188 -5.414 1 98.81 85 SER B N 1
ATOM 2653 C CA . SER B 1 85 ? -3.959 -17 -5.879 1 98.81 85 SER B CA 1
ATOM 2654 C C . SER B 1 85 ? -4.016 -16.844 -7.395 1 98.81 85 SER B C 1
ATOM 2656 O O . SER B 1 85 ? -3.514 -17.703 -8.125 1 98.81 85 SER B O 1
ATOM 2658 N N . LEU B 1 86 ? -4.508 -15.812 -7.969 1 98.88 86 LEU B N 1
ATOM 2659 C CA . LEU B 1 86 ? -4.535 -15.562 -9.406 1 98.88 86 LEU B CA 1
ATOM 2660 C C . LEU B 1 86 ? -3.123 -15.5 -9.977 1 98.88 86 LEU B C 1
ATOM 2662 O O . LEU B 1 86 ? -2.904 -15.82 -11.141 1 98.88 86 LEU B O 1
ATOM 2666 N N . GLY B 1 87 ? -2.15 -15.164 -9.109 1 98.88 87 GLY B N 1
ATOM 2667 C CA . GLY B 1 87 ? -0.759 -15.055 -9.516 1 98.88 87 GLY B CA 1
ATOM 2668 C C . GLY B 1 87 ? -0.191 -16.359 -10.062 1 98.88 87 GLY B C 1
ATOM 2669 O O . GLY B 1 87 ? 0.846 -16.359 -10.727 1 98.88 87 GLY B O 1
ATOM 2670 N N . GLY B 1 88 ? -0.87 -17.469 -9.773 1 98.94 88 GLY B N 1
ATOM 2671 C CA . GLY B 1 88 ? -0.45 -18.734 -10.344 1 98.94 88 GLY B CA 1
ATOM 2672 C C . GLY B 1 88 ? -0.54 -18.781 -11.859 1 98.94 88 GLY B C 1
ATOM 2673 O O . GLY B 1 88 ? 0.302 -19.391 -12.516 1 98.94 88 GLY B O 1
ATOM 2674 N N . ILE B 1 89 ? -1.56 -18.141 -12.398 1 98.94 89 ILE B N 1
ATOM 2675 C CA . ILE B 1 89 ? -1.695 -18.094 -13.852 1 98.94 89 ILE B CA 1
ATOM 2676 C C . ILE B 1 89 ? -0.602 -17.203 -14.445 1 98.94 89 ILE B C 1
ATOM 2678 O O . ILE B 1 89 ? -0.064 -17.516 -15.516 1 98.94 89 ILE B O 1
ATOM 2682 N N . ASN B 1 90 ? -0.244 -16.141 -13.711 1 98.94 90 ASN B N 1
ATOM 2683 C CA . ASN B 1 90 ? 0.87 -15.297 -14.141 1 98.94 90 ASN B CA 1
ATOM 2684 C C . ASN B 1 90 ? 2.184 -16.078 -14.156 1 98.94 90 ASN B C 1
ATOM 2686 O O . ASN B 1 90 ? 2.986 -15.93 -15.078 1 98.94 90 ASN B O 1
ATOM 2690 N N . VAL B 1 91 ? 2.379 -16.828 -13.164 1 98.88 91 VAL B N 1
ATOM 2691 C CA . VAL B 1 91 ? 3.574 -17.656 -13.047 1 98.88 91 VAL B CA 1
ATOM 2692 C C . VAL B 1 91 ? 3.617 -18.656 -14.188 1 98.88 91 VAL B C 1
ATOM 2694 O O . VAL B 1 91 ? 4.672 -18.891 -14.781 1 98.88 91 VAL B O 1
ATOM 2697 N N . ALA B 1 92 ? 2.473 -19.266 -14.5 1 98.88 92 ALA B N 1
ATOM 2698 C CA . ALA B 1 92 ? 2.404 -20.219 -15.609 1 98.88 92 ALA B CA 1
ATOM 2699 C C . ALA B 1 92 ? 2.744 -19.547 -16.938 1 98.88 92 ALA B C 1
ATOM 2701 O O . ALA B 1 92 ? 3.508 -20.094 -17.734 1 98.88 92 ALA B O 1
ATOM 2702 N N . LEU B 1 93 ? 2.174 -18.375 -17.156 1 98.88 93 LEU B N 1
ATOM 2703 C CA . LEU B 1 93 ? 2.48 -17.625 -18.359 1 98.88 93 LEU B CA 1
ATOM 2704 C C . LEU B 1 93 ? 3.969 -17.297 -18.438 1 98.88 93 LEU B C 1
ATOM 2706 O O . LEU B 1 93 ? 4.59 -17.453 -19.484 1 98.88 93 LEU B O 1
ATOM 2710 N N . ALA B 1 94 ? 4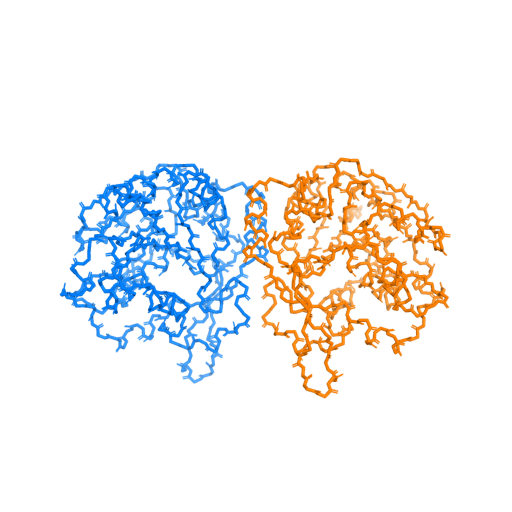.504 -16.859 -17.312 1 98.88 94 ALA B N 1
ATOM 2711 C CA . ALA B 1 94 ? 5.93 -16.547 -17.266 1 98.88 94 ALA B CA 1
ATOM 2712 C C . ALA B 1 94 ? 6.777 -17.781 -17.562 1 98.88 94 ALA B C 1
ATOM 2714 O O . ALA B 1 94 ? 7.77 -17.688 -18.297 1 98.88 94 ALA B O 1
ATOM 2715 N N . ALA B 1 95 ? 6.398 -18.891 -17.062 1 98.69 95 ALA B N 1
ATOM 2716 C CA . ALA B 1 95 ? 7.117 -20.141 -17.281 1 98.69 95 ALA B CA 1
ATOM 2717 C C . ALA B 1 95 ? 7.031 -20.562 -18.734 1 98.69 95 ALA B C 1
ATOM 2719 O O . ALA B 1 95 ? 7.965 -21.172 -19.266 1 98.69 95 ALA B O 1
ATOM 2720 N N . GLU B 1 96 ? 5.91 -20.312 -19.391 1 98.75 96 GLU B N 1
ATOM 2721 C CA . GLU B 1 96 ? 5.754 -20.609 -20.812 1 98.75 96 GLU B CA 1
ATOM 2722 C C . GLU B 1 96 ? 6.723 -19.781 -21.656 1 98.75 96 GLU B C 1
ATOM 2724 O O . GLU B 1 96 ? 7.336 -20.297 -22.594 1 98.75 96 GLU B O 1
ATOM 2729 N N . LEU B 1 97 ? 6.879 -18.562 -21.266 1 98.62 97 LEU B N 1
ATOM 2730 C CA . LEU B 1 97 ? 7.648 -17.625 -22.094 1 98.62 97 LEU B CA 1
ATOM 2731 C C . LEU B 1 97 ? 9.133 -17.703 -21.734 1 98.62 97 LEU B C 1
ATOM 2733 O O . LEU B 1 97 ? 9.984 -17.469 -22.594 1 98.62 97 LEU B O 1
ATOM 2737 N N . PHE B 1 98 ? 9.461 -18.016 -20.453 1 98.31 98 PHE B N 1
ATOM 2738 C CA . PHE B 1 98 ? 10.844 -18 -19.969 1 98.31 98 PHE B CA 1
ATOM 2739 C C . PHE B 1 98 ? 11.148 -19.266 -19.172 1 98.31 98 PHE B C 1
ATOM 2741 O O . PHE B 1 98 ? 11.641 -19.172 -18.047 1 98.31 98 PHE B O 1
ATOM 2748 N N . PRO B 1 99 ? 10.969 -20.438 -19.781 1 98.12 99 PRO B N 1
ATOM 2749 C CA . PRO B 1 99 ? 11.203 -21.656 -19 1 98.12 99 PRO B CA 1
ATOM 2750 C C . PRO B 1 99 ? 12.641 -21.781 -18.516 1 98.12 99 PRO B C 1
ATOM 2752 O O . PRO B 1 99 ? 12.883 -22.328 -17.422 1 98.12 99 PRO B O 1
ATOM 2755 N N . ASP B 1 100 ? 13.625 -21.172 -19.203 1 97.25 100 ASP B N 1
ATOM 2756 C CA . ASP B 1 100 ? 15.039 -21.312 -18.875 1 97.25 100 ASP B CA 1
ATOM 2757 C C . ASP B 1 100 ? 15.438 -20.359 -17.734 1 97.25 100 ASP B C 1
ATOM 2759 O O . ASP B 1 100 ? 16.531 -20.469 -17.188 1 97.25 100 ASP B O 1
ATOM 2763 N N . LYS B 1 101 ? 14.523 -19.484 -17.328 1 98 101 LYS B N 1
ATOM 2764 C CA . LYS B 1 101 ? 14.805 -18.516 -16.25 1 98 101 LYS B CA 1
ATOM 2765 C C . LYS B 1 101 ? 14.188 -18.969 -14.938 1 98 101 LYS B C 1
ATOM 2767 O O . LYS B 1 101 ? 14.32 -18.297 -13.914 1 98 101 LYS B O 1
ATOM 2772 N N . ILE B 1 102 ? 13.57 -20.094 -14.93 1 98.38 102 ILE B N 1
ATOM 2773 C CA . ILE B 1 102 ? 12.82 -20.516 -13.75 1 98.38 102 ILE B CA 1
ATOM 2774 C C . ILE B 1 102 ? 13.438 -21.781 -13.172 1 98.38 102 ILE B C 1
ATOM 2776 O O . ILE B 1 102 ? 13.477 -22.828 -13.844 1 98.38 102 ILE B O 1
ATOM 2780 N N . ALA B 1 103 ? 13.898 -21.672 -11.984 1 98.31 103 ALA B N 1
ATOM 2781 C CA . ALA B 1 103 ? 14.414 -22.844 -11.273 1 98.31 103 ALA B CA 1
ATOM 2782 C C . ALA B 1 103 ? 13.273 -23.734 -10.773 1 98.31 103 ALA B C 1
ATOM 2784 O O . ALA B 1 103 ? 13.352 -24.953 -10.852 1 98.31 103 ALA B O 1
ATOM 2785 N N . ALA B 1 104 ? 12.273 -23.094 -10.305 1 98.69 104 ALA B N 1
ATOM 2786 C CA . ALA B 1 104 ? 11.047 -23.75 -9.867 1 98.69 104 ALA B CA 1
ATOM 2787 C C . ALA B 1 104 ? 9.875 -22.766 -9.875 1 98.69 104 ALA B C 1
ATOM 2789 O O . ALA B 1 104 ? 10.031 -21.609 -9.5 1 98.69 104 ALA B O 1
ATOM 2790 N N . ALA B 1 105 ? 8.789 -23.219 -10.352 1 98.88 105 ALA B N 1
ATOM 2791 C CA . ALA B 1 105 ? 7.523 -22.5 -10.242 1 98.88 105 ALA B CA 1
ATOM 2792 C C . ALA B 1 105 ? 6.738 -22.953 -9.016 1 98.88 105 ALA B C 1
ATOM 2794 O O . ALA B 1 105 ? 6.426 -24.141 -8.875 1 98.88 105 ALA B O 1
ATOM 2795 N N . VAL B 1 106 ? 6.453 -22.047 -8.141 1 98.94 106 VAL B N 1
ATOM 2796 C CA . VAL B 1 106 ? 5.75 -22.359 -6.898 1 98.94 106 VAL B CA 1
ATOM 2797 C C . VAL B 1 106 ? 4.34 -21.766 -6.945 1 98.94 106 VAL B C 1
ATOM 2799 O O . VAL B 1 106 ? 4.164 -20.562 -7.137 1 98.94 106 VAL B O 1
ATOM 2802 N N . PHE B 1 107 ? 3.377 -22.625 -6.812 1 98.94 107 PHE B N 1
ATOM 2803 C CA . PHE B 1 107 ? 1.978 -22.219 -6.73 1 98.94 107 PHE B CA 1
ATOM 2804 C C . PHE B 1 107 ? 1.506 -22.188 -5.281 1 98.94 107 PHE B C 1
ATOM 2806 O O . PHE B 1 107 ? 1.215 -23.234 -4.695 1 98.94 107 PHE B O 1
ATOM 2813 N N . LEU B 1 108 ? 1.439 -21 -4.711 1 98.94 108 LEU B N 1
ATOM 2814 C CA . LEU B 1 108 ? 1.079 -20.766 -3.318 1 98.94 108 LEU B CA 1
ATOM 2815 C C . LEU B 1 108 ? -0.427 -20.578 -3.174 1 98.94 108 LEU B C 1
ATOM 2817 O O . LEU B 1 108 ? -0.939 -19.469 -3.391 1 98.94 108 LEU B O 1
ATOM 2821 N N . CYS B 1 109 ? -1.176 -21.656 -2.73 1 98.81 109 CYS B N 1
ATOM 2822 C CA . CYS B 1 109 ? -2.635 -21.688 -2.74 1 98.81 109 CYS B CA 1
ATOM 2823 C C . CYS B 1 109 ? -3.186 -20.969 -3.963 1 98.81 109 CYS B C 1
ATOM 2825 O O . CYS B 1 109 ? -4.02 -20.062 -3.836 1 98.81 109 CYS B O 1
ATOM 2827 N N . ALA B 1 110 ? -2.738 -21.328 -5.133 1 98.94 110 ALA B N 1
ATOM 2828 C CA . ALA B 1 110 ? -2.926 -20.578 -6.363 1 98.94 110 ALA B CA 1
ATOM 2829 C C . ALA B 1 110 ? -3.621 -21.406 -7.43 1 98.94 110 ALA B C 1
ATOM 2831 O O . ALA B 1 110 ? -3.621 -22.641 -7.355 1 98.94 110 ALA B O 1
ATOM 2832 N N . PHE B 1 111 ? -4.215 -20.703 -8.406 1 98.94 111 PHE B N 1
ATOM 2833 C CA . PHE B 1 111 ? -4.656 -21.391 -9.617 1 98.94 111 PHE B CA 1
ATOM 2834 C C . PHE B 1 111 ? -3.465 -21.938 -10.391 1 98.94 111 PHE B C 1
ATOM 2836 O O . PHE B 1 111 ? -2.492 -21.219 -10.633 1 98.94 111 PHE B O 1
ATOM 2843 N N . MET B 1 112 ? -3.537 -23.172 -10.719 1 98.88 112 MET B N 1
ATOM 2844 C CA . MET B 1 112 ? -2.475 -23.859 -11.453 1 98.88 112 MET B CA 1
ATOM 2845 C C . MET B 1 112 ? -3.014 -24.484 -12.734 1 98.88 112 MET B C 1
ATOM 2847 O O . MET B 1 112 ? -3.59 -25.578 -12.695 1 98.88 112 MET B O 1
ATOM 2851 N N . PRO B 1 113 ? -2.811 -23.781 -13.852 1 98.38 113 PRO B N 1
ATOM 2852 C CA . PRO B 1 113 ? -3.254 -24.391 -15.109 1 98.38 113 PRO B CA 1
ATOM 2853 C C . PRO B 1 113 ? -2.422 -25.625 -15.492 1 98.38 113 PRO B C 1
ATOM 2855 O O . PRO B 1 113 ? -1.265 -25.734 -15.086 1 98.38 113 PRO B O 1
ATOM 2858 N N . ASP B 1 114 ? -3.031 -26.531 -16.219 1 96.94 114 ASP B N 1
ATOM 2859 C CA . ASP B 1 114 ? -2.271 -27.594 -16.859 1 96.94 114 ASP B CA 1
ATOM 2860 C C . ASP B 1 114 ? -1.764 -27.156 -18.234 1 96.94 114 ASP B C 1
ATOM 2862 O O . ASP B 1 114 ? -1.836 -25.984 -18.594 1 96.94 114 ASP B O 1
ATOM 2866 N N . HIS B 1 115 ? -1.153 -28.094 -18.953 1 95.81 115 HIS B N 1
ATOM 2867 C CA . HIS B 1 115 ? -0.651 -27.734 -20.281 1 95.81 115 HIS B CA 1
ATOM 2868 C C . HIS B 1 115 ? -1.433 -28.438 -21.375 1 95.81 115 HIS B C 1
ATOM 2870 O O . HIS B 1 115 ? -0.946 -28.578 -22.5 1 95.81 115 HIS B O 1
ATOM 2876 N N . THR B 1 116 ? -2.598 -28.984 -21.031 1 95.88 116 THR B N 1
ATOM 2877 C CA . THR B 1 116 ? -3.422 -29.688 -22.016 1 95.88 116 THR B CA 1
ATOM 2878 C C . THR B 1 116 ? -4.68 -28.875 -22.328 1 95.88 116 THR B C 1
ATOM 2880 O O . THR B 1 116 ? -5.34 -29.125 -23.344 1 95.88 116 THR B O 1
ATOM 2883 N N . SER B 1 117 ? -5.047 -28 -21.516 1 97.06 117 SER B N 1
ATOM 2884 C CA . SER B 1 117 ? -6.219 -27.141 -21.672 1 97.06 117 SER B CA 1
ATOM 2885 C C . SER B 1 117 ? -5.828 -25.672 -21.734 1 97.06 117 SER B C 1
ATOM 2887 O O . SER B 1 117 ? -4.715 -25.297 -21.359 1 97.06 117 SER B O 1
ATOM 2889 N N . ARG B 1 118 ? -6.812 -24.859 -22.203 1 97.56 118 ARG B N 1
ATOM 2890 C CA . ARG B 1 118 ? -6.609 -23.422 -22.172 1 97.56 118 ARG B CA 1
ATOM 2891 C C . ARG B 1 118 ? -6.398 -22.922 -20.75 1 97.56 118 ARG B C 1
ATOM 2893 O O . ARG B 1 118 ? -6.926 -23.5 -19.797 1 97.56 118 ARG B O 1
ATOM 2900 N N . PRO B 1 119 ? -5.598 -21.844 -20.609 1 97.88 119 PRO B N 1
ATOM 2901 C CA . PRO B 1 119 ? -5.293 -21.359 -19.266 1 97.88 119 PRO B CA 1
ATOM 2902 C C . PRO B 1 119 ? -6.547 -21 -18.469 1 97.88 119 PRO B C 1
ATOM 2904 O O . PRO B 1 119 ? -6.531 -21.047 -17.234 1 97.88 119 PRO B O 1
ATOM 2907 N N . SER B 1 120 ? -7.68 -20.688 -19.141 1 98.19 120 SER B N 1
ATOM 2908 C CA . SER B 1 120 ? -8.922 -20.297 -18.469 1 98.19 120 SER B CA 1
ATOM 2909 C C . SER B 1 120 ? -9.602 -21.5 -17.828 1 98.19 120 SER B C 1
ATOM 2911 O O . SER B 1 120 ? -10.508 -21.328 -17 1 98.19 120 SER B O 1
ATOM 2913 N N . HIS B 1 121 ? -9.211 -22.703 -18.203 1 98.44 121 HIS B N 1
ATOM 2914 C CA . HIS B 1 121 ? -9.922 -23.922 -17.828 1 98.44 121 HIS B CA 1
ATOM 2915 C C . HIS B 1 121 ? -10.039 -24.047 -16.312 1 98.44 121 HIS B C 1
ATOM 2917 O O . HIS B 1 121 ? -11.117 -24.312 -15.789 1 98.44 121 HIS B O 1
ATOM 2923 N N . V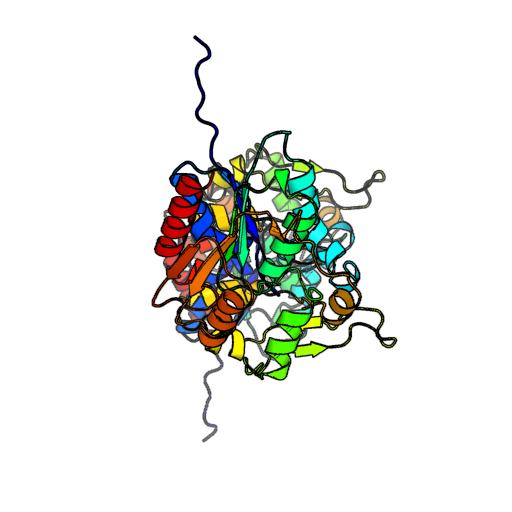AL B 1 122 ? -8.977 -23.859 -15.617 1 98.56 122 VAL B N 1
ATOM 2924 C CA . VAL B 1 122 ? -8.961 -24.016 -14.164 1 98.56 122 VAL B CA 1
ATOM 2925 C C . VAL B 1 122 ? -9.867 -22.969 -13.523 1 98.56 122 VAL B C 1
ATOM 2927 O O . VAL B 1 122 ? -10.562 -23.25 -12.547 1 98.56 122 VAL B O 1
ATOM 2930 N N . LEU B 1 123 ? -9.883 -21.719 -14.008 1 98.56 123 LEU B N 1
ATOM 2931 C CA . LEU B 1 123 ? -10.758 -20.656 -13.508 1 98.56 123 LEU B CA 1
ATOM 2932 C C . LEU B 1 123 ? -12.219 -20.984 -13.781 1 98.56 123 LEU B C 1
ATOM 2934 O O . LEU B 1 123 ? -13.078 -20.766 -12.922 1 98.56 123 LEU B O 1
ATOM 2938 N N . GLU B 1 124 ? -12.453 -21.5 -14.953 1 98.44 124 GLU B N 1
ATOM 2939 C CA . GLU B 1 124 ? -13.812 -21.891 -15.328 1 98.44 124 GLU B CA 1
ATOM 2940 C C . GLU B 1 124 ? -14.336 -22.984 -14.398 1 98.44 124 GLU B C 1
ATOM 2942 O O . GLU B 1 124 ? -15.477 -22.906 -13.938 1 98.44 124 GLU B O 1
ATOM 2947 N N . LYS B 1 125 ? -13.531 -23.984 -14.133 1 98.44 125 LYS B N 1
ATOM 2948 C CA . LYS B 1 125 ? -13.938 -25.047 -13.227 1 98.44 125 LYS B CA 1
ATOM 2949 C C . LYS B 1 125 ? -14.18 -24.516 -11.82 1 98.44 125 LYS B C 1
ATOM 2951 O O . LYS B 1 125 ? -15.094 -24.984 -11.125 1 98.44 125 LYS B O 1
ATOM 2956 N N . PHE B 1 126 ? -13.438 -23.609 -11.383 1 98.62 126 PHE B N 1
ATOM 2957 C CA . PHE B 1 126 ? -13.602 -22.984 -10.086 1 98.62 126 PHE B CA 1
ATOM 2958 C C . PHE B 1 126 ? -14.945 -22.281 -9.984 1 98.62 126 PHE B C 1
ATOM 2960 O O . PHE B 1 126 ? -15.664 -22.422 -9 1 98.62 126 PHE B O 1
ATOM 2967 N N . ILE B 1 127 ? -15.242 -21.469 -11.016 1 97.88 127 ILE B N 1
ATOM 2968 C CA . ILE B 1 127 ? -16.469 -20.672 -11.07 1 97.88 127 ILE B CA 1
ATOM 2969 C C . ILE B 1 127 ? -17.672 -21.609 -11.211 1 97.88 127 ILE B C 1
ATOM 2971 O O . ILE B 1 127 ? -18.656 -21.469 -10.492 1 97.88 127 ILE B O 1
ATOM 2975 N N . GLU B 1 128 ? -17.578 -22.562 -12.102 1 97.69 128 GLU B N 1
ATOM 2976 C CA . GLU B 1 128 ? -18.656 -23.516 -12.344 1 97.69 128 GLU B CA 1
ATOM 2977 C C . GLU B 1 128 ? -18.969 -24.328 -11.086 1 97.69 128 GLU B C 1
ATOM 2979 O O . GLU B 1 128 ? -20.141 -24.625 -10.812 1 97.69 128 GLU B O 1
ATOM 2984 N N . GLY B 1 129 ? -17.938 -24.656 -10.391 1 97.94 129 GLY B N 1
ATOM 2985 C CA . GLY B 1 129 ? -18.094 -25.453 -9.188 1 97.94 129 GLY B CA 1
ATOM 2986 C C . GLY B 1 129 ? -18.562 -24.656 -7.984 1 97.94 129 GLY B C 1
ATOM 2987 O O . GLY B 1 129 ? -18.812 -25.219 -6.918 1 97.94 129 GLY B O 1
ATOM 2988 N N . LYS B 1 130 ? -18.703 -23.375 -8.133 1 97.62 130 LYS B N 1
ATOM 2989 C CA . LYS B 1 130 ? -19.109 -22.5 -7.043 1 97.62 130 LYS B CA 1
ATOM 2990 C C . LYS B 1 130 ? -18.266 -22.719 -5.797 1 97.62 130 LYS B C 1
ATOM 2992 O O . LYS B 1 130 ? -18.797 -22.891 -4.699 1 97.62 130 LYS B O 1
ATOM 2997 N N . TRP B 1 131 ? -16.984 -22.75 -5.977 1 97.5 131 TRP B N 1
ATOM 2998 C CA . TRP B 1 131 ? -16.047 -23.062 -4.906 1 97.5 131 TRP B CA 1
ATOM 2999 C C . TRP B 1 131 ? -15.922 -21.891 -3.936 1 97.5 131 TRP B C 1
ATOM 3001 O O . TRP B 1 131 ? -15.43 -22.047 -2.818 1 97.5 131 TRP B O 1
ATOM 3011 N N . LEU B 1 132 ? -16.328 -20.672 -4.348 1 96.94 132 LEU B N 1
ATOM 3012 C CA . LEU B 1 132 ? -16.266 -19.484 -3.504 1 96.94 132 LEU B CA 1
ATOM 3013 C C . LEU B 1 132 ? -17.578 -18.734 -3.523 1 96.94 132 LEU B C 1
ATOM 3015 O O . LEU B 1 132 ? -18.156 -18.516 -4.59 1 96.94 132 LEU B O 1
ATOM 3019 N N . ASP B 1 133 ? -18.094 -18.453 -2.305 1 95.31 133 ASP B N 1
ATOM 3020 C CA . ASP B 1 133 ? -19.125 -17.438 -2.178 1 95.31 133 ASP B CA 1
ATOM 3021 C C . ASP B 1 133 ? -18.531 -16.031 -2.287 1 95.31 133 ASP B C 1
ATOM 3023 O O . ASP B 1 133 ? -17.828 -15.578 -1.379 1 95.31 133 ASP B O 1
ATOM 3027 N N . TRP B 1 134 ? -18.875 -15.344 -3.314 1 97.25 134 TRP B N 1
ATOM 3028 C CA . TRP B 1 134 ? -18.25 -14.07 -3.645 1 97.25 134 TRP B CA 1
ATOM 3029 C C . TRP B 1 134 ? -18.766 -12.961 -2.74 1 97.25 134 TRP B C 1
ATOM 3031 O O . TRP B 1 134 ? -18.188 -11.867 -2.699 1 97.25 134 TRP B O 1
ATOM 3041 N N . MET B 1 135 ? -19.812 -13.164 -2.006 1 97.62 135 MET B N 1
ATOM 3042 C CA . MET B 1 135 ? -20.344 -12.258 -0.992 1 97.62 135 MET B CA 1
ATOM 3043 C C . MET B 1 135 ? -20.438 -10.828 -1.531 1 97.62 135 MET B C 1
ATOM 3045 O O . MET B 1 135 ? -21.172 -10.57 -2.492 1 97.62 135 MET B O 1
ATOM 3049 N N . ASP B 1 136 ? -19.734 -9.844 -0.924 1 98.5 136 ASP B N 1
ATOM 3050 C CA . ASP B 1 136 ? -19.891 -8.438 -1.276 1 98.5 136 ASP B CA 1
ATOM 3051 C C . ASP B 1 136 ? -18.859 -8.023 -2.336 1 98.5 136 ASP B C 1
ATOM 3053 O O . ASP B 1 136 ? -18.562 -6.84 -2.496 1 98.5 136 ASP B O 1
ATOM 3057 N N . THR B 1 137 ? -18.281 -8.953 -3.012 1 98.56 137 THR B N 1
ATOM 3058 C CA . THR B 1 137 ? -17.422 -8.641 -4.137 1 98.56 137 THR B CA 1
ATOM 3059 C C . THR B 1 137 ? -18.203 -7.941 -5.25 1 98.56 137 THR B C 1
ATOM 3061 O O . THR B 1 137 ? -19.312 -8.344 -5.566 1 98.56 137 THR B O 1
ATOM 3064 N N . GLU B 1 138 ? -17.578 -6.953 -5.836 1 98.31 138 GLU B N 1
ATOM 3065 C CA . GLU B 1 138 ? -18.219 -6.238 -6.938 1 98.31 138 GLU B CA 1
ATOM 3066 C C . GLU B 1 138 ? -17.609 -6.629 -8.281 1 98.31 138 GLU B C 1
ATOM 3068 O O . GLU B 1 138 ? -16.391 -6.543 -8.461 1 98.31 138 GLU B O 1
ATOM 3073 N N . PHE B 1 139 ? -18.453 -7.066 -9.133 1 97.19 139 PHE B N 1
ATOM 3074 C CA . PHE B 1 139 ? -18.094 -7.312 -10.523 1 97.19 139 PHE B CA 1
ATOM 3075 C C . PHE B 1 139 ? -18.766 -6.305 -11.445 1 97.19 139 PHE B C 1
ATOM 3077 O O . PHE B 1 139 ? -19.969 -6.086 -11.359 1 97.19 139 PHE B O 1
ATOM 3084 N N . LYS B 1 140 ? -17.953 -5.68 -12.305 1 96.25 140 LYS B N 1
ATOM 3085 C CA . LYS B 1 140 ? -18.531 -4.676 -13.188 1 96.25 140 LYS B CA 1
ATOM 3086 C C . LYS B 1 140 ? -17.859 -4.707 -14.562 1 96.25 140 LYS B C 1
ATOM 3088 O O . LYS B 1 140 ? -16.641 -4.848 -14.664 1 96.25 140 LYS B O 1
ATOM 3093 N N . PRO B 1 141 ? -18.75 -4.625 -15.609 1 94.44 141 PRO B N 1
ATOM 3094 C CA . PRO B 1 141 ? -18.125 -4.367 -16.906 1 94.44 141 PRO B CA 1
ATOM 3095 C C . PRO B 1 141 ? -17.391 -3.035 -16.953 1 94.44 141 PRO B C 1
ATOM 3097 O O . PRO B 1 141 ? -17.812 -2.061 -16.328 1 94.44 141 PRO B O 1
ATOM 3100 N N . GLN B 1 142 ? -16.297 -3.045 -17.703 1 93.12 142 GLN B N 1
ATOM 3101 C CA . GLN B 1 142 ? -15.523 -1.809 -17.766 1 93.12 142 GLN B CA 1
ATOM 3102 C C . GLN B 1 142 ? -15.977 -0.944 -18.938 1 93.12 142 GLN B C 1
ATOM 3104 O O . GLN B 1 142 ? -15.625 0.235 -19.016 1 93.12 142 GLN B O 1
ATOM 3109 N N . ASP B 1 143 ? -16.562 -1.529 -19.906 1 91.12 143 ASP B N 1
ATOM 3110 C CA . ASP B 1 143 ? -17.062 -0.833 -21.094 1 91.12 143 ASP B CA 1
ATOM 3111 C C . ASP B 1 143 ? -18.375 -1.458 -21.578 1 91.12 143 ASP B C 1
ATOM 3113 O O . ASP B 1 143 ? -18.688 -2.602 -21.25 1 91.12 143 ASP B O 1
ATOM 3117 N N . ALA B 1 144 ? -19.078 -0.66 -22.344 1 89.25 144 ALA B N 1
ATOM 3118 C CA . ALA B 1 144 ? -20.406 -1.08 -22.812 1 89.25 144 ALA B CA 1
ATOM 3119 C C . ALA B 1 144 ? -20.281 -2.193 -23.859 1 89.25 144 ALA B C 1
ATOM 3121 O O . ALA B 1 144 ? -21.156 -3.057 -23.938 1 89.25 144 ALA B O 1
ATOM 3122 N N . GLU B 1 145 ? -19.266 -2.229 -24.609 1 89.25 145 GLU B N 1
ATOM 3123 C CA . GLU B 1 145 ? -19.109 -3.146 -25.734 1 89.25 145 GLU B CA 1
ATOM 3124 C C . GLU B 1 145 ? -18.562 -4.496 -25.281 1 89.25 145 GLU B C 1
ATOM 3126 O O . GLU B 1 145 ? -18.594 -5.473 -26.031 1 89.25 145 GLU B O 1
ATOM 3131 N N . GLY B 1 146 ? -18.078 -4.551 -24.094 1 85.25 146 GLY B N 1
ATOM 3132 C CA . GLY B 1 146 ? -17.547 -5.797 -23.562 1 85.25 146 GLY B CA 1
ATOM 3133 C C . GLY B 1 146 ? -16.172 -6.145 -24.109 1 85.25 146 GLY B C 1
ATOM 3134 O O . GLY B 1 146 ? -15.805 -7.32 -24.172 1 85.25 146 GLY B O 1
ATOM 3135 N N . LYS B 1 147 ? -15.461 -5.215 -24.547 1 88.94 147 LYS B N 1
ATOM 3136 C CA . LYS B 1 147 ? -14.133 -5.43 -25.109 1 88.94 147 LYS B CA 1
ATOM 3137 C C . LYS B 1 147 ? -13.07 -5.48 -24.016 1 88.94 147 LYS B C 1
ATOM 3139 O O . LYS B 1 147 ? -11.992 -6.047 -24.203 1 88.94 147 LYS B O 1
ATOM 3144 N N . LEU B 1 148 ? -13.359 -4.941 -22.875 1 93.75 148 LEU B N 1
ATOM 3145 C CA . LEU B 1 148 ? -12.461 -4.945 -21.734 1 93.75 148 LEU B CA 1
ATOM 3146 C C . LEU B 1 148 ? -12.859 -6.023 -20.719 1 93.75 148 LEU B C 1
ATOM 3148 O O . LEU B 1 148 ? -14.008 -6.461 -20.703 1 93.75 148 LEU B O 1
ATOM 3152 N N . PRO B 1 149 ? -11.828 -6.496 -19.984 1 93.75 149 PRO B N 1
ATOM 3153 C CA . PRO B 1 149 ? -12.164 -7.52 -18.984 1 93.75 149 PRO B CA 1
ATOM 3154 C C . PRO B 1 149 ? -13.125 -7.004 -17.922 1 93.75 149 PRO B C 1
ATOM 3156 O O . PRO B 1 149 ? -13.102 -5.816 -17.578 1 93.75 149 PRO B O 1
ATOM 3159 N N . THR B 1 150 ? -13.938 -7.961 -17.406 1 96 150 THR B N 1
ATOM 3160 C CA . THR B 1 150 ? -14.797 -7.637 -16.266 1 96 150 THR B CA 1
ATOM 3161 C C . THR B 1 150 ? -13.953 -7.27 -15.047 1 96 150 THR B C 1
ATOM 3163 O O . THR B 1 150 ? -13.039 -8.008 -14.68 1 96 150 THR B O 1
ATOM 3166 N N . SER B 1 151 ? -14.25 -6.105 -14.477 1 97.38 151 SER B N 1
ATOM 3167 C CA . SER B 1 151 ? -13.523 -5.691 -13.281 1 97.38 151 SER B CA 1
ATOM 3168 C C . SER B 1 151 ? -14.023 -6.426 -12.047 1 97.38 151 SER B C 1
ATOM 3170 O O . SER B 1 151 ? -15.156 -6.918 -12.023 1 97.38 151 SER B O 1
ATOM 3172 N N . MET B 1 152 ? -13.203 -6.547 -11.086 1 98.25 152 MET B N 1
ATOM 3173 C CA . MET B 1 152 ? -13.477 -7.23 -9.82 1 98.25 152 MET B CA 1
ATOM 3174 C C . MET B 1 152 ? -12.844 -6.488 -8.648 1 98.25 152 MET B C 1
ATOM 3176 O O . MET B 1 152 ? -11.711 -6.023 -8.75 1 98.25 152 MET B O 1
ATOM 3180 N N . LEU B 1 153 ? -13.562 -6.344 -7.523 1 98.5 153 LEU B N 1
ATOM 3181 C CA . LEU B 1 153 ? -13.031 -5.766 -6.297 1 98.5 153 LEU B CA 1
ATOM 3182 C C . LEU B 1 153 ? -13.625 -6.449 -5.07 1 98.5 153 LEU B C 1
ATOM 3184 O O . LEU B 1 153 ? -14.844 -6.418 -4.871 1 98.5 153 LEU B O 1
ATOM 3188 N N . PHE B 1 154 ? -12.758 -7.062 -4.266 1 98.5 154 PHE B N 1
ATOM 3189 C CA . PHE B 1 154 ? -13.219 -7.68 -3.027 1 98.5 154 PHE B CA 1
ATOM 3190 C C . PHE B 1 154 ? -13.789 -6.629 -2.08 1 98.5 154 PHE B C 1
ATOM 3192 O O . PHE B 1 154 ? -13.172 -5.578 -1.869 1 98.5 154 PHE B O 1
ATOM 3199 N N . GLY B 1 155 ? -14.984 -6.922 -1.5 1 98 155 GLY B N 1
ATOM 3200 C CA . GLY B 1 155 ? -15.531 -6.062 -0.468 1 98 155 GLY B CA 1
ATOM 3201 C C . GLY B 1 155 ? -14.992 -6.363 0.917 1 98 155 GLY B C 1
ATOM 3202 O O . GLY B 1 155 ? -14.242 -7.324 1.099 1 98 155 GLY B O 1
ATOM 3203 N N . PRO B 1 156 ? -15.328 -5.508 1.896 1 97 156 PRO B N 1
ATOM 3204 C CA . PRO B 1 156 ? -14.797 -5.68 3.25 1 97 156 PRO B CA 1
ATOM 3205 C C . PRO B 1 156 ? -15.281 -6.969 3.914 1 97 156 PRO B C 1
ATOM 3207 O O . PRO B 1 156 ? -14.555 -7.566 4.711 1 97 156 PRO B O 1
ATOM 3210 N N . GLN B 1 157 ? -16.422 -7.441 3.6 1 97.75 157 GLN B N 1
ATOM 3211 C CA . GLN B 1 157 ? -16.969 -8.633 4.254 1 97.75 157 GLN B CA 1
ATOM 3212 C C . GLN B 1 157 ? -16.219 -9.883 3.805 1 97.75 157 GLN B C 1
ATOM 3214 O O . GLN B 1 157 ? -15.766 -10.672 4.637 1 97.75 157 GLN B O 1
ATOM 3219 N N . ILE B 1 158 ? -16.141 -10.094 2.527 1 98.31 158 ILE B N 1
ATOM 3220 C CA . ILE B 1 158 ? -15.445 -11.281 2.035 1 98.31 158 ILE B CA 1
ATOM 3221 C C . ILE B 1 158 ? -13.977 -11.227 2.432 1 98.31 158 ILE B C 1
ATOM 3223 O O . ILE B 1 158 ? -13.367 -12.258 2.744 1 98.31 158 ILE B O 1
ATOM 3227 N N . ALA B 1 159 ? -13.375 -10.039 2.336 1 97.5 159 ALA B N 1
ATOM 3228 C CA . ALA B 1 159 ? -11.977 -9.898 2.736 1 97.5 159 ALA B CA 1
ATOM 3229 C C . ALA B 1 159 ? -11.758 -10.406 4.16 1 97.5 159 ALA B C 1
ATOM 3231 O O . ALA B 1 159 ? -10.836 -11.18 4.414 1 97.5 159 ALA B O 1
ATOM 3232 N N . GLN B 1 160 ? -12.594 -10.023 5.023 1 96.38 160 GLN B N 1
ATOM 3233 C CA . GLN B 1 160 ? -12.453 -10.359 6.438 1 96.38 160 GLN B CA 1
ATOM 3234 C C . GLN B 1 160 ? -12.859 -11.805 6.703 1 96.38 160 GLN B C 1
ATOM 3236 O O . GLN B 1 160 ? -12.234 -12.5 7.508 1 96.38 160 GLN B O 1
ATOM 3241 N N . GLU B 1 161 ? -13.812 -12.305 5.977 1 97.5 161 GLU B N 1
ATOM 3242 C CA . GLU B 1 161 ? -14.43 -13.57 6.355 1 97.5 161 GLU B CA 1
ATOM 3243 C C . GLU B 1 161 ? -13.82 -14.742 5.59 1 97.5 161 GLU B C 1
ATOM 3245 O O . GLU B 1 161 ? -13.844 -15.883 6.059 1 97.5 161 GLU B O 1
ATOM 3250 N N . ARG B 1 162 ? -13.312 -14.43 4.434 1 98.19 162 ARG B N 1
ATOM 3251 C CA . ARG B 1 162 ? -12.914 -15.547 3.588 1 98.19 162 ARG B CA 1
ATOM 3252 C C . ARG B 1 162 ? -11.445 -15.438 3.189 1 98.19 162 ARG B C 1
ATOM 3254 O O . ARG B 1 162 ? -10.781 -16.453 2.957 1 98.19 162 ARG B O 1
ATOM 3261 N N . LEU B 1 163 ? -10.922 -14.266 3.135 1 98.56 163 LEU B N 1
ATOM 3262 C CA . LEU B 1 163 ? -9.562 -14.094 2.633 1 98.56 163 LEU B CA 1
ATOM 3263 C C . LEU B 1 163 ? -8.578 -13.914 3.781 1 98.56 163 LEU B C 1
ATOM 3265 O O . LEU B 1 163 ? -7.441 -14.391 3.713 1 98.56 163 LEU B O 1
ATOM 3269 N N . MET B 1 164 ? -9.008 -13.203 4.852 1 98.69 164 MET B N 1
ATOM 3270 C CA . MET B 1 164 ? -8.086 -12.773 5.902 1 98.69 164 MET B CA 1
ATOM 3271 C C . MET B 1 164 ? -8.625 -13.141 7.277 1 98.69 164 MET B C 1
ATOM 3273 O O . MET B 1 164 ? -8.43 -12.398 8.242 1 98.69 164 MET B O 1
ATOM 3277 N N . GLN B 1 165 ? -9.344 -14.219 7.41 1 98.5 165 GLN B N 1
ATOM 3278 C CA . GLN B 1 165 ? -10.055 -14.562 8.641 1 98.5 165 GLN B CA 1
ATOM 3279 C C . GLN B 1 165 ? -9.07 -14.945 9.75 1 98.5 165 GLN B C 1
ATOM 3281 O O . GLN B 1 165 ? -9.453 -15.047 10.914 1 98.5 165 GLN B O 1
ATOM 3286 N N . LEU B 1 166 ? -7.824 -15.148 9.406 1 98.56 166 LEU B N 1
ATOM 3287 C CA . LEU B 1 166 ? -6.836 -15.492 10.422 1 98.56 166 LEU B CA 1
ATOM 3288 C C . LEU B 1 166 ? -5.746 -14.43 10.5 1 98.56 166 LEU B C 1
ATOM 3290 O O . LEU B 1 166 ? -4.73 -14.625 11.172 1 98.56 166 LEU B O 1
ATOM 3294 N N . CYS B 1 167 ? -5.914 -13.328 9.812 1 98.5 167 CYS B N 1
ATOM 3295 C CA . CYS B 1 167 ? -4.965 -12.219 9.859 1 98.5 167 CYS B CA 1
ATOM 3296 C C . CYS B 1 167 ? -5.254 -11.297 11.039 1 98.5 167 CYS B C 1
ATOM 3298 O O . CYS B 1 167 ? -6.367 -11.289 11.57 1 98.5 167 CYS B O 1
ATOM 3300 N N . SER B 1 168 ? -4.215 -10.547 11.508 1 98.12 168 SER B N 1
ATOM 3301 C CA . SER B 1 168 ? -4.391 -9.57 12.57 1 98.12 168 SER B CA 1
ATOM 3302 C C . SER B 1 168 ? -5.305 -8.43 12.133 1 98.12 168 SER B C 1
ATOM 3304 O O . 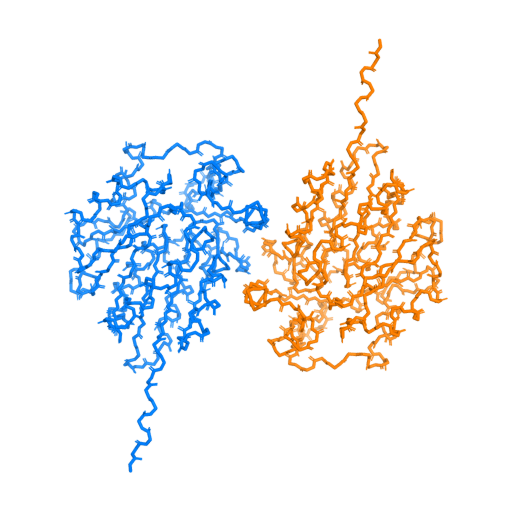SER B 1 168 ? -5.406 -8.133 10.938 1 98.12 168 SER B O 1
ATOM 3306 N N . PRO B 1 169 ? -5.941 -7.746 13.078 1 98 169 PRO B N 1
ATOM 3307 C CA . PRO B 1 169 ? -6.746 -6.574 12.727 1 98 169 PRO B CA 1
ATOM 3308 C C . PRO B 1 169 ? -5.945 -5.512 11.977 1 98 169 PRO B C 1
ATOM 3310 O O . PRO B 1 169 ? -6.477 -4.855 11.078 1 98 169 PRO B O 1
ATOM 3313 N N . GLU B 1 170 ? -4.668 -5.344 12.297 1 98.38 170 GLU B N 1
ATOM 3314 C CA . GLU B 1 170 ? -3.818 -4.379 11.602 1 98.38 170 GLU B CA 1
ATOM 3315 C C . GLU B 1 170 ? -3.623 -4.77 10.141 1 98.38 170 GLU B C 1
ATOM 3317 O O . GLU B 1 170 ? -3.666 -3.912 9.258 1 98.38 170 GLU B O 1
ATOM 3322 N N . ASP B 1 171 ? -3.443 -6.07 9.961 1 98.62 171 ASP B N 1
ATOM 3323 C CA . ASP B 1 171 ? -3.285 -6.539 8.586 1 98.62 171 ASP B CA 1
ATOM 3324 C C . ASP B 1 171 ? -4.555 -6.297 7.773 1 98.62 171 ASP B C 1
ATOM 3326 O O . ASP B 1 171 ? -4.48 -5.918 6.605 1 98.62 171 ASP B O 1
ATOM 3330 N N . VAL B 1 172 ? -5.66 -6.527 8.391 1 98.5 172 VAL B N 1
ATOM 3331 C CA . VAL B 1 172 ? -6.941 -6.324 7.719 1 98.5 172 VAL B CA 1
ATOM 3332 C C . VAL B 1 172 ? -7.121 -4.844 7.391 1 98.5 172 VAL B C 1
ATOM 3334 O O . VAL B 1 172 ? -7.543 -4.492 6.289 1 98.5 172 VAL B O 1
ATOM 3337 N N . THR B 1 173 ? -6.781 -3.965 8.336 1 98.62 173 THR B N 1
ATOM 3338 C CA . THR B 1 173 ? -6.852 -2.525 8.117 1 98.62 173 THR B CA 1
ATOM 3339 C C . THR B 1 173 ? -5.918 -2.104 6.984 1 98.62 173 THR B C 1
ATOM 3341 O O . THR B 1 173 ? -6.305 -1.332 6.105 1 98.62 173 THR B O 1
ATOM 3344 N N . LEU B 1 174 ? -4.73 -2.645 7.008 1 98.75 174 LEU B N 1
ATOM 3345 C CA . LEU B 1 174 ? -3.756 -2.344 5.965 1 98.75 174 LEU B CA 1
ATOM 3346 C C . LEU B 1 174 ? -4.273 -2.764 4.594 1 98.75 174 LEU B C 1
ATOM 3348 O O . LEU B 1 174 ? -4.312 -1.952 3.668 1 98.75 174 LEU B O 1
ATOM 3352 N N . ALA B 1 175 ? -4.66 -3.979 4.492 1 98.38 175 ALA B N 1
ATOM 3353 C CA . ALA B 1 175 ? -5.145 -4.496 3.217 1 98.38 175 ALA B CA 1
ATOM 3354 C C . ALA B 1 175 ? -6.352 -3.707 2.727 1 98.38 175 ALA B C 1
ATOM 3356 O O . ALA B 1 175 ? -6.453 -3.383 1.54 1 98.38 175 ALA B O 1
ATOM 3357 N N . GLY B 1 176 ? -7.254 -3.424 3.641 1 97.5 176 GLY B N 1
ATOM 3358 C CA . GLY B 1 176 ? -8.43 -2.652 3.277 1 97.5 176 GLY B CA 1
ATOM 3359 C C . GLY B 1 176 ? -8.102 -1.294 2.691 1 97.5 176 GLY B C 1
ATOM 3360 O O . GLY B 1 176 ? -8.836 -0.774 1.853 1 97.5 176 GLY B O 1
ATOM 3361 N N . SER B 1 177 ? -6.992 -0.738 3.098 1 97.88 177 SER B N 1
ATOM 3362 C CA . SER B 1 177 ? -6.594 0.584 2.629 1 97.88 177 SER B CA 1
ATOM 3363 C C . SER B 1 177 ? -5.887 0.502 1.279 1 97.88 177 SER B C 1
ATOM 3365 O O . SER B 1 177 ? -5.691 1.521 0.611 1 97.88 177 SER B O 1
ATOM 3367 N N . LEU B 1 178 ? -5.578 -0.766 0.829 1 98.38 178 LEU B N 1
ATOM 3368 C CA . LEU B 1 178 ? -4.676 -0.872 -0.313 1 98.38 178 LEU B CA 1
ATOM 3369 C C . LEU B 1 178 ? -5.293 -1.727 -1.415 1 98.38 178 LEU B C 1
ATOM 3371 O O . LEU B 1 178 ? -4.66 -1.972 -2.443 1 98.38 178 LEU B O 1
ATOM 3375 N N . LEU B 1 179 ? -6.535 -2.164 -1.253 1 97.62 179 LEU B N 1
ATOM 3376 C CA . LEU B 1 179 ? -7.207 -2.934 -2.293 1 97.62 179 LEU B CA 1
ATOM 3377 C C . LEU B 1 179 ? -7.379 -2.104 -3.561 1 97.62 179 LEU B C 1
ATOM 3379 O O . LEU B 1 179 ? -7.695 -0.913 -3.488 1 97.62 179 LEU B O 1
ATOM 3383 N N . ARG B 1 180 ? -7.117 -2.73 -4.68 1 96.62 180 ARG B N 1
ATOM 3384 C CA . ARG B 1 180 ? -7.32 -2.131 -5.996 1 96.62 180 ARG B CA 1
ATOM 3385 C C . ARG B 1 180 ? -8.227 -2.998 -6.859 1 96.62 180 ARG B C 1
ATOM 3387 O O . ARG B 1 180 ? -8.227 -4.227 -6.734 1 96.62 180 ARG B O 1
ATOM 3394 N N . VAL B 1 181 ? -8.945 -2.332 -7.746 1 96.81 181 VAL B N 1
ATOM 3395 C CA . VAL B 1 181 ? -9.742 -3.047 -8.734 1 96.81 181 VAL B CA 1
ATOM 3396 C C . VAL B 1 181 ? -8.836 -3.902 -9.609 1 96.81 181 VAL B C 1
ATOM 3398 O O . VAL B 1 181 ? -7.742 -3.467 -9.992 1 96.81 181 VAL B O 1
ATOM 3401 N N . SER B 1 182 ? -9.266 -5.117 -9.883 1 97.62 182 SER B N 1
ATOM 3402 C CA . SER B 1 182 ? -8.547 -6.07 -10.727 1 97.62 182 SER B CA 1
ATOM 3403 C C . SER B 1 182 ? -9.5 -6.82 -11.648 1 97.62 182 SER B C 1
ATOM 3405 O O . SER B 1 182 ? -10.594 -6.332 -11.953 1 97.62 182 SER B O 1
ATOM 3407 N N . SER B 1 183 ? -9.008 -7.926 -12.273 1 98.38 183 SER B N 1
ATOM 3408 C CA . SER B 1 183 ? -9.789 -8.828 -13.109 1 98.38 183 SER B CA 1
ATOM 3409 C C . SER B 1 183 ? -9.227 -10.25 -13.062 1 98.38 183 SER B C 1
ATOM 3411 O O . SER B 1 183 ? -8.039 -10.445 -12.812 1 98.38 183 SER B O 1
ATOM 3413 N N . MET B 1 184 ? -10.102 -11.203 -13.281 1 97.88 184 MET B N 1
ATOM 3414 C CA . MET B 1 184 ? -9.656 -12.586 -13.453 1 97.88 184 MET B CA 1
ATOM 3415 C C . MET B 1 184 ? -9.266 -12.852 -14.906 1 97.88 184 MET B C 1
ATOM 3417 O O . MET B 1 184 ? -8.617 -13.852 -15.203 1 97.88 184 MET B O 1
ATOM 3421 N N . PHE B 1 185 ? -9.68 -12.031 -15.812 1 98 185 PHE B N 1
ATOM 3422 C CA . PHE B 1 185 ? -9.32 -12.047 -17.219 1 98 185 PHE B CA 1
ATOM 3423 C C . PHE B 1 185 ? -9.781 -13.344 -17.875 1 98 185 PHE B C 1
ATOM 3425 O O . PHE B 1 185 ? -9.094 -13.883 -18.75 1 98 185 PHE B O 1
ATOM 3432 N N . VAL B 1 186 ? -10.852 -13.875 -17.422 1 97.25 186 VAL B N 1
ATOM 3433 C CA . VAL B 1 186 ? -11.328 -15.172 -17.891 1 97.25 186 VAL B CA 1
ATOM 3434 C C . VAL B 1 186 ? -11.57 -15.125 -19.406 1 97.25 186 VAL B C 1
ATOM 3436 O O . VAL B 1 186 ? -11.109 -15.992 -20.141 1 97.25 186 VAL B O 1
ATOM 3439 N N . GLU B 1 187 ? -12.203 -14.062 -19.922 1 94.81 187 GLU B N 1
ATOM 3440 C CA . GLU B 1 187 ? -12.547 -13.938 -21.328 1 94.81 187 GLU B CA 1
ATOM 3441 C C . GLU B 1 187 ? -11.297 -13.891 -22.203 1 94.81 187 GLU B C 1
ATOM 3443 O O . GLU B 1 187 ? -11.266 -14.477 -23.281 1 94.81 187 GLU B O 1
ATOM 3448 N N . ASP B 1 188 ? -10.336 -13.203 -21.734 1 97.06 188 ASP B N 1
ATOM 3449 C CA . ASP B 1 188 ? -9.07 -13.109 -22.469 1 97.06 188 ASP B CA 1
ATOM 3450 C C . ASP B 1 188 ? -8.352 -14.461 -22.484 1 97.06 188 ASP B C 1
ATOM 3452 O O . ASP B 1 188 ? -7.852 -14.883 -23.531 1 97.06 188 ASP B O 1
ATOM 3456 N N . LEU B 1 189 ? -8.328 -15.102 -21.344 1 98.06 189 LEU B N 1
ATOM 3457 C CA . LEU B 1 189 ? -7.625 -16.375 -21.203 1 98.06 189 LEU B CA 1
ATOM 3458 C C . LEU B 1 189 ? -8.312 -17.469 -22 1 98.06 189 LEU B C 1
ATOM 3460 O O . LEU B 1 189 ? -7.656 -18.406 -22.469 1 98.06 189 LEU B O 1
ATOM 3464 N N . GLN B 1 190 ? -9.555 -17.312 -22.234 1 96.94 190 GLN B N 1
ATOM 3465 C CA . GLN B 1 190 ? -10.328 -18.266 -23.031 1 96.94 190 GLN B CA 1
ATOM 3466 C C . GLN B 1 190 ? -9.867 -18.266 -24.5 1 96.94 190 GLN B C 1
ATOM 3468 O O . GLN B 1 190 ? -10.008 -19.266 -25.188 1 96.94 190 GLN B O 1
ATOM 3473 N N . LYS B 1 191 ? -9.344 -17.188 -24.891 1 96.62 191 LYS B N 1
ATOM 3474 C CA . LYS B 1 191 ? -8.953 -17.031 -26.281 1 96.62 191 LYS B CA 1
ATOM 3475 C C . LYS B 1 191 ? -7.512 -17.5 -26.5 1 96.62 191 LYS B C 1
ATOM 3477 O O . LYS B 1 191 ? -7.047 -17.578 -27.641 1 96.62 191 LYS B O 1
ATOM 3482 N N . GLN B 1 192 ? -6.832 -17.859 -25.469 1 97.56 192 GLN B N 1
ATOM 3483 C CA . GLN B 1 192 ? -5.434 -18.266 -25.562 1 97.56 192 GLN B CA 1
ATOM 3484 C C . GLN B 1 192 ? -5.305 -19.766 -25.828 1 97.56 192 GLN B C 1
ATOM 3486 O O . GLN B 1 192 ? -6.199 -20.531 -25.469 1 97.56 192 GLN B O 1
ATOM 3491 N N . GLN B 1 193 ? -4.203 -20.141 -26.453 1 97.75 193 GLN B N 1
ATOM 3492 C CA . GLN B 1 193 ? -3.867 -21.547 -26.609 1 97.75 193 GLN B CA 1
ATOM 3493 C C . GLN B 1 193 ? -3.33 -22.141 -25.312 1 97.75 193 GLN B C 1
ATOM 3495 O O . GLN B 1 193 ? -2.809 -21.406 -24.469 1 97.75 193 GLN B O 1
ATOM 3500 N N . PRO B 1 194 ? -3.467 -23.438 -25.172 1 98.19 194 PRO B N 1
ATOM 3501 C CA . PRO B 1 194 ? -2.859 -24.078 -24 1 98.19 194 PRO B CA 1
ATOM 3502 C C . PRO B 1 194 ? -1.361 -23.797 -23.891 1 98.19 194 PRO B C 1
ATOM 3504 O O . PRO B 1 194 ? -0.68 -23.656 -24.906 1 98.19 194 PRO B O 1
ATOM 3507 N N . PHE B 1 195 ? -0.921 -23.688 -22.625 1 98.38 195 PHE B N 1
ATOM 3508 C CA . PHE B 1 195 ? 0.523 -23.719 -22.422 1 98.38 195 PHE B CA 1
ATOM 3509 C C . PHE B 1 195 ? 1.11 -25.031 -22.906 1 98.38 195 PHE B C 1
ATOM 3511 O O . PHE B 1 195 ? 0.395 -26.031 -23.016 1 98.38 195 PHE B O 1
ATOM 3518 N N . THR B 1 196 ? 2.379 -25.062 -23.125 1 98.06 196 THR B N 1
ATOM 3519 C CA . THR B 1 196 ? 2.943 -26.219 -23.812 1 98.06 196 THR B CA 1
ATOM 3520 C C . THR B 1 196 ? 3.691 -27.109 -22.828 1 98.06 196 THR B C 1
ATOM 3522 O O . THR B 1 196 ? 4.203 -26.641 -21.812 1 98.06 196 THR B O 1
ATOM 3525 N N . GLU B 1 197 ? 3.777 -28.344 -23.172 1 97.06 197 GLU B N 1
ATOM 3526 C CA . GLU B 1 197 ? 4.492 -29.312 -22.359 1 97.06 197 GLU B CA 1
ATOM 3527 C C . GLU B 1 197 ? 5.988 -29.016 -22.312 1 97.06 197 GLU B C 1
ATOM 3529 O O . GLU B 1 197 ? 6.621 -29.156 -21.266 1 97.06 197 GLU B O 1
ATOM 3534 N N . GLY B 1 198 ? 6.594 -28.641 -23.375 1 97.81 198 GLY B N 1
ATOM 3535 C CA . GLY B 1 198 ? 8.031 -28.438 -23.5 1 97.81 198 GLY B CA 1
ATOM 3536 C C . GLY B 1 198 ? 8.508 -27.141 -22.844 1 97.81 198 GLY B C 1
ATOM 3537 O O . GLY B 1 198 ? 9.703 -26.938 -22.656 1 97.81 198 GLY B O 1
ATOM 3538 N N . ARG B 1 199 ? 7.582 -26.312 -22.516 1 98.19 199 ARG B N 1
ATOM 3539 C CA . ARG B 1 199 ? 7.945 -25.047 -21.875 1 98.19 199 ARG B CA 1
ATOM 3540 C C . ARG B 1 199 ? 7.379 -24.953 -20.469 1 98.19 199 ARG B C 1
ATOM 3542 O O . ARG B 1 199 ? 7.934 -25.531 -19.531 1 98.19 199 ARG B O 1
ATOM 3549 N N . TYR B 1 200 ? 6.195 -24.406 -20.312 1 98.5 200 TYR B N 1
ATOM 3550 C CA . TYR B 1 200 ? 5.574 -24.391 -19 1 98.5 200 TYR B CA 1
ATOM 3551 C C . TYR B 1 200 ? 5.582 -25.781 -18.375 1 98.5 200 TYR B C 1
ATOM 3553 O O . TYR B 1 200 ? 5.898 -25.953 -17.203 1 98.5 200 TYR B O 1
ATOM 3561 N N . GLY B 1 201 ? 5.219 -26.766 -19.141 1 97.38 201 GLY B N 1
ATOM 3562 C CA . GLY B 1 201 ? 5.113 -28.141 -18.656 1 97.38 201 GLY B CA 1
ATOM 3563 C C . GLY B 1 201 ? 6.445 -28.719 -18.203 1 97.38 201 GLY B C 1
ATOM 3564 O O . GLY B 1 201 ? 6.48 -29.656 -17.406 1 97.38 201 GLY B O 1
ATOM 3565 N N . SER B 1 202 ? 7.559 -28.172 -18.672 1 96.88 202 SER B N 1
ATOM 3566 C CA . SER B 1 202 ? 8.875 -28.75 -18.406 1 96.88 202 SER B CA 1
ATOM 3567 C C . SER B 1 202 ? 9.492 -28.141 -17.156 1 96.88 202 SER B C 1
ATOM 3569 O O . SER B 1 202 ? 10.477 -28.672 -16.625 1 96.88 202 SER B O 1
ATOM 3571 N N . VAL B 1 203 ? 8.938 -27.078 -16.656 1 97.75 203 VAL B N 1
ATOM 3572 C CA . VAL B 1 203 ? 9.469 -26.391 -15.484 1 97.75 203 VAL B CA 1
ATOM 3573 C C . VAL B 1 203 ? 9.094 -27.156 -14.219 1 97.75 203 VAL B C 1
ATOM 3575 O O . VAL B 1 203 ? 7.977 -27.656 -14.094 1 97.75 203 VAL B O 1
ATOM 3578 N N . ARG B 1 204 ? 10.062 -27.281 -13.297 1 98.19 204 ARG B N 1
ATOM 3579 C CA . ARG B 1 204 ? 9.75 -27.875 -12 1 98.19 204 ARG B CA 1
ATOM 3580 C C . ARG B 1 204 ? 8.672 -27.094 -11.281 1 98.19 204 ARG B C 1
ATOM 3582 O O . ARG B 1 204 ? 8.688 -25.859 -11.289 1 98.19 204 ARG B O 1
ATOM 3589 N N . LYS B 1 205 ? 7.734 -27.812 -10.711 1 98.75 205 LYS B N 1
ATOM 3590 C CA . LYS B 1 205 ? 6.613 -27.156 -10.055 1 98.75 205 LYS B CA 1
ATOM 3591 C C . LYS B 1 205 ? 6.453 -27.641 -8.609 1 98.75 205 LYS B C 1
ATOM 3593 O O . LYS B 1 205 ? 6.613 -28.828 -8.328 1 98.75 205 LYS B O 1
ATOM 3598 N N . VAL B 1 206 ? 6.223 -26.734 -7.73 1 98.94 206 VAL B N 1
ATOM 3599 C CA . VAL B 1 206 ? 5.867 -27.016 -6.34 1 98.94 206 VAL B CA 1
ATOM 3600 C C . VAL B 1 206 ? 4.523 -26.359 -6.016 1 98.94 206 VAL B C 1
ATOM 3602 O O . VAL B 1 206 ? 4.262 -25.219 -6.414 1 98.94 206 VAL B O 1
ATOM 3605 N N . TYR B 1 207 ? 3.648 -27.094 -5.418 1 98.94 207 TYR B N 1
ATOM 3606 C CA . TYR B 1 207 ? 2.41 -26.516 -4.906 1 98.94 207 TYR B CA 1
ATOM 3607 C C . TYR B 1 207 ? 2.445 -26.406 -3.385 1 98.94 207 TYR B C 1
ATOM 3609 O O . TYR B 1 207 ? 2.824 -27.359 -2.701 1 98.94 207 TYR B O 1
ATOM 3617 N N . VAL B 1 208 ? 2.168 -25.266 -2.844 1 98.94 208 VAL B N 1
ATOM 3618 C CA . VAL B 1 208 ? 2.033 -25.062 -1.404 1 98.94 208 VAL B CA 1
ATOM 3619 C C . VAL B 1 208 ? 0.556 -24.984 -1.028 1 98.94 208 VAL B C 1
ATOM 3621 O O . VAL B 1 208 ? -0.098 -23.969 -1.259 1 98.94 208 VAL B O 1
ATOM 3624 N N . VAL B 1 209 ? 0.1 -26.031 -0.434 1 98.88 209 VAL B N 1
ATOM 3625 C CA . VAL B 1 209 ? -1.29 -26.125 0.002 1 98.88 209 VAL B CA 1
ATOM 3626 C C . VAL B 1 209 ? -1.47 -25.344 1.31 1 98.88 209 VAL B C 1
ATOM 3628 O O . VAL B 1 209 ? -0.671 -25.5 2.236 1 98.88 209 VAL B O 1
ATOM 3631 N N . VAL B 1 210 ? -2.434 -24.484 1.355 1 98.69 210 VAL B N 1
ATOM 3632 C CA . VAL B 1 210 ? -2.846 -23.766 2.557 1 98.69 210 VAL B CA 1
ATOM 3633 C C . VAL B 1 210 ? -4.199 -24.297 3.033 1 98.69 210 VAL B C 1
ATOM 3635 O O . VAL B 1 210 ? -5.219 -24.094 2.363 1 98.69 210 VAL B O 1
ATOM 3638 N N . ASN B 1 211 ? -4.309 -24.797 4.188 1 96.69 211 ASN B N 1
ATOM 3639 C CA . ASN B 1 211 ? -5.418 -25.656 4.578 1 96.69 211 ASN B CA 1
ATOM 3640 C C . ASN B 1 211 ? -6.641 -24.844 4.992 1 96.69 211 ASN B C 1
ATOM 3642 O O . ASN B 1 211 ? -7.773 -25.312 4.867 1 96.69 211 ASN B O 1
ATOM 3646 N N . GLN B 1 212 ? -6.453 -23.734 5.578 1 97.75 212 GLN B N 1
ATOM 3647 C CA . GLN B 1 212 ? -7.598 -22.938 6.012 1 97.75 212 GLN B CA 1
ATOM 3648 C C . GLN B 1 212 ? -7.891 -21.812 5.027 1 97.75 212 GLN B C 1
ATOM 3650 O O . GLN B 1 212 ? -8.352 -20.734 5.422 1 97.75 212 GLN B O 1
ATOM 3655 N N . ASP B 1 213 ? -7.52 -22 3.826 1 98.5 213 ASP B N 1
ATOM 3656 C CA . ASP B 1 213 ? -7.887 -21.094 2.742 1 98.5 213 ASP B CA 1
ATOM 3657 C C . ASP B 1 213 ? -9.367 -21.234 2.396 1 98.5 213 ASP B C 1
ATOM 3659 O O . ASP B 1 213 ? -9.812 -22.281 1.935 1 98.5 213 ASP B O 1
ATOM 3663 N N . LEU B 1 214 ? -10.133 -20.156 2.549 1 98.38 214 LEU B N 1
ATOM 3664 C CA . LEU B 1 214 ? -11.562 -20.203 2.252 1 98.38 214 LEU B CA 1
ATOM 3665 C C . LEU B 1 214 ? -11.859 -19.516 0.92 1 98.38 214 LEU B C 1
ATOM 3667 O O . LEU B 1 214 ? -13.008 -19.484 0.482 1 98.38 214 LEU B O 1
ATOM 3671 N N . ALA B 1 215 ? -10.844 -18.969 0.266 1 98.5 215 ALA B N 1
ATOM 3672 C CA . ALA B 1 215 ? -11 -18.391 -1.065 1 98.5 215 ALA B CA 1
ATOM 3673 C C . ALA B 1 215 ? -10.805 -19.438 -2.15 1 98.5 215 ALA B C 1
ATOM 3675 O O . ALA B 1 215 ? -11.633 -19.578 -3.053 1 98.5 215 ALA B O 1
ATOM 3676 N N . ILE B 1 216 ? -9.68 -20.094 -2.105 1 98.69 216 ILE B N 1
ATOM 3677 C CA . ILE B 1 216 ? -9.438 -21.312 -2.867 1 98.69 216 ILE B CA 1
ATOM 3678 C C . ILE B 1 216 ? -9.352 -22.5 -1.917 1 98.69 216 ILE B C 1
ATOM 3680 O O . ILE B 1 216 ? -8.258 -22.859 -1.464 1 98.69 216 ILE B O 1
ATOM 3684 N N . PRO B 1 217 ? -10.461 -23.094 -1.703 1 98.31 217 PRO B N 1
ATOM 3685 C CA . PRO B 1 217 ? -10.5 -24.141 -0.676 1 98.31 217 PRO B CA 1
ATOM 3686 C C . PRO B 1 217 ? -9.539 -25.281 -0.968 1 98.31 217 PRO B C 1
ATOM 3688 O O . PRO B 1 217 ? -9.234 -25.562 -2.133 1 98.31 217 PRO B O 1
ATOM 3691 N N . GLU B 1 218 ? -9.141 -25.922 0.1 1 98.12 218 GLU B N 1
ATOM 3692 C CA . GLU B 1 218 ? -8.148 -27 -0.015 1 98.12 218 GLU B CA 1
ATOM 3693 C C . GLU B 1 218 ? -8.594 -28.047 -1.027 1 98.12 218 GLU B C 1
ATOM 3695 O O . GLU B 1 218 ? -7.77 -28.578 -1.776 1 98.12 218 GLU B O 1
ATOM 3700 N N . GLY B 1 219 ? -9.875 -28.422 -1.009 1 98.31 219 GLY B N 1
ATOM 3701 C CA . GLY B 1 219 ? -10.367 -29.391 -1.967 1 98.31 219 GLY B CA 1
ATOM 3702 C C . GLY B 1 219 ? -10.055 -29.031 -3.404 1 98.31 219 GLY B C 1
ATOM 3703 O O . GLY B 1 219 ? -9.664 -29.891 -4.195 1 98.31 219 GLY B O 1
ATOM 3704 N N . PHE B 1 220 ? -10.242 -27.812 -3.738 1 98.69 220 PHE B N 1
ATOM 3705 C CA . PHE B 1 220 ? -9.961 -27.375 -5.102 1 98.69 220 PHE B CA 1
ATOM 3706 C C . PHE B 1 220 ? -8.461 -27.359 -5.363 1 98.69 220 PHE B C 1
ATOM 3708 O O . PHE B 1 220 ? -8.016 -27.688 -6.469 1 98.69 220 PHE B O 1
ATOM 3715 N N . GLN B 1 221 ? -7.633 -26.906 -4.395 1 98.81 221 GLN B N 1
ATOM 3716 C CA . GLN B 1 221 ? -6.18 -26.969 -4.52 1 98.81 221 GLN B CA 1
ATOM 3717 C C . GLN B 1 221 ? -5.723 -28.391 -4.863 1 98.81 221 GLN B C 1
ATOM 3719 O O . GLN B 1 221 ? -4.938 -28.578 -5.793 1 98.81 221 GLN B O 1
ATOM 3724 N N . ARG B 1 222 ? -6.254 -29.344 -4.16 1 98.56 222 ARG B N 1
ATOM 3725 C CA . ARG B 1 222 ? -5.887 -30.734 -4.363 1 98.56 222 ARG B CA 1
ATOM 3726 C C . ARG B 1 222 ? -6.406 -31.25 -5.699 1 98.56 222 ARG B C 1
ATOM 3728 O O . ARG B 1 222 ? -5.766 -32.094 -6.34 1 98.56 222 ARG B O 1
ATOM 3735 N N . TRP B 1 223 ? -7.578 -30.781 -6.102 1 98.44 223 TRP B N 1
ATOM 3736 C CA . TRP B 1 223 ? -8.086 -31.125 -7.422 1 98.44 223 TRP B CA 1
ATOM 3737 C C . TRP B 1 223 ? -7.117 -30.688 -8.516 1 98.44 223 TRP B C 1
ATOM 3739 O O . TRP B 1 223 ? -6.832 -31.438 -9.445 1 98.44 223 TRP B O 1
ATOM 3749 N N . MET B 1 224 ? -6.562 -29.469 -8.43 1 98.56 224 MET B N 1
ATOM 3750 C CA . MET B 1 224 ? -5.605 -28.969 -9.406 1 98.56 224 MET B CA 1
ATOM 3751 C C . MET B 1 224 ? -4.336 -29.812 -9.414 1 98.56 224 MET B C 1
ATOM 3753 O O . MET B 1 224 ? -3.811 -30.156 -10.477 1 98.56 224 MET B O 1
ATOM 3757 N N . ILE B 1 225 ? -3.863 -30.156 -8.203 1 98.56 225 ILE B N 1
ATOM 3758 C CA . ILE B 1 225 ? -2.666 -30.984 -8.062 1 98.56 225 ILE B CA 1
ATOM 3759 C C . ILE B 1 225 ? -2.898 -32.344 -8.719 1 98.56 225 ILE B C 1
ATOM 3761 O O . ILE B 1 225 ? -2.008 -32.875 -9.383 1 98.56 225 ILE B O 1
ATOM 3765 N N . GLY B 1 226 ? -4.059 -32.906 -8.531 1 97.88 226 GLY B N 1
ATOM 3766 C CA . GLY B 1 226 ? -4.402 -34.188 -9.148 1 97.88 226 GLY B CA 1
ATOM 3767 C C . GLY B 1 226 ? -4.445 -34.125 -10.664 1 97.88 226 GLY B C 1
ATOM 3768 O O . GLY B 1 226 ? -4.039 -35.062 -11.344 1 97.88 226 GLY B O 1
ATOM 3769 N N . ASN B 1 227 ? -4.941 -33.031 -11.188 1 95.44 227 ASN B N 1
ATOM 3770 C CA . ASN B 1 227 ? -5.09 -32.844 -12.625 1 95.44 227 ASN B CA 1
ATOM 3771 C C . ASN B 1 227 ? -3.75 -32.562 -13.297 1 95.44 227 ASN B C 1
ATOM 3773 O O . ASN B 1 227 ? -3.555 -32.906 -14.469 1 95.44 227 ASN B O 1
ATOM 3777 N N . SER B 1 228 ? -2.904 -31.859 -12.625 1 95.69 228 SER B N 1
ATOM 3778 C CA . SER B 1 228 ? -1.562 -31.516 -13.086 1 95.69 228 SER B CA 1
ATOM 3779 C C . SER B 1 228 ? -0.524 -31.781 -12 1 95.69 228 SER B C 1
ATOM 3781 O O . SER B 1 228 ? -0.115 -30.844 -11.297 1 95.69 228 SER B O 1
ATOM 3783 N N . PRO B 1 229 ? -0.069 -33.031 -11.953 1 95.75 229 PRO B N 1
ATOM 3784 C CA . PRO B 1 229 ? 0.846 -33.375 -10.867 1 95.75 229 PRO B CA 1
ATOM 3785 C C . PRO B 1 229 ? 2.104 -32.531 -10.844 1 95.75 229 PRO B C 1
ATOM 3787 O O . PRO B 1 229 ? 2.625 -32.156 -11.898 1 95.75 229 PRO B O 1
ATOM 3790 N N . VAL B 1 230 ? 2.596 -32.219 -9.641 1 98.38 230 VAL B N 1
ATOM 3791 C CA . VAL B 1 230 ? 3.754 -31.359 -9.414 1 98.38 230 VAL B CA 1
ATOM 3792 C C . VAL B 1 230 ? 4.906 -32.188 -8.852 1 98.38 230 VAL B C 1
ATOM 3794 O O . VAL B 1 230 ? 4.727 -33.344 -8.5 1 98.38 230 VAL B O 1
ATOM 3797 N N . ASP B 1 231 ? 6.051 -31.609 -8.836 1 98.38 231 ASP B N 1
ATOM 3798 C CA . ASP B 1 231 ? 7.246 -32.281 -8.344 1 98.38 231 ASP B CA 1
ATOM 3799 C C . ASP B 1 231 ? 7.207 -32.438 -6.828 1 98.38 231 ASP B C 1
ATOM 3801 O O . ASP B 1 231 ? 7.766 -33.375 -6.273 1 98.38 231 ASP B O 1
ATOM 3805 N N . GLU B 1 232 ? 6.562 -31.5 -6.145 1 98.69 232 GLU B N 1
ATOM 3806 C CA . GLU B 1 232 ? 6.473 -31.516 -4.688 1 98.69 232 GLU B CA 1
ATOM 3807 C C . GLU B 1 232 ? 5.242 -30.75 -4.207 1 98.69 232 GLU B C 1
ATOM 3809 O O . GLU B 1 232 ? 4.867 -29.734 -4.793 1 98.69 232 GLU B O 1
ATOM 3814 N N . VAL B 1 233 ? 4.629 -31.297 -3.203 1 98.81 233 VAL B N 1
ATOM 3815 C CA . VAL B 1 233 ? 3.553 -30.609 -2.498 1 98.81 233 VAL B CA 1
ATOM 3816 C C . VAL B 1 233 ? 4 -30.266 -1.079 1 98.81 233 VAL B C 1
ATOM 3818 O O . VAL B 1 233 ? 4.496 -31.141 -0.352 1 98.81 233 VAL B O 1
ATOM 3821 N N . LYS B 1 234 ? 3.947 -29.062 -0.732 1 98.69 234 LYS B N 1
ATOM 3822 C CA . LYS B 1 234 ? 4.137 -28.578 0.634 1 98.69 234 LYS B CA 1
ATOM 3823 C C . LYS B 1 234 ? 2.82 -28.109 1.24 1 98.69 234 LYS B C 1
ATOM 3825 O O . LYS B 1 234 ? 1.856 -27.844 0.517 1 98.69 234 LYS B O 1
ATOM 3830 N N . GLU B 1 235 ? 2.807 -28.062 2.562 1 98.5 235 GLU B N 1
ATOM 3831 C CA . GLU B 1 235 ? 1.58 -27.656 3.234 1 98.5 235 GLU B CA 1
ATOM 3832 C C . GLU B 1 235 ? 1.878 -26.672 4.367 1 98.5 235 GLU B C 1
ATOM 3834 O O . GLU B 1 235 ? 2.871 -26.828 5.082 1 98.5 235 GLU B O 1
ATOM 3839 N N . ILE B 1 236 ? 1.14 -25.688 4.48 1 98.5 236 ILE B N 1
ATOM 3840 C CA . ILE B 1 236 ? 1.139 -24.781 5.629 1 98.5 236 ILE B CA 1
ATOM 3841 C C . ILE B 1 236 ? -0.207 -24.875 6.344 1 98.5 236 ILE B C 1
ATOM 3843 O O . ILE B 1 236 ? -1.252 -24.594 5.75 1 98.5 236 ILE B O 1
ATOM 3847 N N . ASP B 1 237 ? -0.187 -25.188 7.613 1 95.25 237 ASP B N 1
ATOM 3848 C CA . ASP B 1 237 ? -1.402 -25.359 8.406 1 95.25 237 ASP B CA 1
ATOM 3849 C C . ASP B 1 237 ? -1.805 -24.047 9.07 1 95.25 237 ASP B C 1
ATOM 3851 O O . ASP B 1 237 ? -0.972 -23.156 9.25 1 95.25 237 ASP B O 1
ATOM 3855 N N . ALA B 1 238 ? -3.035 -24 9.398 1 94.31 238 ALA B N 1
ATOM 3856 C CA . ALA B 1 238 ? -3.584 -22.906 10.188 1 94.31 238 ALA B CA 1
ATOM 3857 C C . ALA B 1 238 ? -3.305 -21.562 9.523 1 94.31 238 ALA B C 1
ATOM 3859 O O . ALA B 1 238 ? -2.928 -20.594 10.188 1 94.31 238 ALA B O 1
ATOM 3860 N N . ALA B 1 239 ? -3.346 -21.516 8.227 1 97.06 239 ALA B N 1
ATOM 3861 C CA . ALA B 1 239 ? -3.18 -20.281 7.469 1 97.06 239 ALA B CA 1
ATOM 3862 C C . ALA B 1 239 ? -4.375 -20.031 6.551 1 97.06 239 ALA B C 1
ATOM 3864 O O . ALA B 1 239 ? -5.004 -20.984 6.078 1 97.06 239 ALA B O 1
ATOM 3865 N N . ASP B 1 240 ? -4.707 -18.797 6.441 1 98.5 240 ASP B N 1
ATOM 3866 C CA . ASP B 1 240 ? -5.785 -18.438 5.527 1 98.5 240 ASP B CA 1
ATOM 3867 C C . ASP B 1 240 ? -5.238 -18.047 4.156 1 98.5 240 ASP B C 1
ATOM 3869 O O . ASP B 1 240 ? -4.094 -18.359 3.826 1 98.5 240 ASP B O 1
ATOM 3873 N N . HIS B 1 241 ? -6.121 -17.469 3.295 1 98.81 241 HIS B N 1
ATOM 3874 C CA . HIS B 1 241 ? -5.777 -17.219 1.899 1 98.81 241 HIS B CA 1
ATOM 3875 C C . HIS B 1 241 ? -4.605 -16.25 1.781 1 98.81 241 HIS B C 1
ATOM 3877 O O . HIS B 1 241 ? -3.809 -16.344 0.845 1 98.81 241 HIS B O 1
ATOM 3883 N N . LEU B 1 242 ? -4.539 -15.258 2.67 1 98.75 242 LEU B N 1
ATOM 3884 C CA . LEU B 1 242 ? -3.383 -14.367 2.689 1 98.75 242 LEU B CA 1
ATOM 3885 C C . LEU B 1 242 ? -2.32 -14.883 3.654 1 98.75 242 LEU B C 1
ATOM 3887 O O . LEU B 1 242 ? -1.958 -14.188 4.609 1 98.75 242 LEU B O 1
ATOM 3891 N N . VAL B 1 243 ? -1.804 -15.992 3.305 1 98.88 243 VAL B N 1
ATOM 3892 C CA . VAL B 1 243 ? -0.892 -16.75 4.152 1 98.88 243 VAL B CA 1
ATOM 3893 C C . VAL B 1 243 ? 0.373 -15.945 4.414 1 98.88 243 VAL B C 1
ATOM 3895 O O . VAL B 1 243 ? 0.964 -16.031 5.492 1 98.88 243 VAL B O 1
ATOM 3898 N N . MET B 1 244 ? 0.779 -15.023 3.531 1 98.88 244 MET B N 1
ATOM 3899 C CA . MET B 1 244 ? 1.979 -14.211 3.715 1 98.88 244 MET B CA 1
ATOM 3900 C C . MET B 1 244 ? 1.789 -13.211 4.848 1 98.88 244 MET B C 1
ATOM 3902 O O . MET B 1 244 ? 2.764 -12.688 5.387 1 98.88 244 MET B O 1
ATOM 3906 N N . LEU B 1 245 ? 0.527 -12.922 5.199 1 98.69 245 LEU B N 1
ATOM 3907 C CA . LEU B 1 245 ? 0.234 -12.031 6.312 1 98.69 245 LEU B CA 1
ATOM 3908 C C . LEU B 1 245 ? -0.103 -12.828 7.57 1 98.69 245 LEU B C 1
ATOM 3910 O O . LEU B 1 245 ? 0.347 -12.484 8.664 1 98.69 245 LEU B O 1
ATOM 3914 N N . SER B 1 246 ? -0.811 -13.969 7.441 1 98.5 246 SER B N 1
ATOM 3915 C CA . SER B 1 246 ? -1.29 -14.703 8.602 1 98.5 246 SER B CA 1
ATOM 3916 C C . SER B 1 246 ? -0.202 -15.609 9.172 1 98.5 246 SER B C 1
ATOM 3918 O O . SER B 1 246 ? -0.159 -15.859 10.375 1 98.5 246 SER B O 1
ATOM 3920 N N . ARG B 1 247 ? 0.66 -16.172 8.281 1 98.62 247 ARG B N 1
ATOM 3921 C CA . ARG B 1 247 ? 1.728 -17.062 8.719 1 98.62 247 ARG B CA 1
ATOM 3922 C C . ARG B 1 247 ? 3.031 -16.75 7.988 1 98.62 247 ARG B C 1
ATOM 3924 O O . ARG B 1 247 ? 3.611 -17.625 7.34 1 98.62 247 ARG B O 1
ATOM 3931 N N . PRO B 1 248 ? 3.541 -15.57 8.242 1 98.69 248 PRO B N 1
ATOM 3932 C CA . PRO B 1 248 ? 4.715 -15.148 7.469 1 98.69 248 PRO B CA 1
ATOM 3933 C C . PRO B 1 248 ? 5.961 -15.969 7.797 1 98.69 248 PRO B C 1
ATOM 3935 O O . PRO B 1 248 ? 6.781 -16.234 6.918 1 98.69 248 PRO B O 1
ATOM 3938 N N . ASP B 1 249 ? 6.129 -16.391 9.055 1 98.5 249 ASP B N 1
ATOM 3939 C CA . ASP B 1 249 ? 7.301 -17.172 9.43 1 98.5 249 ASP B CA 1
ATOM 3940 C C . ASP B 1 249 ? 7.289 -18.531 8.742 1 98.5 249 ASP B C 1
ATOM 3942 O O . ASP B 1 249 ? 8.297 -18.953 8.18 1 98.5 249 ASP B O 1
ATOM 3946 N N . GLU B 1 250 ? 6.184 -19.203 8.781 1 98.75 250 GLU B N 1
ATOM 3947 C CA . GLU B 1 250 ? 6.051 -20.516 8.172 1 98.75 250 GLU B CA 1
ATOM 3948 C C . GLU B 1 250 ? 6.23 -20.438 6.66 1 98.75 250 GLU B C 1
ATOM 3950 O O . GLU B 1 250 ? 6.887 -21.297 6.062 1 98.75 250 GLU B O 1
ATOM 3955 N N . LEU B 1 251 ? 5.633 -19.438 6.09 1 98.88 251 LEU B N 1
ATOM 3956 C CA . LEU B 1 251 ? 5.762 -19.297 4.645 1 98.88 251 LEU B CA 1
ATOM 3957 C C . LEU B 1 251 ? 7.207 -19 4.254 1 98.88 251 LEU B C 1
ATOM 3959 O O . LEU B 1 251 ? 7.719 -19.562 3.281 1 98.88 251 LEU B O 1
ATOM 3963 N N . ALA B 1 252 ? 7.883 -18.109 4.988 1 98.88 252 ALA B N 1
ATOM 3964 C CA . ALA B 1 252 ? 9.281 -17.797 4.688 1 98.88 252 ALA B CA 1
ATOM 3965 C C . ALA B 1 252 ? 10.148 -19.047 4.766 1 98.88 252 ALA B C 1
ATOM 3967 O O . ALA B 1 252 ? 10.992 -19.281 3.893 1 98.88 252 ALA B O 1
ATOM 3968 N N . ARG B 1 253 ? 9.93 -19.844 5.742 1 98.69 253 ARG B N 1
ATOM 3969 C CA . ARG B 1 253 ? 10.68 -21.078 5.887 1 98.69 253 ARG B CA 1
ATOM 3970 C C . ARG B 1 253 ? 10.383 -22.031 4.734 1 98.69 253 ARG B C 1
ATOM 3972 O O . ARG B 1 253 ? 11.297 -22.656 4.184 1 98.69 253 ARG B O 1
ATOM 3979 N N . CYS B 1 254 ? 9.141 -22.141 4.422 1 98.81 254 CYS B N 1
ATOM 3980 C CA . CYS B 1 254 ? 8.711 -23.016 3.326 1 98.81 254 CYS B CA 1
ATOM 3981 C C . CYS B 1 254 ? 9.383 -22.609 2.02 1 98.81 254 CYS B C 1
ATOM 3983 O O . CYS B 1 254 ? 9.938 -23.453 1.317 1 98.81 254 CYS B O 1
ATOM 3985 N N . LEU B 1 255 ? 9.359 -21.328 1.699 1 98.88 255 LEU B N 1
ATOM 3986 C CA . LEU B 1 255 ? 9.938 -20.828 0.456 1 98.88 255 LEU B CA 1
ATOM 3987 C C . LEU B 1 255 ? 11.453 -20.969 0.47 1 98.88 255 LEU B C 1
ATOM 3989 O O . LEU B 1 255 ? 12.07 -21.25 -0.562 1 98.88 255 LEU B O 1
ATOM 3993 N N . ALA B 1 256 ? 12.062 -20.734 1.631 1 98.69 256 ALA B N 1
ATOM 3994 C CA . ALA B 1 256 ? 13.5 -20.938 1.76 1 98.69 256 ALA B CA 1
ATOM 3995 C C . ALA B 1 256 ? 13.875 -22.391 1.467 1 98.69 256 ALA B C 1
ATOM 3997 O O . ALA B 1 256 ? 14.844 -22.656 0.75 1 98.69 256 ALA B O 1
ATOM 3998 N N . ASP B 1 257 ? 13.109 -23.312 2.012 1 98.56 257 ASP B N 1
ATOM 3999 C CA . ASP B 1 257 ? 13.336 -24.734 1.773 1 98.56 257 ASP B CA 1
ATOM 4000 C C . ASP B 1 257 ? 13.25 -25.062 0.285 1 98.56 257 ASP B C 1
ATOM 4002 O O . ASP B 1 257 ? 14.07 -25.812 -0.239 1 98.56 257 ASP B O 1
ATOM 4006 N N . ILE B 1 258 ? 12.281 -24.516 -0.36 1 98.69 258 ILE B N 1
ATOM 4007 C CA . ILE B 1 258 ? 12.094 -24.734 -1.788 1 98.69 258 ILE B CA 1
ATOM 4008 C C . ILE B 1 258 ? 13.281 -24.172 -2.561 1 98.69 258 ILE B C 1
ATOM 4010 O O . ILE B 1 258 ? 13.805 -24.828 -3.473 1 98.69 258 ILE B O 1
ATOM 4014 N N . ALA B 1 259 ? 13.672 -22.969 -2.193 1 98.25 259 ALA B N 1
ATOM 4015 C CA . ALA B 1 259 ? 14.812 -22.344 -2.857 1 98.25 259 ALA B CA 1
ATOM 4016 C C . ALA B 1 259 ? 16.062 -23.203 -2.689 1 98.25 259 ALA B C 1
ATOM 4018 O O . ALA B 1 259 ? 16.859 -23.344 -3.625 1 98.25 259 ALA B O 1
ATOM 4019 N N . GLU B 1 260 ? 16.297 -23.781 -1.544 1 97.44 260 GLU B N 1
ATOM 4020 C CA . GLU B 1 260 ? 17.469 -24.609 -1.281 1 97.44 260 GLU B CA 1
ATOM 4021 C C . GLU B 1 260 ? 17.422 -25.906 -2.078 1 97.44 260 GLU B C 1
ATOM 4023 O O . GLU B 1 260 ? 18.453 -26.406 -2.52 1 97.44 260 GLU B O 1
ATOM 4028 N N . SER B 1 261 ? 16.25 -26.375 -2.301 1 97 261 SER B N 1
ATOM 4029 C CA . SER B 1 261 ? 16.078 -27.656 -2.971 1 97 261 SER B CA 1
ATOM 4030 C C . SER B 1 261 ? 16.219 -27.516 -4.484 1 97 261 SER B C 1
ATOM 4032 O O . SER B 1 261 ? 16.703 -28.422 -5.156 1 97 261 SER B O 1
ATOM 4034 N N . TYR B 1 262 ? 15.805 -26.375 -4.984 1 94.94 262 TYR B N 1
ATOM 4035 C CA . TYR B 1 262 ? 15.602 -26.344 -6.426 1 94.94 262 TYR B CA 1
ATOM 4036 C C . TYR B 1 262 ? 16.469 -25.281 -7.078 1 94.94 262 TYR B C 1
ATOM 4038 O O . TYR B 1 262 ? 16.656 -25.281 -8.297 1 94.94 262 TYR B O 1
ATOM 4046 N N . ALA B 1 263 ? 16.938 -24.344 -6.359 1 88.31 263 ALA B N 1
ATOM 4047 C CA . ALA B 1 263 ? 17.734 -23.266 -6.945 1 88.31 263 ALA B CA 1
ATOM 4048 C C . ALA B 1 263 ? 19.203 -23.375 -6.535 1 88.31 263 ALA B C 1
ATOM 4050 O O . ALA B 1 263 ? 19.516 -23.938 -5.484 1 88.31 263 ALA B O 1
#

pLDDT: mean 96.05, std 9.57, range [20.8, 99.0]

Nearest PDB structures (foldseek):
  8j82-assembly2_D  TM=9.620E-01  e=5.168E-31  synthetic construct
  3x3h-assembly1_A  TM=9.603E-01  e=9.602E-31  Manihot esculenta
  4yk7-assembly1_A  TM=9.613E-01  e=8.483E-31  Manihot esculenta
  3rks-assembly1_C  TM=9.598E-01  e=1.677E-30  Manihot esculenta
  1eb8-assembly1_A  TM=9.645E-01  e=1.011E-29  Manihot esculenta

Radius of gyration: 24.53 Å; Cα contacts (8 Å, |Δi|>4): 1197; chains: 2; bounding box: 78×70×52 Å

Secondary structure (DSSP, 8-state):
---------EEEEE--TT--GGGGHHHHHHHHHTT-EEE-PPPTTSTT----GGG--SHHHHHHHHHHHHHHSPTT--EEEEEETTHHHHHHHHHHH-GGGEEEEEEES-----SSS-TTHHHHHHHHTT-S--TT-EEE-SSSSS-SPPEEE--HHHIIIIISTTS-HHHHHHHHHH---B---HHHHHTSPPP-TTTGGGS-EEEEEETT-SSS-HHHHHHHHHHS--SEEEEESS--TTHHHHSHHHHHHHHHHHHHHH-/---------EEEEE--TT--GGGGHHHHHHHHHTT-EEE-PPPTTSTT----GGG--SHHHHHHHHHHHHHHSPTT--EEEEEETTHHHHHHHHHHH-GGGEEEEEEES-----SSS-TTHHHHHHHHTT-S--TT-EEE-SSSSS-SPPEEE--HHHIIIIISTTS-HHHHHHHHHH---B---HHHHHTSPPP-TTTGGGS-EEEEEETT-SSS-HHHHHHHHHHS--SEEEEE-S--TTHHHHSHHHHHHHHHHHHHHH-